Protein AF-A0A528A525-F1 (afdb_monomer_lite)

Sequence (457 aa):
DAGLAVRKKAELARAILEAFGAFVRRDVNIPADGGGAEDGDPPPVAGDVPDVPLLRELIATYRSVTPVVQGLATDVVERLKGITLAQWIEESGWAGSQLAVQHFNFAGMKGISEVDRILREAPATKVEYRAHDGVDTYLKFAGIRDFVTGYFLFLERSPYRGWKEMAMRSPHDFIRFIGRTWAQRDGYASRVINIEQRLVAAGVVRSDGGLTKPGEEDGPALLITGALSSERIADEGATAEFLELAAALEAAPRLAPVFPVVVAQCGLESDWGRSDLARVHANFAGIPWTEMLAEVAAPVPHPTDPTRGKFCRFLSPTSFVRAFLRRLDNDPTFAGWIDNIDDGARFAAFLGRTWRPNDPTYADKIAGILARIGSDDGGRDPIIENDDDDTHGGDGSTTLTGLVLQIKRVRAEKRRGMKERTVSTYRVFHDRRPVAGLSGMICEARGPGDNSATGLR

Radius of gyration: 29.85 Å; chains: 1; bounding box: 57×66×97 Å

pLDDT: mean 75.73, std 20.32, range [23.73, 98.25]

Structure (mmCIF, N/CA/C/O backbone):
data_AF-A0A528A525-F1
#
_entry.id   AF-A0A528A525-F1
#
loop_
_atom_site.group_PDB
_atom_site.id
_atom_site.type_symbol
_atom_site.label_atom_id
_atom_site.label_alt_id
_atom_site.label_comp_id
_atom_site.label_asym_id
_atom_site.label_entity_id
_atom_site.label_seq_id
_atom_site.pdbx_PDB_ins_code
_atom_site.Cartn_x
_atom_site.Cartn_y
_atom_site.Cartn_z
_atom_site.occupancy
_atom_site.B_iso_or_equiv
_atom_site.auth_seq_id
_atom_site.auth_comp_id
_atom_site.auth_asym_id
_atom_site.auth_atom_id
_atom_site.pdbx_PDB_model_num
ATOM 1 N N . ASP A 1 1 ? -6.645 -43.807 26.927 1.00 37.19 1 ASP A N 1
ATOM 2 C CA . ASP A 1 1 ? -5.817 -43.234 28.012 1.00 37.19 1 ASP A CA 1
ATOM 3 C C . ASP A 1 1 ? -4.836 -44.220 28.634 1.00 37.19 1 ASP A C 1
ATOM 5 O O . ASP A 1 1 ? -3.645 -44.054 28.410 1.00 37.19 1 ASP A O 1
ATOM 9 N N . ALA A 1 2 ? -5.269 -45.290 29.313 1.00 41.88 2 ALA A N 1
ATOM 10 C CA . ALA A 1 2 ? -4.336 -46.233 29.958 1.00 41.88 2 ALA A CA 1
ATOM 11 C C . ALA A 1 2 ? -3.372 -46.970 28.994 1.00 41.88 2 ALA A C 1
ATOM 13 O O . ALA A 1 2 ? -2.255 -47.293 29.382 1.00 41.88 2 ALA A O 1
ATOM 14 N N . GLY A 1 3 ? -3.763 -47.192 27.732 1.00 51.06 3 GLY A N 1
ATOM 15 C CA . GLY A 1 3 ? -2.904 -47.820 26.713 1.00 51.06 3 GLY A CA 1
ATOM 16 C C . GLY A 1 3 ? -1.919 -46.880 26.003 1.00 51.06 3 GLY A C 1
ATOM 17 O O . GLY A 1 3 ? -1.061 -47.364 25.277 1.00 51.06 3 GLY A O 1
ATOM 18 N N . LEU A 1 4 ? -2.033 -45.558 26.196 1.00 53.28 4 LEU A N 1
ATOM 19 C CA . LEU A 1 4 ? -1.219 -44.545 25.498 1.00 53.28 4 LEU A CA 1
ATOM 20 C C . LEU A 1 4 ? -0.201 -43.844 26.417 1.00 53.28 4 LEU A C 1
ATOM 22 O O . LEU A 1 4 ? 0.540 -42.986 25.957 1.00 53.28 4 LEU A O 1
ATOM 26 N N . ALA A 1 5 ? -0.168 -44.189 27.711 1.00 53.59 5 ALA A N 1
ATOM 27 C CA . ALA A 1 5 ? 0.749 -43.633 28.717 1.00 53.59 5 ALA A CA 1
ATOM 28 C C . ALA A 1 5 ? 0.808 -42.085 28.804 1.00 53.59 5 ALA A C 1
ATOM 30 O O . ALA A 1 5 ? 1.768 -41.536 29.344 1.00 53.59 5 ALA A O 1
ATOM 31 N N . VAL A 1 6 ? -0.223 -41.376 28.331 1.00 51.47 6 VAL A N 1
ATOM 32 C CA . VAL A 1 6 ? -0.303 -39.907 28.353 1.00 51.47 6 VAL A CA 1
ATOM 33 C C . VAL A 1 6 ? -0.658 -39.434 29.766 1.00 51.47 6 VAL A C 1
ATOM 35 O O . VAL A 1 6 ? -1.708 -39.799 30.295 1.00 51.47 6 VAL A O 1
ATOM 38 N N . ARG A 1 7 ? 0.216 -38.638 30.402 1.00 45.88 7 ARG A N 1
ATOM 39 C CA . ARG A 1 7 ? 0.046 -38.201 31.806 1.00 45.88 7 ARG A CA 1
ATOM 40 C C . ARG A 1 7 ? -0.575 -36.807 31.944 1.00 45.88 7 ARG A C 1
ATOM 42 O O . ARG A 1 7 ? -1.015 -36.462 33.039 1.00 45.88 7 ARG A O 1
ATOM 49 N N . LYS A 1 8 ? -0.630 -36.007 30.870 1.00 50.22 8 LYS A N 1
ATOM 50 C CA . LYS A 1 8 ? -1.223 -34.656 30.859 1.00 50.22 8 LYS A CA 1
ATOM 51 C C . LYS A 1 8 ? -2.047 -34.407 29.593 1.00 50.22 8 LYS A C 1
ATOM 53 O O . LYS A 1 8 ? -1.659 -34.815 28.507 1.00 50.22 8 LYS A O 1
ATOM 58 N N . LYS A 1 9 ? -3.155 -33.663 29.716 1.00 49.09 9 LYS A N 1
ATOM 59 C CA . LYS A 1 9 ? -4.094 -33.363 28.610 1.00 49.09 9 LYS A CA 1
ATOM 60 C C . LYS A 1 9 ? -3.430 -32.632 27.427 1.00 49.09 9 LYS A C 1
ATOM 62 O O . LYS A 1 9 ? -3.816 -32.857 26.288 1.00 49.09 9 LYS A O 1
ATOM 67 N N . ALA A 1 10 ? -2.398 -31.826 27.694 1.00 49.59 10 ALA A N 1
ATOM 68 C CA . ALA A 1 10 ? -1.614 -31.118 26.674 1.00 49.59 10 ALA A CA 1
ATOM 69 C C . ALA A 1 10 ? -0.771 -32.051 25.777 1.00 49.59 10 ALA A C 1
ATOM 71 O O . ALA A 1 10 ? -0.423 -31.685 24.665 1.00 49.59 10 ALA A O 1
ATOM 72 N N . GLU A 1 11 ? -0.477 -33.273 26.226 1.00 51.16 11 GLU A N 1
ATOM 73 C CA . GLU A 1 11 ? 0.353 -34.237 25.488 1.00 51.16 11 GLU A CA 1
ATOM 74 C C . GLU A 1 11 ? -0.486 -35.142 24.558 1.00 51.16 11 GLU A C 1
ATOM 76 O O . GLU A 1 11 ? 0.061 -35.878 23.738 1.00 51.16 11 GLU A O 1
ATOM 81 N N . LEU A 1 12 ? -1.822 -35.082 24.656 1.00 56.50 12 LEU A N 1
ATOM 82 C CA . LEU A 1 12 ? -2.735 -35.982 23.944 1.00 56.50 12 LEU A CA 1
ATOM 83 C C . LEU A 1 12 ? -2.773 -35.716 22.432 1.00 56.50 12 LEU A C 1
ATOM 85 O O . LEU A 1 12 ? -2.736 -36.660 21.646 1.00 56.50 12 LEU A O 1
ATOM 89 N N . ALA A 1 13 ? -2.812 -34.445 22.022 1.00 52.41 13 ALA A N 1
ATOM 90 C CA . ALA A 1 13 ? -2.830 -34.066 20.608 1.00 52.41 13 ALA A CA 1
ATOM 91 C C . ALA A 1 13 ? -1.554 -34.534 19.894 1.00 52.41 13 ALA A C 1
ATOM 93 O O . ALA A 1 13 ? -1.615 -35.124 18.816 1.00 52.41 13 ALA A O 1
ATOM 94 N N . ARG A 1 14 ? -0.403 -34.365 20.554 1.00 57.28 14 ARG A N 1
ATOM 95 C CA . ARG A 1 14 ? 0.887 -34.845 20.064 1.00 57.28 14 ARG A CA 1
ATOM 96 C C . ARG A 1 14 ? 0.918 -36.369 19.928 1.00 57.28 14 ARG A C 1
ATOM 98 O O . ARG A 1 14 ? 1.289 -36.871 18.874 1.00 57.28 14 ARG A O 1
ATOM 105 N N . ALA A 1 15 ? 0.460 -37.099 20.947 1.00 60.62 15 ALA A N 1
ATOM 106 C CA . ALA A 1 15 ? 0.437 -38.562 20.929 1.00 60.62 15 ALA A CA 1
ATOM 107 C C . ALA A 1 15 ? -0.487 -39.143 19.837 1.00 60.62 15 ALA A C 1
ATOM 109 O O . ALA A 1 15 ? -0.155 -40.153 19.219 1.00 60.62 15 ALA A O 1
ATOM 110 N N . ILE A 1 16 ? -1.631 -38.502 19.564 1.00 59.69 16 ILE A N 1
ATOM 111 C CA . ILE A 1 16 ? -2.553 -38.910 18.489 1.00 59.69 16 ILE A CA 1
ATOM 112 C C . ILE A 1 16 ? -1.925 -38.678 17.109 1.00 59.69 16 ILE A C 1
ATOM 114 O O . ILE A 1 16 ? -2.019 -39.545 16.241 1.00 59.69 16 ILE A O 1
ATOM 118 N N . LEU A 1 17 ? -1.261 -37.538 16.908 1.00 56.00 17 LEU A N 1
ATOM 119 C CA . LEU A 1 17 ? -0.618 -37.199 15.637 1.00 56.00 17 LEU A CA 1
ATOM 120 C C . LEU A 1 17 ? 0.611 -38.074 15.355 1.00 56.00 17 LEU A C 1
ATOM 122 O O . LEU A 1 17 ? 0.796 -38.504 14.219 1.00 56.00 17 LEU A O 1
ATOM 126 N N . GLU A 1 18 ? 1.400 -38.410 16.378 1.00 61.94 18 GLU A N 1
ATOM 127 C CA . GLU A 1 18 ? 2.514 -39.361 16.261 1.00 61.94 18 GLU A CA 1
ATOM 128 C C . GLU A 1 18 ? 2.008 -40.780 15.937 1.00 61.94 18 GLU A C 1
ATOM 130 O O . GLU A 1 18 ? 2.541 -41.441 15.042 1.00 61.94 18 GLU A O 1
ATOM 135 N N . ALA A 1 19 ? 0.927 -41.235 16.583 1.00 62.28 19 ALA A N 1
ATOM 136 C CA . ALA A 1 19 ? 0.303 -42.525 16.277 1.00 62.28 19 ALA A CA 1
ATOM 137 C C . ALA A 1 19 ? -0.291 -42.569 14.857 1.00 62.28 19 ALA A C 1
ATOM 139 O O . ALA A 1 19 ? -0.170 -43.578 14.159 1.00 62.28 19 ALA A O 1
ATOM 140 N N . PHE A 1 20 ? -0.894 -41.467 14.405 1.00 55.91 20 PHE A N 1
ATOM 141 C CA . PHE A 1 20 ? -1.403 -41.333 13.044 1.00 55.91 20 PHE A CA 1
ATOM 142 C C . PHE A 1 20 ? -0.267 -41.319 12.014 1.00 55.91 20 PHE A C 1
ATOM 144 O O . PHE A 1 20 ? -0.342 -42.059 11.037 1.00 55.91 20 PHE A O 1
ATOM 151 N N . GLY A 1 21 ? 0.816 -40.573 12.257 1.00 59.94 21 GLY A N 1
ATOM 152 C CA . GLY A 1 21 ? 2.021 -40.570 11.417 1.00 59.94 21 GLY A CA 1
ATOM 153 C C . GLY A 1 21 ? 2.644 -41.961 11.274 1.00 59.94 21 GLY A C 1
ATOM 154 O O . GLY A 1 21 ? 2.962 -42.396 10.164 1.00 59.94 21 GLY A O 1
ATOM 155 N N . ALA A 1 22 ? 2.715 -42.712 12.377 1.00 66.06 22 ALA A N 1
ATOM 156 C CA . ALA A 1 22 ? 3.162 -44.103 12.372 1.00 66.06 22 ALA A CA 1
ATOM 157 C C . ALA A 1 22 ? 2.230 -45.022 11.559 1.00 66.06 22 ALA A C 1
ATOM 159 O O . ALA A 1 22 ? 2.705 -45.903 10.838 1.00 66.06 22 ALA A O 1
ATOM 160 N N . PHE A 1 23 ? 0.913 -44.800 11.625 1.00 58.06 23 PHE A N 1
ATOM 161 C CA . PHE A 1 23 ? -0.078 -45.539 10.840 1.00 58.06 23 PHE A CA 1
ATOM 162 C C . PHE A 1 23 ? 0.023 -45.243 9.333 1.00 58.06 23 PHE A C 1
ATOM 164 O O . PHE A 1 23 ? -0.016 -46.171 8.525 1.00 58.06 23 PHE A O 1
ATOM 171 N N . VAL A 1 24 ? 0.216 -43.977 8.942 1.00 62.25 24 VAL A N 1
ATOM 172 C CA . VAL A 1 24 ? 0.281 -43.560 7.526 1.00 62.25 24 VAL A CA 1
ATOM 173 C C . VAL A 1 24 ? 1.691 -43.591 6.918 1.00 62.25 24 VAL A C 1
ATOM 175 O O . VAL A 1 24 ? 1.848 -43.294 5.734 1.00 62.25 24 VAL A O 1
ATOM 178 N N . ARG A 1 25 ? 2.716 -43.964 7.700 1.00 61.34 25 ARG A N 1
ATOM 179 C CA . ARG A 1 25 ? 4.142 -44.023 7.308 1.00 61.34 25 ARG A CA 1
ATOM 180 C C . ARG A 1 25 ? 4.654 -42.742 6.632 1.00 61.34 25 ARG A C 1
ATOM 182 O O . ARG A 1 25 ? 5.409 -42.803 5.661 1.00 61.34 25 ARG A O 1
ATOM 189 N N . ARG A 1 26 ? 4.239 -41.581 7.137 1.00 52.16 26 ARG A N 1
ATOM 190 C CA . ARG A 1 26 ? 4.724 -40.262 6.706 1.00 52.16 26 ARG A CA 1
ATOM 191 C C . ARG A 1 26 ? 4.972 -39.382 7.922 1.00 52.16 26 ARG A C 1
ATOM 193 O O . ARG A 1 26 ? 4.182 -39.411 8.863 1.00 52.16 26 ARG A O 1
ATOM 200 N N . ASP A 1 27 ? 6.029 -38.577 7.858 1.00 50.69 27 ASP A N 1
ATOM 201 C CA . ASP A 1 27 ? 6.299 -37.556 8.867 1.00 50.69 27 ASP A CA 1
ATOM 202 C C . ASP A 1 27 ? 5.228 -36.465 8.783 1.00 50.69 27 ASP A C 1
ATOM 204 O O . ASP A 1 27 ? 5.090 -35.768 7.775 1.00 50.69 27 ASP A O 1
ATOM 208 N N . VAL A 1 28 ? 4.430 -36.354 9.843 1.00 49.88 28 VAL A N 1
ATOM 209 C CA . VAL A 1 28 ? 3.424 -35.303 9.998 1.00 49.88 28 VAL A CA 1
ATOM 210 C C . VAL A 1 28 ? 4.105 -34.123 10.682 1.00 49.88 28 VAL A C 1
ATOM 212 O O . VAL A 1 28 ? 4.674 -34.270 11.761 1.00 49.88 28 VAL A O 1
ATOM 215 N N . ASN A 1 29 ? 4.074 -32.954 10.042 1.00 47.94 29 ASN A N 1
ATOM 216 C CA . ASN A 1 29 ? 4.700 -31.745 10.568 1.00 47.94 29 ASN A CA 1
ATOM 217 C C . ASN A 1 29 ? 3.922 -31.263 11.808 1.00 47.94 29 ASN A C 1
ATOM 219 O O . ASN A 1 29 ? 2.732 -30.971 11.699 1.00 47.94 29 ASN A O 1
ATOM 223 N N . ILE A 1 30 ? 4.570 -31.222 12.977 1.00 47.97 30 ILE A N 1
ATOM 224 C CA . ILE A 1 30 ? 3.950 -30.851 14.261 1.00 47.97 30 ILE A CA 1
ATOM 225 C C . ILE A 1 30 ? 4.175 -29.346 14.491 1.00 47.97 30 ILE A C 1
ATOM 227 O O . ILE A 1 30 ? 5.322 -28.946 14.710 1.00 47.97 30 ILE A O 1
ATOM 231 N N . PRO A 1 31 ? 3.134 -28.492 14.465 1.00 41.66 31 PRO A N 1
ATOM 232 C CA . PRO A 1 31 ? 3.271 -27.091 14.852 1.00 41.66 31 PRO A CA 1
ATOM 233 C C . PRO A 1 31 ? 3.624 -26.999 16.341 1.00 41.66 31 PRO A C 1
ATOM 235 O O . PRO A 1 31 ? 3.049 -27.714 17.161 1.00 41.66 31 PRO A O 1
ATOM 238 N N . ALA A 1 32 ? 4.577 -26.136 16.693 1.00 34.16 32 ALA A N 1
ATOM 239 C CA . ALA A 1 32 ? 4.954 -25.911 18.084 1.00 34.16 32 ALA A CA 1
ATOM 240 C C . ALA A 1 32 ? 3.777 -25.326 18.888 1.00 34.16 32 ALA A C 1
ATOM 242 O O . ALA A 1 32 ? 3.061 -24.456 18.393 1.00 34.16 32 ALA A O 1
ATOM 243 N N . ASP A 1 33 ? 3.608 -25.826 20.115 1.00 35.12 33 ASP A N 1
ATOM 244 C CA . ASP A 1 33 ? 2.489 -25.563 21.024 1.00 35.12 33 ASP A CA 1
ATOM 245 C C . ASP A 1 33 ? 2.078 -24.081 21.091 1.00 35.12 33 ASP A C 1
ATOM 247 O O . ASP A 1 33 ? 2.788 -23.233 21.633 1.00 35.12 33 ASP A O 1
ATOM 251 N N . GLY A 1 34 ? 0.873 -23.796 20.595 1.00 32.47 34 GLY A N 1
ATOM 252 C CA . GLY A 1 34 ? 0.135 -22.557 20.816 1.00 32.47 34 GLY A CA 1
ATOM 253 C C . GLY A 1 34 ? -1.225 -22.903 21.406 1.00 32.47 34 GLY A C 1
ATOM 254 O O . GLY A 1 34 ? -2.107 -23.395 20.707 1.00 32.47 34 GLY A O 1
ATOM 255 N N . GLY A 1 35 ? -1.364 -22.713 22.716 1.00 26.95 35 GLY A N 1
ATOM 256 C CA . GLY A 1 35 ? -2.569 -23.047 23.460 1.00 26.95 35 GLY A CA 1
ATOM 257 C C . GLY A 1 35 ? -3.775 -22.170 23.115 1.00 26.95 35 GLY A C 1
ATOM 258 O O . GLY A 1 35 ? -3.662 -20.953 23.021 1.00 26.95 35 GLY A O 1
ATOM 259 N N . GLY A 1 36 ? -4.935 -22.827 23.053 1.00 29.00 36 GLY A N 1
ATOM 260 C CA . GLY A 1 36 ? -6.199 -22.335 23.602 1.00 29.00 36 GLY A CA 1
ATOM 261 C C . GLY A 1 36 ? -6.986 -21.303 22.795 1.00 29.00 36 GLY A C 1
ATOM 262 O O . GLY A 1 36 ? -6.926 -20.118 23.101 1.00 29.00 36 GLY A O 1
ATOM 263 N N . ALA A 1 37 ? -7.860 -21.790 21.912 1.00 29.45 37 ALA A N 1
ATOM 264 C CA . ALA A 1 37 ? -9.253 -21.341 21.837 1.00 29.45 37 ALA A CA 1
ATOM 265 C C . ALA A 1 37 ? -10.109 -22.484 21.259 1.00 29.45 37 ALA A C 1
ATOM 267 O O . ALA A 1 37 ? -9.831 -22.975 20.167 1.00 29.45 37 ALA A O 1
ATOM 268 N N . GLU A 1 38 ? -11.081 -22.950 22.045 1.00 33.25 38 GLU A N 1
ATOM 269 C CA . GLU A 1 38 ? -12.119 -23.902 21.637 1.00 33.25 38 GLU A CA 1
ATOM 270 C C . GLU A 1 38 ? -13.173 -23.214 20.750 1.00 33.25 38 GLU A C 1
ATOM 272 O O . GLU A 1 38 ? -13.480 -22.039 20.946 1.00 33.25 38 GLU A O 1
ATOM 277 N N . ASP A 1 39 ? -13.704 -24.014 19.821 1.00 41.62 39 ASP A N 1
ATOM 278 C CA . ASP A 1 39 ? -14.974 -23.943 19.088 1.00 41.62 39 ASP A CA 1
ATOM 279 C C . ASP A 1 39 ? -15.387 -22.633 18.397 1.00 41.62 39 ASP A C 1
ATOM 281 O O . ASP A 1 39 ? -15.980 -21.728 18.981 1.00 41.62 39 ASP A O 1
ATOM 285 N N . GLY A 1 40 ? -15.213 -22.619 17.073 1.00 32.72 40 GLY A N 1
ATOM 286 C CA . GLY A 1 40 ? -15.897 -21.692 16.178 1.00 32.72 40 GLY A CA 1
ATOM 287 C C . GLY A 1 40 ? -15.460 -21.879 14.731 1.00 32.72 40 GLY A C 1
ATOM 288 O O . GLY A 1 40 ? -14.472 -21.273 14.344 1.00 32.72 40 GLY A O 1
ATOM 289 N N . ASP A 1 41 ? -16.214 -22.699 13.990 1.00 30.02 41 ASP A N 1
ATOM 290 C CA . ASP A 1 41 ? -16.221 -22.864 12.525 1.00 30.02 41 ASP A CA 1
ATOM 291 C C . ASP A 1 41 ? -14.876 -23.122 11.796 1.00 30.02 41 ASP A C 1
ATOM 293 O O . ASP A 1 41 ? -13.787 -22.821 12.283 1.00 30.02 41 ASP A O 1
ATOM 297 N N . PRO A 1 42 ? -14.902 -23.758 10.606 1.00 32.41 42 PRO A N 1
ATOM 298 C CA . PRO A 1 42 ? -13.700 -23.888 9.786 1.00 32.41 42 PRO A CA 1
ATOM 299 C C . PRO A 1 42 ? -13.086 -22.503 9.506 1.00 32.41 42 PRO A C 1
ATOM 301 O O . PRO A 1 42 ? -13.821 -21.517 9.410 1.00 32.41 42 PRO A O 1
ATOM 304 N N . PRO A 1 43 ? -11.749 -22.399 9.357 1.00 31.38 43 PRO A N 1
ATOM 305 C CA . PRO A 1 43 ? -11.110 -21.122 9.065 1.00 31.38 43 PRO A CA 1
ATOM 306 C C . PRO A 1 43 ? -11.733 -20.522 7.795 1.00 31.38 43 PRO A C 1
ATOM 308 O O . PRO A 1 43 ? -11.865 -21.242 6.799 1.00 31.38 43 PRO A O 1
ATOM 311 N N . PRO A 1 44 ? -12.134 -19.236 7.811 1.00 33.72 44 PRO A N 1
ATOM 312 C CA . PRO A 1 44 ? -12.758 -18.619 6.657 1.00 33.72 44 PRO A CA 1
ATOM 313 C C . PRO A 1 44 ? -11.774 -18.631 5.493 1.00 33.72 44 PRO A C 1
ATOM 315 O O . PRO A 1 44 ? -10.582 -18.339 5.646 1.00 33.72 44 PRO A O 1
ATOM 318 N N . VAL A 1 45 ? -12.300 -18.995 4.328 1.00 32.53 45 VAL A N 1
ATOM 319 C CA . VAL A 1 45 ? -11.611 -18.911 3.045 1.00 32.53 45 VAL A CA 1
ATOM 320 C C . VAL A 1 45 ? -11.090 -17.479 2.880 1.00 32.53 45 VAL A C 1
ATOM 322 O O . VAL A 1 45 ? -11.748 -16.515 3.275 1.00 32.53 45 VAL A O 1
ATOM 325 N N . ALA A 1 46 ? -9.877 -17.336 2.343 1.00 34.38 46 ALA A N 1
ATOM 326 C CA . ALA A 1 46 ? -9.281 -16.038 2.049 1.00 34.38 46 ALA A CA 1
ATOM 327 C C . ALA A 1 46 ? -10.267 -15.175 1.232 1.00 34.38 46 ALA A C 1
ATOM 329 O O . ALA A 1 46 ? -10.549 -15.501 0.082 1.00 34.38 46 ALA A O 1
ATOM 330 N N . GLY A 1 47 ? -10.814 -14.120 1.851 1.00 45.62 47 GLY A N 1
ATOM 331 C CA . GLY A 1 47 ? -11.768 -13.192 1.228 1.00 45.62 47 GLY A CA 1
ATOM 332 C C . GLY A 1 47 ? -12.969 -12.784 2.093 1.00 45.62 47 GLY A C 1
ATOM 333 O O . GLY A 1 47 ? -13.494 -11.694 1.896 1.00 45.62 47 GLY A O 1
ATOM 334 N N . ASP A 1 48 ? -13.378 -13.579 3.089 1.00 63.19 48 ASP A N 1
ATOM 335 C CA . ASP A 1 48 ? -14.631 -13.282 3.803 1.00 63.19 48 ASP A CA 1
ATOM 336 C C . ASP A 1 48 ? -14.460 -12.240 4.924 1.00 63.19 48 ASP A C 1
ATOM 338 O O . ASP A 1 48 ? -13.792 -12.466 5.947 1.00 63.19 48 ASP A O 1
ATOM 342 N N . VAL A 1 49 ? -15.105 -11.085 4.733 1.00 75.69 49 VAL A N 1
ATOM 343 C CA . VAL A 1 49 ? -15.443 -10.120 5.787 1.00 75.69 49 VAL A CA 1
ATOM 344 C C . VAL A 1 49 ? -16.785 -10.556 6.387 1.00 75.69 49 VAL A C 1
ATOM 346 O O . VAL A 1 49 ? -17.777 -10.584 5.661 1.00 75.69 49 VAL A O 1
ATOM 349 N N . PRO A 1 50 ? -16.855 -10.896 7.688 1.00 80.62 50 PRO A N 1
ATOM 350 C CA . PRO A 1 50 ? -18.094 -11.318 8.331 1.00 80.62 50 PRO A CA 1
ATOM 351 C C . PRO A 1 50 ? -19.214 -10.287 8.176 1.00 80.62 50 PRO A C 1
ATOM 353 O O . PRO A 1 50 ? -19.003 -9.092 8.409 1.00 80.62 50 PRO A O 1
ATOM 356 N N . ASP A 1 51 ? -20.424 -10.752 7.858 1.00 82.69 51 ASP A N 1
ATOM 357 C CA . ASP A 1 51 ? -21.597 -9.882 7.770 1.00 82.69 51 ASP A CA 1
ATOM 358 C C . ASP A 1 51 ? -22.147 -9.532 9.163 1.00 82.69 51 ASP A C 1
ATOM 360 O O . ASP A 1 51 ? -23.138 -10.085 9.642 1.00 82.69 51 ASP A O 1
ATOM 364 N N . VAL A 1 52 ? -21.470 -8.609 9.847 1.00 88.69 52 VAL A N 1
ATOM 365 C CA . VAL A 1 52 ? -21.879 -8.094 11.159 1.00 88.69 52 VAL A CA 1
ATOM 366 C C . VAL A 1 52 ? -22.555 -6.728 10.972 1.00 88.69 52 VAL A C 1
ATOM 368 O O . VAL A 1 52 ? -21.915 -5.802 10.466 1.00 88.69 52 VAL A O 1
ATOM 371 N N . PRO A 1 53 ? -23.818 -6.526 11.410 1.00 87.75 53 PRO A N 1
ATOM 372 C CA . PRO A 1 53 ? -24.536 -5.264 11.200 1.00 87.75 53 PRO A CA 1
ATOM 373 C C . PRO A 1 53 ? -23.784 -4.026 11.699 1.00 87.75 53 PRO A C 1
ATOM 375 O O . PRO A 1 53 ? -23.691 -3.032 10.981 1.00 87.75 53 PRO A O 1
ATOM 378 N N . LEU A 1 54 ? -23.186 -4.111 12.891 1.00 91.50 54 LEU A N 1
ATOM 379 C CA . LEU A 1 54 ? -22.407 -3.018 13.468 1.00 91.50 54 LEU A CA 1
ATOM 380 C C . LEU A 1 54 ? -21.102 -2.757 12.696 1.00 91.50 54 LEU A C 1
ATOM 382 O O . LEU A 1 54 ? -20.681 -1.610 12.569 1.00 91.50 54 LEU A O 1
ATOM 386 N N . LEU A 1 55 ? -20.482 -3.799 12.133 1.00 94.50 55 LEU A N 1
ATOM 387 C CA . LEU A 1 55 ? -19.308 -3.650 11.273 1.00 94.50 55 LEU A CA 1
ATOM 388 C C . LEU A 1 55 ? -19.669 -2.932 9.966 1.00 94.50 55 LEU A C 1
ATOM 390 O O . LEU A 1 55 ? -18.942 -2.032 9.547 1.00 94.50 55 LEU A O 1
ATOM 394 N N . ARG A 1 56 ? -20.815 -3.265 9.352 1.00 90.75 56 ARG A N 1
ATOM 395 C CA . ARG A 1 56 ? -21.321 -2.539 8.173 1.00 90.75 56 ARG A CA 1
ATOM 396 C C . ARG A 1 56 ? -21.545 -1.062 8.480 1.00 90.75 56 ARG A C 1
ATOM 398 O O . ARG A 1 56 ? -21.145 -0.207 7.691 1.00 90.75 56 ARG A O 1
ATOM 405 N N . GLU A 1 57 ? -22.140 -0.758 9.632 1.00 90.44 57 GLU A N 1
ATOM 406 C CA . GLU A 1 57 ? -22.367 0.621 10.076 1.00 90.44 57 GLU A CA 1
ATOM 407 C C . GLU A 1 57 ? -21.047 1.370 10.322 1.00 90.44 57 GLU A C 1
ATOM 409 O O . GLU A 1 57 ? -20.907 2.530 9.919 1.00 90.44 57 GLU A O 1
ATOM 414 N N . LEU A 1 58 ? -20.052 0.698 10.916 1.00 96.44 58 LEU A N 1
ATOM 415 C CA . LEU A 1 58 ? -18.706 1.235 11.125 1.00 96.44 58 LEU A CA 1
ATOM 416 C C . LEU A 1 58 ? -18.030 1.589 9.801 1.00 96.44 58 LEU A C 1
ATOM 418 O O . LEU A 1 58 ? -17.583 2.724 9.627 1.00 96.44 58 LEU A O 1
ATOM 422 N N . ILE A 1 59 ? -18.004 0.649 8.855 1.00 94.75 59 ILE A N 1
ATOM 423 C CA . ILE A 1 59 ? -17.410 0.841 7.527 1.00 94.75 59 ILE A CA 1
ATOM 424 C C . ILE A 1 59 ? -18.118 1.981 6.785 1.00 94.75 59 ILE A C 1
ATOM 426 O O . ILE A 1 59 ? -17.463 2.897 6.284 1.00 94.75 59 ILE A O 1
ATOM 430 N N . ALA A 1 60 ? -19.454 1.969 6.741 1.00 87.88 60 ALA A N 1
ATOM 431 C CA . ALA A 1 60 ? -20.241 2.999 6.065 1.00 87.88 60 ALA A CA 1
ATOM 432 C C . ALA A 1 60 ? -20.016 4.390 6.676 1.00 87.88 60 ALA A C 1
ATOM 434 O O . ALA A 1 60 ? -19.797 5.368 5.955 1.00 87.88 60 ALA A O 1
ATOM 435 N N . THR A 1 61 ? -20.000 4.485 8.007 1.00 91.69 61 THR A N 1
ATOM 436 C CA . THR A 1 61 ? -19.742 5.752 8.695 1.00 91.69 61 THR A CA 1
ATOM 437 C C . THR A 1 61 ? -18.326 6.242 8.426 1.00 91.69 61 THR A C 1
ATOM 439 O O . THR A 1 61 ? -18.151 7.417 8.098 1.00 91.69 61 THR A O 1
ATOM 442 N N . TYR A 1 62 ? -17.320 5.367 8.511 1.00 96.06 62 TYR A N 1
ATOM 443 C CA . TYR A 1 62 ? -15.922 5.766 8.361 1.00 96.06 62 TYR A CA 1
ATOM 444 C C . TYR A 1 62 ? -15.556 6.142 6.918 1.00 96.06 62 TYR A C 1
ATOM 446 O O . TYR A 1 62 ? -14.735 7.033 6.697 1.00 96.06 62 TYR A O 1
ATOM 454 N N . ARG A 1 63 ? -16.247 5.574 5.922 1.00 91.06 63 ARG A N 1
ATOM 455 C CA . ARG A 1 63 ? -16.208 6.064 4.532 1.00 91.06 63 ARG A CA 1
ATOM 456 C C . ARG A 1 63 ? -16.652 7.523 4.433 1.00 91.06 63 ARG A C 1
ATOM 458 O O . ARG A 1 63 ? -16.010 8.310 3.748 1.00 91.06 63 ARG A O 1
ATOM 465 N N . SER A 1 64 ? -17.723 7.888 5.141 1.00 87.25 64 SER A N 1
ATOM 466 C CA . SER A 1 64 ? -18.323 9.231 5.081 1.00 87.25 64 SER A CA 1
ATOM 467 C C . SER A 1 64 ? -17.597 10.304 5.902 1.00 87.25 64 SER A C 1
ATOM 469 O O . SER A 1 64 ? -17.927 11.483 5.784 1.00 87.25 64 SER A O 1
ATOM 471 N N . VAL A 1 65 ? -16.646 9.917 6.757 1.00 86.56 65 VAL A N 1
ATOM 472 C CA . VAL A 1 65 ? -15.962 10.825 7.685 1.00 86.56 65 VAL A CA 1
ATOM 473 C C . VAL A 1 65 ? -14.480 10.890 7.360 1.00 86.56 65 VAL A C 1
ATOM 475 O O . VAL A 1 65 ? -13.794 9.874 7.339 1.00 86.56 65 VAL A O 1
ATOM 478 N N . THR A 1 66 ? -13.966 12.103 7.201 1.00 86.81 66 THR A N 1
ATOM 479 C CA . THR A 1 66 ? -12.526 12.369 7.186 1.00 86.81 66 THR A CA 1
ATOM 480 C C . THR A 1 66 ? -12.168 13.120 8.466 1.00 86.81 66 THR A C 1
ATOM 482 O O . THR A 1 66 ? -12.496 14.304 8.581 1.00 86.81 66 THR A O 1
ATOM 485 N N . PRO A 1 67 ? -11.558 12.457 9.464 1.00 86.81 67 PRO A N 1
ATOM 486 C CA . PRO A 1 67 ? -11.173 13.123 10.699 1.00 86.81 67 PRO A CA 1
ATOM 487 C C . PRO A 1 67 ? -10.167 14.244 10.424 1.00 86.81 67 PRO A C 1
ATOM 489 O O . PRO A 1 67 ? -9.231 14.086 9.642 1.00 86.81 67 PRO A O 1
ATOM 492 N N . VAL A 1 68 ? -10.330 15.378 11.102 1.00 88.88 68 VAL A N 1
ATOM 493 C CA . VAL A 1 68 ? -9.339 16.457 11.059 1.00 88.88 68 VAL A CA 1
ATOM 494 C C . VAL A 1 68 ? -8.279 16.173 12.115 1.00 88.88 68 VAL A C 1
ATOM 496 O O . VAL A 1 68 ? -8.532 16.311 13.311 1.00 88.88 68 VAL A O 1
ATOM 499 N N . VAL A 1 69 ? -7.081 15.793 11.673 1.00 93.31 69 VAL A N 1
ATOM 500 C CA . VAL A 1 69 ? -5.932 15.574 12.557 1.00 93.31 69 VAL A CA 1
ATOM 501 C C . VAL A 1 69 ? -4.955 16.732 12.405 1.00 93.31 69 VAL A C 1
ATOM 503 O O . VAL A 1 69 ? -4.355 16.929 11.350 1.00 93.31 69 VAL A O 1
ATOM 506 N N . GLN A 1 70 ? -4.767 17.505 13.474 1.00 91.75 70 GLN A N 1
ATOM 507 C CA . GLN A 1 70 ? -3.853 18.644 13.453 1.00 91.75 70 GLN A CA 1
ATOM 508 C C . GLN A 1 70 ? -2.423 18.194 13.119 1.00 91.75 70 GLN A C 1
ATOM 510 O O . GLN A 1 70 ? -1.847 17.361 13.820 1.00 91.75 70 GLN A O 1
ATOM 515 N N . GLY A 1 71 ? -1.830 18.796 12.088 1.00 91.88 71 GLY A N 1
ATOM 516 C CA . GLY A 1 71 ? -0.460 18.502 11.659 1.00 91.88 71 GLY A CA 1
ATOM 517 C C . GLY A 1 71 ? -0.332 17.355 10.655 1.00 91.88 71 GLY A C 1
ATOM 518 O O . GLY A 1 71 ? 0.791 17.035 10.284 1.00 91.88 71 GLY A O 1
ATOM 519 N N . LEU A 1 72 ? -1.441 16.768 10.190 1.00 92.50 72 LEU A N 1
ATOM 520 C CA . LEU A 1 72 ? -1.453 15.839 9.059 1.00 92.50 72 LEU A CA 1
ATOM 521 C C . LEU A 1 72 ? -2.284 16.407 7.906 1.00 92.50 72 LEU A C 1
ATOM 523 O O . LEU A 1 72 ? -3.331 17.018 8.118 1.00 92.50 72 LEU A O 1
ATOM 527 N N . ALA A 1 73 ? -1.810 16.192 6.680 1.00 90.94 73 ALA A N 1
ATOM 528 C CA . ALA A 1 73 ? -2.578 16.498 5.482 1.00 90.94 73 ALA A CA 1
ATOM 529 C C . ALA A 1 73 ? -3.743 15.505 5.320 1.00 90.94 73 ALA A C 1
ATOM 531 O O . ALA A 1 73 ? -3.660 14.352 5.748 1.00 90.94 73 ALA A O 1
ATOM 532 N N . THR A 1 74 ? -4.841 15.953 4.708 1.00 89.31 74 THR A N 1
ATOM 533 C CA . THR A 1 74 ? -6.068 15.156 4.550 1.00 89.31 74 THR A CA 1
ATOM 534 C C . THR A 1 74 ? -5.822 13.840 3.812 1.00 89.31 74 THR A C 1
ATOM 536 O O . THR A 1 74 ? -6.379 12.818 4.197 1.00 89.31 74 THR A O 1
ATOM 539 N N . ASP A 1 75 ? -4.949 13.835 2.803 1.00 84.31 75 ASP A N 1
ATOM 540 C CA . ASP A 1 75 ? -4.577 12.630 2.057 1.00 84.31 75 ASP A CA 1
ATOM 541 C C . ASP A 1 75 ? -3.847 11.605 2.938 1.00 84.31 75 ASP A C 1
ATOM 543 O O . ASP A 1 75 ? -4.078 10.408 2.800 1.00 84.31 75 ASP A O 1
ATOM 547 N N . VAL A 1 76 ? -3.010 12.053 3.882 1.00 84.06 76 VAL A N 1
ATOM 548 C CA . VAL A 1 76 ? -2.359 11.162 4.854 1.00 84.06 76 VAL A CA 1
ATOM 549 C C . VAL A 1 76 ? -3.410 10.509 5.747 1.00 84.06 76 VAL A C 1
ATOM 551 O O . VAL A 1 76 ? -3.352 9.305 5.966 1.00 84.06 76 VAL A O 1
ATOM 554 N N . VAL A 1 77 ? -4.390 11.278 6.232 1.00 92.06 77 VAL A N 1
ATOM 555 C CA . VAL A 1 77 ? -5.463 10.746 7.087 1.00 92.06 77 VAL A CA 1
ATOM 556 C C . VAL A 1 77 ? -6.360 9.767 6.324 1.00 92.06 77 VAL A C 1
ATOM 558 O O . VAL A 1 77 ? -6.741 8.744 6.885 1.00 92.06 77 VAL A O 1
ATOM 561 N N . GLU A 1 78 ? -6.664 10.033 5.050 1.00 88.56 78 GLU A N 1
ATOM 562 C CA . GLU A 1 78 ? -7.416 9.097 4.204 1.00 88.56 78 GLU A CA 1
ATOM 563 C C . GLU A 1 78 ? -6.681 7.765 4.026 1.00 88.56 78 GLU A C 1
ATOM 565 O O . GLU A 1 78 ? -7.294 6.716 4.208 1.00 88.56 78 GLU A O 1
ATOM 570 N N . ARG A 1 79 ? -5.365 7.789 3.772 1.00 87.69 79 ARG A N 1
ATOM 571 C CA . ARG A 1 79 ? -4.550 6.566 3.645 1.00 87.69 79 ARG A CA 1
ATOM 572 C C . ARG A 1 79 ? -4.455 5.744 4.934 1.00 87.69 79 ARG A C 1
ATOM 574 O O . ARG A 1 79 ? -4.091 4.576 4.884 1.00 87.69 79 ARG A O 1
ATOM 581 N N . LEU A 1 80 ? -4.743 6.330 6.098 1.00 95.38 80 LEU A N 1
ATOM 582 C CA . LEU A 1 80 ? -4.743 5.594 7.366 1.00 95.38 80 LEU A CA 1
ATOM 583 C C . LEU A 1 80 ? -6.021 4.784 7.597 1.00 95.38 80 LEU A C 1
ATOM 585 O O . LEU A 1 80 ? -6.016 3.933 8.482 1.00 95.38 80 LEU A O 1
ATOM 589 N N . LYS A 1 81 ? -7.109 5.038 6.858 1.00 96.19 81 LYS A N 1
ATOM 590 C CA . LYS A 1 81 ? -8.417 4.453 7.180 1.00 96.19 81 LYS A CA 1
ATOM 591 C C . LYS A 1 81 ? -8.424 2.926 7.129 1.00 96.19 81 LYS A C 1
ATOM 593 O O . LYS A 1 81 ? -9.072 2.307 7.967 1.00 96.19 81 LYS A O 1
ATOM 598 N N . GLY A 1 82 ? -7.717 2.324 6.175 1.00 94.12 82 GLY A N 1
ATOM 599 C CA . GLY A 1 82 ? -7.598 0.874 6.043 1.00 94.12 82 GLY A CA 1
ATOM 600 C C . GLY A 1 82 ? -6.975 0.243 7.283 1.00 94.12 82 GLY A C 1
ATOM 601 O O . GLY A 1 82 ? -7.602 -0.592 7.940 1.00 94.12 82 GLY A O 1
ATOM 602 N N . ILE A 1 83 ? -5.783 0.706 7.666 1.00 95.69 83 ILE A N 1
ATOM 603 C CA . ILE A 1 83 ? -5.053 0.125 8.793 1.00 95.69 83 ILE A CA 1
ATOM 604 C C . ILE A 1 83 ? -5.703 0.417 10.153 1.00 95.69 83 ILE A C 1
ATOM 606 O O . ILE A 1 83 ? -5.668 -0.434 11.041 1.00 95.69 83 ILE A O 1
ATOM 610 N N . THR A 1 84 ? -6.325 1.587 10.345 1.00 98.25 84 THR A N 1
ATOM 611 C CA . THR A 1 84 ? -7.040 1.895 11.597 1.00 98.25 84 THR A CA 1
ATOM 612 C C . THR A 1 84 ? -8.335 1.097 11.704 1.00 98.25 84 THR A C 1
ATOM 614 O O . THR A 1 84 ? -8.620 0.568 12.774 1.00 98.25 84 THR A O 1
ATOM 617 N N . LEU A 1 85 ? -9.081 0.919 10.607 1.00 98.25 85 LEU A N 1
ATOM 618 C CA . LEU A 1 85 ? -10.241 0.026 10.576 1.00 98.25 85 LEU A CA 1
ATOM 619 C C . LEU A 1 85 ? -9.835 -1.414 10.907 1.00 98.25 85 LEU A C 1
ATOM 621 O O . LEU A 1 85 ? -10.482 -2.056 11.733 1.00 98.25 85 LEU A O 1
ATOM 625 N N . ALA A 1 86 ? -8.745 -1.903 10.312 1.00 95.50 86 ALA A N 1
ATOM 626 C CA . ALA A 1 86 ? -8.209 -3.225 10.609 1.00 95.50 86 ALA A CA 1
ATOM 627 C C . ALA A 1 86 ? -7.811 -3.368 12.087 1.00 95.50 86 ALA A C 1
ATOM 629 O O . ALA A 1 86 ? -8.094 -4.392 12.708 1.00 95.50 86 ALA A O 1
ATOM 630 N N . GLN A 1 87 ? -7.226 -2.321 12.680 1.00 97.75 87 GLN A N 1
ATOM 631 C CA . GLN A 1 87 ? -6.923 -2.294 14.109 1.00 97.75 87 GLN A CA 1
ATOM 632 C C . GLN A 1 87 ? -8.201 -2.418 14.942 1.00 97.75 87 GLN A C 1
ATOM 634 O O . GLN A 1 87 ? -8.266 -3.217 15.870 1.00 97.75 87 GLN A O 1
ATOM 639 N N . TRP A 1 88 ? -9.235 -1.646 14.616 1.00 98.25 88 TRP A N 1
ATOM 640 C CA . TRP A 1 88 ? -10.501 -1.689 15.343 1.00 98.25 88 TRP A CA 1
ATOM 641 C C . TRP A 1 88 ? -11.183 -3.050 15.216 1.00 98.25 88 TRP A C 1
ATOM 643 O O . TRP A 1 88 ? -11.806 -3.510 16.167 1.00 98.25 88 TRP A O 1
ATOM 653 N N . ILE A 1 89 ? -11.044 -3.723 14.075 1.00 97.25 89 ILE A N 1
ATOM 654 C CA . ILE A 1 89 ? -11.541 -5.086 13.871 1.00 97.25 89 ILE A CA 1
ATOM 655 C C . ILE A 1 89 ? -10.784 -6.099 14.737 1.00 97.25 89 ILE A C 1
ATOM 657 O O . ILE A 1 89 ? -11.441 -6.935 15.354 1.00 97.25 89 ILE A O 1
ATOM 661 N N . GLU A 1 90 ? -9.452 -6.016 14.821 1.00 94.19 90 GLU A N 1
ATOM 662 C CA . GLU A 1 90 ? -8.639 -6.861 15.715 1.00 94.19 90 GLU A CA 1
ATOM 663 C C . GLU A 1 90 ? -9.077 -6.691 17.178 1.00 94.19 90 GLU A C 1
ATOM 665 O O . GLU A 1 90 ? -9.336 -7.668 17.874 1.00 94.19 90 GLU A O 1
ATOM 670 N N . GLU A 1 91 ? -9.213 -5.444 17.636 1.00 93.81 91 GLU A N 1
ATOM 671 C CA . GLU A 1 91 ? -9.535 -5.123 19.035 1.00 93.81 91 GLU A CA 1
ATOM 672 C C . GLU A 1 91 ? -10.978 -5.479 19.419 1.00 93.81 91 GLU A C 1
ATOM 674 O O . GLU A 1 91 ? -11.265 -5.856 20.558 1.00 93.81 91 GLU A O 1
ATOM 679 N N . SER A 1 92 ? -11.911 -5.355 18.476 1.00 94.12 92 SER A N 1
ATOM 680 C CA . SER A 1 92 ? -13.328 -5.626 18.724 1.00 94.12 92 SER A CA 1
ATOM 681 C C . SER A 1 92 ? -13.777 -7.022 18.312 1.00 94.12 92 SER A C 1
ATOM 683 O O . SER A 1 92 ? -14.939 -7.351 18.545 1.00 94.12 92 SER A O 1
ATOM 685 N N . GLY A 1 93 ? -12.910 -7.830 17.698 1.00 91.62 93 GLY A N 1
ATOM 686 C CA . GLY A 1 93 ? -13.303 -9.100 17.095 1.00 91.62 93 GLY A CA 1
ATOM 687 C C . GLY A 1 93 ? -14.402 -8.894 16.052 1.00 91.62 93 GLY A C 1
ATOM 688 O O . GLY A 1 93 ? -15.519 -9.370 16.235 1.00 91.62 93 GLY A O 1
ATOM 689 N N . TRP A 1 94 ? -14.105 -8.136 14.991 1.00 92.31 94 TRP A N 1
ATOM 690 C CA . TRP A 1 94 ? -15.057 -7.823 13.909 1.00 92.31 94 TRP A CA 1
ATOM 691 C C . TRP A 1 94 ? -16.318 -7.084 14.386 1.00 92.31 94 TRP A C 1
ATOM 693 O O . TRP A 1 94 ? -17.430 -7.388 13.964 1.00 92.31 94 TRP A O 1
ATOM 703 N N . ALA A 1 95 ? -16.141 -6.094 15.269 1.00 93.06 95 ALA A N 1
ATOM 704 C CA . ALA A 1 95 ? -17.211 -5.338 15.929 1.00 93.06 95 ALA A CA 1
ATOM 705 C C . ALA A 1 95 ? -18.124 -6.169 16.857 1.00 93.06 95 ALA A C 1
ATOM 707 O O . ALA A 1 95 ? -19.180 -5.687 17.265 1.00 93.06 95 ALA A O 1
ATOM 708 N N . GLY A 1 96 ? -17.728 -7.393 17.224 1.00 89.31 96 GLY A N 1
ATOM 709 C CA . GLY A 1 96 ? -18.520 -8.291 18.068 1.00 89.31 96 GLY A CA 1
ATOM 710 C C . GLY A 1 96 ? -18.356 -8.094 19.581 1.00 89.31 96 GLY A C 1
ATOM 711 O O . GLY A 1 96 ? -19.166 -8.604 20.356 1.00 89.31 96 GLY A O 1
ATOM 712 N N . SER A 1 97 ? -17.328 -7.373 20.039 1.00 91.06 97 SER A N 1
ATOM 713 C CA . SER A 1 97 ? -17.071 -7.195 21.473 1.00 91.06 97 SER A CA 1
ATOM 714 C C . SER A 1 97 ? -18.188 -6.404 22.158 1.00 91.06 97 SER A C 1
ATOM 716 O O . SER A 1 97 ? -18.760 -5.476 21.586 1.00 91.06 97 SER A O 1
ATOM 718 N N . GLN A 1 98 ? -18.484 -6.705 23.427 1.00 90.50 98 GLN A N 1
ATOM 719 C CA . GLN A 1 98 ? -19.513 -5.951 24.157 1.00 90.50 98 GLN A CA 1
ATOM 720 C C . GLN A 1 98 ? -19.146 -4.465 24.308 1.00 90.50 98 GLN A C 1
ATOM 722 O O . GLN A 1 98 ? -20.040 -3.624 24.314 1.00 90.50 98 GLN A O 1
ATOM 727 N N . LEU A 1 99 ? -17.850 -4.127 24.359 1.00 91.62 99 LEU A N 1
ATOM 728 C CA . LEU A 1 99 ? -17.377 -2.737 24.318 1.00 91.62 99 LEU A CA 1
ATOM 729 C C . LEU A 1 99 ? -17.750 -2.041 23.000 1.00 91.62 99 LEU A C 1
ATOM 731 O O . LEU A 1 99 ? -18.204 -0.896 23.019 1.00 91.62 99 LEU A O 1
ATOM 735 N N . ALA A 1 100 ? -17.613 -2.721 21.860 1.00 94.75 100 ALA A N 1
ATOM 736 C CA . ALA A 1 100 ? -18.065 -2.191 20.577 1.00 94.75 100 ALA A CA 1
ATOM 737 C C . ALA A 1 100 ? -19.596 -2.065 20.543 1.00 94.75 100 ALA A C 1
ATOM 739 O O . ALA A 1 100 ? -20.117 -0.983 20.283 1.00 94.75 100 ALA A O 1
ATOM 740 N N . VAL A 1 101 ? -20.311 -3.138 20.890 1.00 91.44 101 VAL A N 1
ATOM 741 C CA . VAL A 1 101 ? -21.776 -3.226 20.786 1.00 91.44 101 VAL A CA 1
ATOM 742 C C . VAL A 1 101 ? -22.503 -2.257 21.719 1.00 91.44 101 VAL A C 1
ATOM 744 O O . VAL A 1 101 ? -23.469 -1.618 21.316 1.00 91.44 101 VAL A O 1
ATOM 747 N N . GLN A 1 102 ? -22.070 -2.139 22.975 1.00 90.38 102 GLN A N 1
ATOM 748 C CA . GLN A 1 102 ? -22.788 -1.355 23.987 1.00 90.38 102 GLN A CA 1
ATOM 749 C C . GLN A 1 102 ? -22.269 0.079 24.112 1.00 90.38 102 GLN A C 1
ATOM 751 O O . GLN A 1 102 ? -22.968 0.951 24.647 1.00 90.38 102 GLN A O 1
ATOM 756 N N . HIS A 1 103 ? -21.019 0.324 23.709 1.00 95.69 103 HIS A N 1
ATOM 757 C CA . HIS A 1 103 ? -20.313 1.569 24.015 1.00 95.69 103 HIS A CA 1
ATOM 758 C C . HIS A 1 103 ? -19.652 2.228 22.800 1.00 95.69 103 HIS A C 1
ATOM 760 O O . HIS A 1 103 ? -18.987 3.252 22.972 1.00 95.69 103 HIS A O 1
ATOM 766 N N . PHE A 1 104 ? -19.831 1.672 21.595 1.00 96.44 104 PHE A N 1
ATOM 767 C CA . PHE A 1 104 ? -19.187 2.131 20.360 1.00 96.44 104 PHE A CA 1
ATOM 768 C C . PHE A 1 104 ? -17.668 2.295 20.512 1.00 96.44 104 PHE A C 1
ATOM 770 O O . PHE A 1 104 ? -17.059 3.168 19.903 1.00 96.44 104 PHE A O 1
ATOM 777 N N . ASN A 1 105 ? -17.038 1.470 21.353 1.00 96.62 105 ASN A N 1
ATOM 778 C CA . ASN A 1 105 ? -15.605 1.522 21.612 1.00 96.62 105 ASN A CA 1
ATOM 779 C C . ASN A 1 105 ? -14.908 0.332 20.954 1.00 96.62 105 ASN A C 1
ATOM 781 O O . ASN A 1 105 ? -14.604 -0.672 21.597 1.00 96.62 105 ASN A O 1
ATOM 785 N N . PHE A 1 106 ? -14.662 0.459 19.653 1.00 97.62 106 PHE A N 1
ATOM 786 C CA . PHE A 1 106 ? -14.096 -0.617 18.840 1.00 97.62 106 PHE A CA 1
ATOM 787 C C . PHE A 1 106 ? -12.611 -0.871 19.108 1.00 97.62 106 PHE A C 1
ATOM 789 O O . PHE A 1 106 ? -12.118 -1.942 18.795 1.00 97.62 106 PHE A O 1
ATOM 796 N N . ALA A 1 107 ? -11.902 0.095 19.697 1.00 95.88 107 ALA A N 1
ATOM 797 C CA . ALA A 1 107 ? -10.465 0.004 19.953 1.00 95.88 107 ALA A CA 1
ATOM 798 C C . ALA A 1 107 ? -10.122 -0.328 21.420 1.00 95.88 107 ALA A C 1
ATOM 800 O O . ALA A 1 107 ? -8.951 -0.345 21.783 1.00 95.88 107 ALA A O 1
ATOM 801 N N . GLY A 1 108 ? -11.118 -0.517 22.295 1.00 93.19 108 GLY A N 1
ATOM 802 C CA . GLY A 1 108 ? -10.872 -0.766 23.721 1.00 93.19 108 GLY A CA 1
ATOM 803 C C . GLY A 1 108 ? -10.230 0.420 24.457 1.00 93.19 108 GLY A C 1
ATOM 804 O O . GLY A 1 108 ? -9.470 0.234 25.405 1.00 93.19 108 GLY A O 1
ATOM 805 N N . MET A 1 109 ? -10.516 1.661 24.042 1.00 94.38 109 MET A N 1
ATOM 806 C CA . MET A 1 109 ? -9.926 2.858 24.649 1.00 94.38 109 MET A CA 1
ATOM 807 C C . MET A 1 109 ? -10.325 3.001 26.121 1.00 94.38 109 MET A C 1
ATOM 809 O O . MET A 1 109 ? -11.504 3.193 26.441 1.00 94.38 109 MET A O 1
ATOM 813 N N . LYS A 1 110 ? -9.333 2.951 27.013 1.00 91.88 110 LYS A N 1
ATOM 814 C CA . LYS A 1 110 ? -9.530 3.106 28.458 1.00 91.88 110 LYS A CA 1
ATOM 815 C C . LYS A 1 110 ? -9.782 4.565 28.852 1.00 91.88 110 LYS A C 1
ATOM 817 O O . LYS A 1 110 ? -9.148 5.485 28.335 1.00 91.88 110 LYS A O 1
ATOM 822 N N . GLY A 1 111 ? -10.652 4.778 29.834 1.00 88.44 111 GLY A N 1
ATOM 823 C CA . GLY A 1 111 ? -11.001 6.076 30.422 1.00 88.44 111 GLY A CA 1
ATOM 824 C C . GLY A 1 111 ? -9.985 6.598 31.449 1.00 88.44 111 GLY A C 1
ATOM 825 O O . GLY A 1 111 ? -10.386 7.170 32.467 1.00 88.44 111 GLY A O 1
ATOM 826 N N . ILE A 1 112 ? -8.687 6.391 31.204 1.00 82.75 112 ILE A N 1
ATOM 827 C CA . ILE A 1 112 ? -7.576 6.751 32.106 1.00 82.75 112 ILE A CA 1
ATOM 828 C C . ILE A 1 112 ? -7.301 8.270 32.141 1.00 82.75 112 ILE A C 1
ATOM 830 O O . ILE A 1 112 ? -8.068 9.065 31.595 1.00 82.75 112 ILE A O 1
ATOM 834 N N . SER A 1 113 ? -6.230 8.705 32.814 1.00 69.75 113 SER A N 1
ATOM 835 C CA . SER A 1 113 ? -5.760 10.098 32.759 1.00 69.75 113 SER A CA 1
ATOM 836 C C . SER A 1 113 ? -5.428 10.521 31.315 1.00 69.75 113 SER A C 1
ATOM 838 O O . SER A 1 113 ? -5.098 9.684 30.476 1.00 69.75 113 SER A O 1
ATOM 840 N N . GLU A 1 114 ? -5.533 11.821 31.018 1.00 84.69 114 GLU A N 1
ATOM 841 C CA . GLU A 1 114 ? -5.326 12.418 29.678 1.00 84.69 114 GLU A CA 1
ATOM 842 C C . GLU A 1 114 ? -6.439 12.154 28.634 1.00 84.69 114 GLU A C 1
ATOM 844 O O . GLU A 1 114 ? -6.188 12.237 27.435 1.00 84.69 114 GLU A O 1
ATOM 849 N N . VAL A 1 115 ? -7.686 11.880 29.049 1.00 89.50 115 VAL A N 1
ATOM 850 C CA . VAL A 1 115 ? -8.840 11.751 28.120 1.00 89.50 115 VAL A CA 1
ATOM 851 C C . VAL A 1 115 ? -9.813 12.934 28.150 1.00 89.50 115 VAL A C 1
ATOM 853 O O . VAL A 1 115 ? -10.771 12.947 27.386 1.00 89.50 115 VAL A O 1
ATOM 856 N N . ASP A 1 116 ? -9.579 13.957 28.978 1.00 90.12 116 ASP A N 1
ATOM 857 C CA . ASP A 1 116 ? -10.518 15.082 29.162 1.00 90.12 116 ASP A CA 1
ATOM 858 C C . ASP A 1 116 ? -10.833 15.822 27.861 1.00 90.12 116 ASP A C 1
ATOM 860 O O . ASP A 1 116 ? -11.945 16.306 27.663 1.00 90.12 116 ASP A O 1
ATOM 864 N N . ARG A 1 117 ? -9.855 15.896 26.951 1.00 89.56 117 ARG A N 1
ATOM 865 C CA . ARG A 1 117 ? -10.056 16.472 25.622 1.00 89.56 117 ARG A CA 1
ATOM 866 C C . ARG A 1 117 ? -11.071 15.665 24.810 1.00 89.56 117 ARG A C 1
ATOM 868 O O . ARG A 1 117 ? -11.949 16.257 24.197 1.00 89.56 117 ARG A O 1
ATOM 875 N N . ILE A 1 118 ? -10.990 14.337 24.871 1.00 92.12 118 ILE A N 1
ATOM 876 C CA . ILE A 1 118 ? -11.922 13.422 24.200 1.00 92.12 118 ILE A CA 1
ATOM 877 C C . ILE A 1 118 ? -13.328 13.617 24.766 1.00 92.12 118 ILE A C 1
ATOM 879 O O . ILE A 1 118 ? -14.257 13.826 24.000 1.00 92.12 118 ILE A 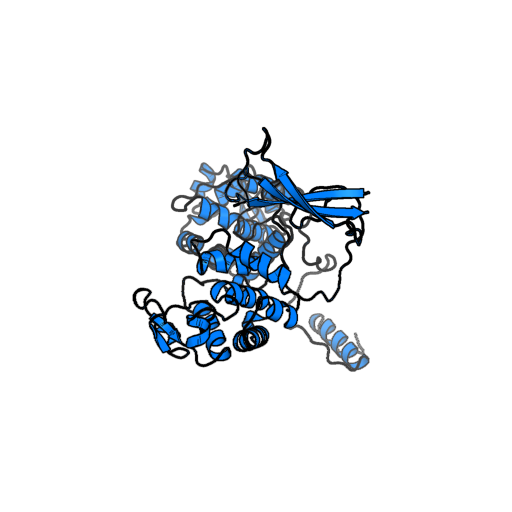O 1
ATOM 883 N N . LEU A 1 119 ? -13.473 13.658 26.097 1.00 91.38 119 LEU A N 1
ATOM 884 C CA . LEU A 1 119 ? -14.775 13.856 26.751 1.00 91.38 119 LEU A CA 1
ATOM 885 C C . LEU A 1 119 ? -15.467 15.164 26.321 1.00 91.38 119 LEU A C 1
ATOM 887 O O . LEU A 1 119 ? -16.693 15.233 26.322 1.00 91.38 119 LEU A O 1
ATOM 891 N N . ARG A 1 120 ? -14.694 16.197 25.951 1.00 88.25 120 ARG A N 1
ATOM 892 C CA . ARG A 1 120 ? -15.219 17.484 25.464 1.00 88.25 120 ARG A CA 1
ATOM 893 C C . ARG A 1 120 ? -15.459 17.529 23.955 1.00 88.25 120 ARG A C 1
ATOM 895 O O . ARG A 1 120 ? -16.456 18.101 23.534 1.00 88.25 120 ARG A O 1
ATOM 902 N N . GLU A 1 121 ? -14.527 17.014 23.155 1.00 87.25 121 GLU A N 1
ATOM 903 C CA . GLU A 1 121 ? -14.504 17.204 21.692 1.00 87.25 121 GLU A CA 1
ATOM 904 C C . GLU A 1 121 ? -15.137 16.042 20.910 1.00 87.25 121 GLU A C 1
ATOM 906 O O . GLU A 1 121 ? -15.558 16.232 19.774 1.00 87.25 121 GLU A O 1
ATOM 911 N N . ALA A 1 122 ? -15.228 14.854 21.506 1.00 85.56 122 ALA A N 1
ATOM 912 C CA . ALA A 1 122 ? -15.809 13.656 20.911 1.00 85.56 122 ALA A CA 1
ATOM 913 C C . ALA A 1 122 ? -16.766 13.033 21.939 1.00 85.56 122 ALA A C 1
ATOM 915 O O . ALA A 1 122 ? -16.321 12.166 22.686 1.00 85.56 122 ALA A O 1
ATOM 916 N N . PRO A 1 123 ? -18.022 13.520 22.041 1.00 81.31 123 PRO A N 1
ATOM 917 C CA . PRO A 1 123 ? -18.922 13.396 23.196 1.00 81.31 123 PRO A CA 1
ATOM 918 C C . PRO A 1 123 ? -18.965 11.974 23.767 1.00 81.31 123 PRO A C 1
ATOM 920 O O . PRO A 1 123 ? -19.780 11.130 23.388 1.00 81.31 123 PRO A O 1
ATOM 923 N N . ALA A 1 124 ? -18.052 11.729 24.704 1.00 92.06 124 ALA A N 1
ATOM 924 C CA . ALA A 1 124 ? -17.788 10.437 25.304 1.00 92.06 124 ALA A CA 1
ATOM 925 C C . ALA A 1 124 ? -17.938 10.536 26.815 1.00 92.06 124 ALA A C 1
ATOM 927 O O . ALA A 1 124 ? -17.708 11.582 27.423 1.00 92.06 124 ALA A O 1
ATOM 928 N N . THR A 1 125 ? -18.296 9.422 27.437 1.00 93.50 125 THR A N 1
ATOM 929 C CA . THR A 1 125 ? -18.381 9.286 28.888 1.00 93.50 125 THR A CA 1
ATOM 930 C C . THR A 1 125 ? -17.514 8.132 29.364 1.00 93.50 125 THR A C 1
ATOM 932 O O . THR A 1 125 ? -17.103 7.273 28.587 1.00 93.50 125 THR A O 1
ATOM 935 N N . LYS A 1 126 ? -17.192 8.126 30.656 1.00 93.56 126 LYS A N 1
ATOM 936 C CA . LYS A 1 126 ? -16.506 7.001 31.290 1.00 93.56 126 LYS A CA 1
ATOM 937 C C . LYS A 1 126 ? -17.542 5.982 31.753 1.00 93.56 126 LYS A C 1
ATOM 939 O O . LYS A 1 126 ? -18.557 6.366 32.331 1.00 93.56 126 LYS A O 1
ATOM 944 N N . VAL A 1 127 ? -17.276 4.705 31.513 1.00 92.31 127 VAL A N 1
ATOM 945 C CA . VAL A 1 127 ? -18.109 3.590 31.970 1.00 92.31 127 VAL A CA 1
ATOM 946 C C . VAL A 1 127 ? -17.228 2.524 32.610 1.00 92.31 127 VAL A C 1
ATOM 948 O O . VAL A 1 127 ? -16.150 2.219 32.099 1.00 92.31 127 VAL A O 1
ATOM 951 N N . GLU A 1 128 ? -17.669 1.973 33.739 1.00 89.19 128 GLU A N 1
ATOM 952 C CA . GLU A 1 128 ? -17.044 0.784 34.313 1.00 89.19 128 GLU A CA 1
ATOM 953 C C . GLU A 1 128 ? -17.495 -0.439 33.523 1.00 89.19 128 GLU A C 1
ATOM 955 O O . GLU A 1 128 ? -18.690 -0.670 33.334 1.00 89.19 128 GLU A O 1
ATOM 960 N N . TYR A 1 129 ? -16.535 -1.226 33.058 1.00 81.31 129 TYR A N 1
ATOM 961 C CA . TYR A 1 129 ? -16.804 -2.414 32.269 1.00 81.31 129 TYR A CA 1
ATOM 962 C C . TYR A 1 129 ? -15.928 -3.563 32.762 1.00 81.31 129 TYR A C 1
ATOM 964 O O . TYR A 1 129 ? -14.722 -3.410 32.971 1.00 81.31 129 TYR A O 1
ATOM 972 N N . ARG A 1 130 ? -16.550 -4.728 32.971 1.00 77.69 130 ARG A N 1
ATOM 973 C CA . ARG A 1 130 ? -15.845 -5.957 33.340 1.00 77.69 130 ARG A CA 1
ATOM 974 C C . ARG A 1 130 ? -15.311 -6.615 32.071 1.00 77.69 130 ARG A C 1
ATOM 976 O O . ARG A 1 130 ? -16.021 -7.365 31.407 1.00 77.69 130 ARG A O 1
ATOM 983 N N . ALA A 1 131 ? -14.060 -6.322 31.753 1.00 66.19 131 ALA A N 1
ATOM 984 C CA . ALA A 1 131 ? -13.307 -7.029 30.736 1.00 66.19 131 ALA A CA 1
ATOM 985 C C . ALA A 1 131 ? -12.804 -8.386 31.271 1.00 66.19 131 ALA A C 1
ATOM 987 O O . ALA A 1 131 ? -12.989 -8.735 32.440 1.00 66.19 131 ALA A O 1
ATOM 988 N N . HIS A 1 132 ? -12.193 -9.178 30.390 1.00 59.69 132 HIS A N 1
ATOM 989 C CA . HIS A 1 132 ? -11.680 -10.515 30.711 1.00 59.69 132 HIS A CA 1
ATOM 990 C C . HIS A 1 132 ? -10.553 -10.502 31.763 1.00 59.69 132 HIS A C 1
ATOM 992 O O . HIS A 1 132 ? -10.303 -11.519 32.401 1.00 59.69 132 HIS A O 1
ATOM 998 N N . ASP A 1 133 ? -9.895 -9.357 31.953 1.00 58.91 133 ASP A N 1
ATOM 999 C CA . ASP A 1 133 ? -8.797 -9.110 32.890 1.00 58.91 133 ASP A CA 1
ATOM 1000 C C . ASP A 1 133 ? -9.239 -8.411 34.192 1.00 58.91 133 ASP A C 1
ATOM 1002 O O . ASP A 1 133 ? -8.430 -8.244 35.105 1.00 58.91 133 ASP A O 1
ATOM 1006 N N . GLY A 1 134 ? -10.517 -8.036 34.318 1.00 74.06 134 GLY A N 1
ATOM 1007 C CA . GLY A 1 134 ? -11.057 -7.380 35.508 1.00 74.06 134 GLY A CA 1
ATOM 1008 C C . GLY A 1 134 ? -12.029 -6.246 35.194 1.00 74.06 134 GLY A C 1
ATOM 1009 O O . GLY A 1 134 ? -12.460 -6.048 34.061 1.00 74.06 134 GLY A O 1
ATOM 1010 N N . VAL A 1 135 ? -12.420 -5.507 36.233 1.00 80.31 135 VAL A N 1
ATOM 1011 C CA . VAL A 1 135 ? -13.204 -4.275 36.073 1.00 80.31 135 VAL A CA 1
ATOM 1012 C C . VAL A 1 135 ? -12.236 -3.126 35.833 1.00 80.31 135 VAL A C 1
ATOM 1014 O O . VAL A 1 135 ? -11.358 -2.885 36.659 1.00 80.31 135 VAL A O 1
ATOM 1017 N N . ASP A 1 136 ? -12.408 -2.421 34.721 1.00 86.69 136 ASP A N 1
ATOM 1018 C CA . ASP A 1 136 ? -11.649 -1.214 34.397 1.00 86.69 136 ASP A CA 1
ATOM 1019 C C . ASP A 1 136 ? -12.602 -0.148 33.829 1.00 86.69 136 ASP A C 1
ATOM 1021 O O . ASP A 1 136 ? -13.764 -0.415 33.507 1.00 86.69 136 ASP A O 1
ATOM 1025 N N . THR A 1 137 ? -12.127 1.088 33.733 1.00 92.19 137 THR A N 1
ATOM 1026 C CA . THR A 1 137 ? -12.880 2.206 33.169 1.00 92.19 137 THR A CA 1
ATOM 1027 C C . THR A 1 137 ? -12.563 2.340 31.686 1.00 92.19 137 THR A C 1
ATOM 1029 O O . THR A 1 137 ? -11.413 2.548 31.300 1.00 92.19 137 THR 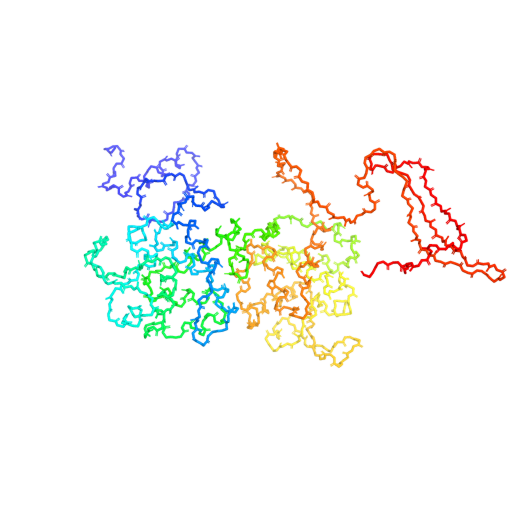A O 1
ATOM 1032 N N . TYR A 1 138 ? -13.593 2.320 30.846 1.00 94.50 138 TYR A N 1
ATOM 1033 C CA . TYR A 1 138 ? -13.495 2.510 29.401 1.00 94.50 138 TYR A CA 1
ATOM 1034 C C . TYR A 1 138 ? -14.233 3.768 28.948 1.00 94.50 138 TYR A C 1
ATOM 1036 O O . TYR A 1 138 ? -15.058 4.330 29.672 1.00 94.50 138 TYR A O 1
ATOM 1044 N N . LEU A 1 139 ? -13.910 4.233 27.743 1.00 96.00 139 LEU A N 1
ATOM 1045 C CA . LEU A 1 139 ? -14.684 5.270 27.070 1.00 96.00 139 LEU A CA 1
ATOM 1046 C C . LEU A 1 139 ? -15.935 4.658 26.431 1.00 96.00 139 LEU A C 1
ATOM 1048 O O . LEU A 1 139 ? -15.871 3.593 25.817 1.00 96.00 139 LEU A O 1
ATOM 1052 N N . LYS A 1 140 ? -17.057 5.361 26.557 1.00 96.00 140 LYS A N 1
ATOM 1053 C CA . LYS A 1 140 ? -18.307 5.132 25.838 1.00 96.00 140 LYS A CA 1
ATOM 1054 C C . LYS A 1 140 ? -18.562 6.321 24.929 1.00 96.00 140 LYS A C 1
ATOM 1056 O O . LYS A 1 140 ? -18.595 7.446 25.416 1.00 96.00 140 LYS A O 1
ATOM 1061 N N . PHE A 1 141 ? -18.796 6.073 23.650 1.00 96.25 141 PHE A N 1
ATOM 1062 C CA . PHE A 1 141 ? -19.111 7.107 22.666 1.00 96.25 141 PHE A CA 1
ATOM 1063 C C . PHE A 1 141 ? -20.617 7.159 22.399 1.00 96.25 141 PHE A C 1
ATOM 1065 O O . PHE A 1 141 ? -21.314 6.153 22.551 1.00 96.25 141 PHE A O 1
ATOM 1072 N N . ALA A 1 142 ? -21.131 8.332 22.020 1.00 92.12 142 ALA A N 1
ATOM 1073 C CA . ALA A 1 142 ? -22.535 8.482 21.636 1.00 92.12 142 ALA A CA 1
ATOM 1074 C C . ALA A 1 142 ? -22.853 7.796 20.293 1.00 92.12 142 ALA A C 1
ATOM 1076 O O . ALA A 1 142 ? -23.968 7.313 20.103 1.00 92.12 142 ALA A O 1
ATOM 1077 N N . GLY A 1 143 ? -21.865 7.693 19.400 1.00 92.50 143 GLY A N 1
ATOM 1078 C CA . GLY A 1 143 ? -21.956 6.934 18.158 1.00 92.50 143 GLY A CA 1
ATOM 1079 C C . GLY A 1 143 ? -20.606 6.776 17.459 1.00 92.50 143 GLY A C 1
ATOM 1080 O O . GLY A 1 143 ? -19.562 7.214 17.947 1.00 92.50 143 GLY A O 1
ATOM 1081 N N . ILE A 1 144 ? -20.632 6.167 16.273 1.00 96.06 144 ILE A N 1
ATOM 1082 C CA . ILE A 1 144 ? -19.425 5.802 15.516 1.00 96.06 144 ILE A CA 1
ATOM 1083 C C . ILE A 1 144 ? -18.600 7.031 15.098 1.00 96.06 144 ILE A C 1
ATOM 1085 O O . ILE A 1 144 ? -17.373 6.997 15.147 1.00 96.06 144 ILE A O 1
ATOM 1089 N N . ARG A 1 145 ? -19.242 8.149 14.729 1.00 95.25 145 ARG A N 1
ATOM 1090 C CA . ARG A 1 145 ? -18.528 9.392 14.369 1.00 95.25 145 ARG A CA 1
ATOM 1091 C C . ARG A 1 145 ? -17.719 9.960 15.536 1.00 95.25 145 ARG A C 1
ATOM 1093 O O . ARG A 1 145 ? -16.587 10.415 15.346 1.00 95.25 145 ARG A O 1
ATOM 1100 N N . ASP A 1 146 ? -18.287 9.901 16.735 1.00 94.31 146 ASP A N 1
ATOM 1101 C CA . ASP A 1 146 ? -17.624 10.361 17.952 1.00 94.31 146 ASP A CA 1
ATOM 1102 C C . ASP A 1 146 ? -16.484 9.418 18.325 1.00 94.31 146 ASP A C 1
ATOM 1104 O O . ASP A 1 146 ? -15.407 9.883 18.680 1.00 94.31 146 ASP A O 1
ATOM 1108 N N . PHE A 1 147 ? -16.666 8.106 18.148 1.00 97.50 147 PHE A N 1
ATOM 1109 C CA . PHE A 1 147 ? -15.583 7.136 18.293 1.00 97.50 147 PHE A CA 1
ATOM 1110 C C . PHE A 1 147 ? -14.406 7.435 17.357 1.00 97.50 147 PHE A C 1
ATOM 1112 O O . PHE A 1 147 ? -13.271 7.505 17.824 1.00 97.50 147 PHE A O 1
ATOM 1119 N N . VAL A 1 148 ? -14.659 7.660 16.062 1.00 96.81 148 VAL A N 1
ATOM 1120 C CA . VAL A 1 148 ? -13.606 7.971 15.080 1.00 96.81 148 VAL A CA 1
ATOM 1121 C C . VAL A 1 148 ? -12.830 9.220 15.506 1.00 96.81 148 VAL A C 1
ATOM 1123 O O . VAL A 1 148 ? -11.601 9.209 15.536 1.00 96.81 148 VAL A O 1
ATOM 1126 N N . THR A 1 149 ? -13.536 10.284 15.893 1.00 95.12 149 THR A N 1
ATOM 1127 C CA . THR A 1 149 ? -12.910 11.527 16.372 1.00 95.12 149 THR A CA 1
ATOM 1128 C C . THR A 1 149 ? -12.112 11.284 17.657 1.00 95.12 149 THR A C 1
ATOM 1130 O O . THR A 1 149 ? -10.958 11.698 17.776 1.00 95.12 149 THR A O 1
ATOM 1133 N N . GLY A 1 150 ? -12.702 10.556 18.605 1.00 95.94 150 GLY A N 1
ATOM 1134 C CA . GLY A 1 150 ? -12.088 10.214 19.880 1.00 95.94 150 GLY A CA 1
ATOM 1135 C C . GLY A 1 150 ? -10.838 9.353 19.738 1.00 95.94 150 GLY A C 1
ATOM 1136 O O . GLY A 1 150 ? -9.875 9.587 20.461 1.00 95.94 150 GLY A O 1
ATOM 1137 N N . TYR A 1 151 ? -10.807 8.426 18.779 1.00 97.50 151 TYR A N 1
ATOM 1138 C CA . TYR A 1 151 ? -9.644 7.591 18.485 1.00 97.50 151 TYR A CA 1
ATOM 1139 C C . TYR A 1 151 ? -8.430 8.436 18.080 1.00 97.50 151 TYR A C 1
ATOM 1141 O O . TYR A 1 151 ? -7.359 8.296 18.670 1.00 97.50 151 TYR A O 1
ATOM 1149 N N . PHE A 1 152 ? -8.589 9.375 17.143 1.00 96.50 152 PHE A N 1
ATOM 1150 C CA . PHE A 1 152 ? -7.469 10.234 16.744 1.00 96.50 152 PHE A CA 1
ATOM 1151 C C . PHE A 1 152 ? -7.040 11.187 17.866 1.00 96.50 152 PHE A C 1
ATOM 1153 O O . PHE A 1 152 ? -5.844 11.380 18.070 1.00 96.50 152 PHE A O 1
ATOM 1160 N N . LEU A 1 153 ? -7.980 11.711 18.661 1.00 95.19 153 LEU A N 1
ATOM 1161 C CA . LEU A 1 153 ? -7.652 12.488 19.863 1.00 95.19 153 LEU A CA 1
ATOM 1162 C C . LEU A 1 153 ? -6.914 11.653 20.923 1.00 95.19 153 LEU A C 1
ATOM 1164 O O . LEU A 1 153 ? -6.056 12.175 21.632 1.00 95.19 153 LEU A O 1
ATOM 1168 N N . PHE A 1 154 ? -7.209 10.359 21.030 1.00 95.25 154 PHE A N 1
ATOM 1169 C CA . PHE A 1 154 ? -6.538 9.448 21.956 1.00 95.25 154 PHE A CA 1
ATOM 1170 C C . PHE A 1 154 ? -5.069 9.210 21.590 1.00 95.25 154 PHE A C 1
ATOM 1172 O O . PHE A 1 154 ? -4.230 9.044 22.483 1.00 95.25 154 PHE A O 1
ATOM 1179 N N . LEU A 1 155 ? -4.744 9.246 20.296 1.00 95.69 155 LEU A N 1
ATOM 1180 C CA . LEU A 1 155 ? -3.370 9.173 19.797 1.00 95.69 155 LEU A CA 1
ATOM 1181 C C . LEU A 1 155 ? -2.576 10.472 20.023 1.00 95.69 155 LEU A C 1
ATOM 1183 O O . LEU A 1 155 ? -1.354 10.455 19.957 1.00 95.69 155 LEU A O 1
ATOM 1187 N N . GLU A 1 156 ? -3.217 11.598 20.352 1.00 93.75 156 GLU A N 1
ATOM 1188 C CA . GLU A 1 156 ? -2.506 12.843 20.706 1.00 93.75 156 GLU A CA 1
ATOM 1189 C C . GLU A 1 156 ? -1.857 12.805 22.100 1.00 93.75 156 GLU A C 1
ATOM 1191 O O . GLU A 1 156 ? -1.116 13.716 22.473 1.00 93.75 156 GLU A O 1
ATOM 1196 N N . ARG A 1 157 ? -2.136 11.768 22.894 1.00 92.69 157 ARG A N 1
ATOM 1197 C CA . ARG A 1 157 ? -1.605 11.630 24.254 1.00 92.69 157 ARG A CA 1
ATOM 1198 C C . ARG A 1 157 ? -0.117 11.298 24.257 1.00 92.69 157 ARG A C 1
ATOM 1200 O O . ARG A 1 157 ? 0.426 10.732 23.306 1.00 92.69 157 ARG A O 1
ATOM 1207 N N . SER A 1 158 ? 0.531 11.581 25.386 1.00 91.06 158 SER A N 1
ATOM 1208 C CA . SER A 1 158 ? 1.983 11.448 25.538 1.00 91.06 158 SER A CA 1
ATOM 1209 C C . SER A 1 158 ? 2.579 10.078 25.145 1.00 91.06 158 SER A C 1
ATOM 1211 O O . SER A 1 158 ? 3.638 10.089 24.509 1.00 91.06 158 SER A O 1
ATOM 1213 N N . PRO A 1 159 ? 1.935 8.911 25.391 1.00 91.56 159 PRO A N 1
ATOM 1214 C CA . PRO A 1 159 ? 2.520 7.607 25.051 1.00 91.56 159 PRO A CA 1
ATOM 1215 C C . PRO A 1 159 ? 2.627 7.326 23.546 1.00 91.56 159 PRO A C 1
ATOM 1217 O O . PRO A 1 159 ? 3.338 6.408 23.143 1.00 91.56 159 PRO A O 1
ATOM 1220 N N . TYR A 1 160 ? 1.916 8.097 22.721 1.00 94.00 160 TYR A N 1
ATOM 1221 C CA . TYR A 1 160 ? 1.889 7.949 21.265 1.00 94.00 160 TYR A CA 1
ATOM 1222 C C . TYR A 1 160 ? 2.644 9.075 20.550 1.00 94.00 160 TYR A C 1
ATOM 1224 O O . TYR A 1 160 ? 2.596 9.176 19.324 1.00 94.00 160 TYR A O 1
ATOM 1232 N N . ARG A 1 161 ? 3.370 9.927 21.284 1.00 94.25 161 ARG A N 1
ATOM 1233 C CA . ARG A 1 161 ? 4.178 10.999 20.693 1.00 94.25 161 ARG A CA 1
ATOM 1234 C C . ARG A 1 161 ? 5.132 10.428 19.637 1.00 94.25 161 ARG A C 1
ATOM 1236 O O . ARG A 1 161 ? 5.953 9.578 19.961 1.00 94.25 161 ARG A O 1
ATOM 1243 N N . GLY A 1 162 ? 5.047 10.922 18.402 1.00 94.06 162 GLY A N 1
ATOM 1244 C CA . GLY A 1 162 ? 5.811 10.395 17.262 1.00 94.06 162 GLY A CA 1
ATOM 1245 C C . GLY A 1 162 ? 4.967 9.639 16.226 1.00 94.06 162 GLY A C 1
ATOM 1246 O O . GLY A 1 162 ? 5.471 9.268 15.166 1.00 94.06 162 GLY A O 1
ATOM 1247 N N . TRP A 1 163 ? 3.683 9.377 16.512 1.00 96.62 163 TRP A N 1
ATOM 1248 C CA . TRP A 1 163 ? 2.839 8.582 15.613 1.00 96.62 163 TRP A CA 1
ATOM 1249 C C . TRP A 1 163 ? 2.595 9.266 14.261 1.00 96.62 163 TRP A C 1
ATOM 1251 O O . TRP A 1 163 ? 2.485 8.580 13.247 1.00 96.62 163 TRP A O 1
ATOM 1261 N N . LYS A 1 164 ? 2.544 10.605 14.227 1.00 97.19 164 LYS A N 1
ATOM 1262 C CA . LYS A 1 164 ? 2.300 11.390 13.004 1.00 97.19 164 LYS A CA 1
ATOM 1263 C C . LYS A 1 164 ? 3.454 11.266 12.021 1.00 97.19 164 LYS A C 1
ATOM 1265 O O . LYS A 1 164 ? 3.232 11.117 10.825 1.00 97.19 164 LYS A O 1
ATOM 1270 N N . GLU A 1 165 ? 4.683 11.272 12.523 1.00 92.31 165 GLU A N 1
ATOM 1271 C CA . GLU A 1 165 ? 5.896 11.065 11.739 1.00 92.31 165 GLU A CA 1
ATOM 1272 C C . GLU A 1 165 ? 5.895 9.685 11.080 1.00 92.31 165 GLU A C 1
ATOM 1274 O O . GLU A 1 165 ? 6.280 9.555 9.922 1.00 92.31 165 GLU A O 1
ATOM 1279 N N . MET A 1 166 ? 5.409 8.663 11.788 1.00 91.69 166 MET A N 1
ATOM 1280 C CA . MET A 1 166 ? 5.269 7.317 11.231 1.00 91.69 166 MET A CA 1
ATOM 1281 C C . MET A 1 166 ? 4.111 7.231 10.231 1.00 91.69 166 MET A C 1
ATOM 1283 O O . MET A 1 166 ? 4.277 6.645 9.166 1.00 91.69 166 MET A O 1
ATOM 1287 N N . ALA A 1 167 ? 2.981 7.887 10.509 1.00 87.75 167 ALA A N 1
ATOM 1288 C CA . ALA A 1 167 ? 1.844 7.973 9.591 1.00 87.75 167 ALA A CA 1
ATOM 1289 C C . ALA A 1 167 ? 2.184 8.661 8.262 1.00 87.75 167 ALA A C 1
ATOM 1291 O O . ALA A 1 167 ? 1.709 8.235 7.212 1.00 87.75 167 ALA A O 1
ATOM 1292 N N . MET A 1 168 ? 3.034 9.692 8.285 1.00 85.06 168 MET A N 1
ATOM 1293 C CA . MET A 1 168 ? 3.526 10.338 7.063 1.00 85.06 168 MET A CA 1
ATOM 1294 C C . MET A 1 168 ? 4.427 9.422 6.225 1.00 85.06 168 MET A C 1
ATOM 1296 O O . MET A 1 168 ? 4.531 9.631 5.020 1.00 85.06 168 MET A O 1
ATOM 1300 N N . ARG A 1 169 ? 5.067 8.418 6.839 1.00 77.94 169 ARG A N 1
ATOM 1301 C CA . ARG A 1 169 ? 5.885 7.428 6.127 1.00 77.94 169 ARG A CA 1
ATOM 1302 C C . ARG A 1 169 ? 5.022 6.346 5.491 1.00 77.94 169 ARG A C 1
ATOM 1304 O O . ARG A 1 169 ? 5.122 6.129 4.289 1.00 77.94 169 ARG A O 1
ATOM 1311 N N . SER A 1 170 ? 4.197 5.665 6.287 1.00 81.50 170 SER A N 1
ATOM 1312 C CA . SER A 1 170 ? 3.236 4.675 5.790 1.00 81.50 170 SER A CA 1
ATOM 1313 C C . SER A 1 170 ? 2.204 4.268 6.858 1.00 81.50 170 SER A C 1
ATOM 1315 O O . SER A 1 170 ? 2.494 4.345 8.058 1.00 81.50 170 SER A O 1
ATOM 1317 N N . PRO A 1 171 ? 1.027 3.747 6.452 1.00 84.56 171 PRO A N 1
ATOM 1318 C CA . PRO A 1 171 ? 0.067 3.127 7.373 1.00 84.56 171 PRO A CA 1
ATOM 1319 C C . PRO A 1 171 ? 0.675 1.979 8.200 1.00 84.56 171 PRO A C 1
ATOM 1321 O O . PRO A 1 171 ? 0.370 1.820 9.385 1.00 84.56 171 PRO A O 1
ATOM 1324 N N . HIS A 1 172 ? 1.596 1.207 7.613 1.00 87.06 172 HIS A N 1
ATOM 1325 C CA . HIS A 1 172 ? 2.246 0.080 8.290 1.00 87.06 172 HIS A CA 1
ATOM 1326 C C . HIS A 1 172 ? 3.306 0.524 9.305 1.00 87.06 172 HIS A C 1
ATOM 1328 O O . HIS A 1 172 ? 3.395 -0.049 10.391 1.00 87.06 172 HIS A O 1
ATOM 1334 N N . ASP A 1 173 ? 4.087 1.566 9.005 1.00 82.12 173 ASP A N 1
ATOM 1335 C CA . ASP A 1 173 ? 4.996 2.174 9.987 1.00 82.12 173 ASP A CA 1
ATOM 1336 C C . ASP A 1 173 ? 4.204 2.767 11.160 1.00 82.12 173 ASP A C 1
ATOM 1338 O O . ASP A 1 173 ? 4.594 2.599 12.319 1.00 82.12 173 ASP A O 1
ATOM 1342 N N . PHE A 1 174 ? 3.058 3.393 10.876 1.00 94.00 174 PHE A N 1
ATOM 1343 C CA . PHE A 1 174 ? 2.131 3.878 11.895 1.00 94.00 174 PHE A CA 1
ATOM 1344 C C . PHE A 1 174 ? 1.661 2.762 12.838 1.00 94.00 174 PHE A C 1
ATOM 1346 O O . PHE A 1 174 ? 1.860 2.880 14.050 1.00 94.00 174 PHE A O 1
ATOM 1353 N N . ILE A 1 175 ? 1.103 1.657 12.326 1.00 94.75 175 ILE A N 1
ATOM 1354 C CA . ILE A 1 175 ? 0.581 0.584 13.193 1.00 94.75 175 ILE A CA 1
ATOM 1355 C C . ILE A 1 175 ? 1.697 -0.148 13.949 1.00 94.75 175 ILE A C 1
ATOM 1357 O O . ILE A 1 175 ? 1.541 -0.472 15.128 1.00 94.75 175 ILE A O 1
ATOM 1361 N N . ARG A 1 176 ? 2.864 -0.350 13.317 1.00 88.50 176 ARG A N 1
ATOM 1362 C CA . ARG A 1 176 ? 4.056 -0.920 13.970 1.00 88.50 176 ARG A CA 1
ATOM 1363 C C . ARG A 1 176 ? 4.573 -0.022 15.093 1.00 88.50 176 ARG A C 1
ATOM 1365 O O . ARG A 1 176 ? 5.174 -0.532 16.040 1.00 88.50 176 ARG A O 1
ATOM 1372 N N . PHE A 1 177 ? 4.364 1.289 14.998 1.00 92.81 177 PHE A N 1
ATOM 1373 C CA . PHE A 1 177 ? 4.708 2.243 16.044 1.00 92.81 177 PHE A CA 1
ATOM 1374 C C . PHE A 1 177 ? 3.693 2.212 17.188 1.00 92.81 177 PHE A C 1
ATOM 1376 O O . PHE A 1 177 ? 4.071 1.905 18.320 1.00 92.81 177 PHE A O 1
ATOM 1383 N N . ILE A 1 178 ? 2.408 2.463 16.907 1.00 94.69 178 ILE A N 1
ATOM 1384 C CA . ILE A 1 178 ? 1.392 2.553 17.967 1.00 94.69 178 ILE A CA 1
ATOM 1385 C C . ILE A 1 178 ? 1.158 1.205 18.660 1.00 94.69 178 ILE A C 1
ATOM 1387 O O . ILE A 1 178 ? 0.934 1.171 19.868 1.00 94.69 178 ILE A O 1
ATOM 1391 N N . GLY A 1 179 ? 1.297 0.089 17.936 1.00 90.00 179 GLY A N 1
ATOM 1392 C CA . GLY A 1 179 ? 1.067 -1.261 18.448 1.00 90.00 179 GLY A CA 1
ATOM 1393 C C . GLY A 1 179 ? 1.993 -1.669 19.597 1.00 90.00 179 GLY A C 1
ATOM 1394 O O . GLY A 1 179 ? 1.579 -2.430 20.472 1.00 90.00 179 GLY A O 1
ATOM 1395 N N . ARG A 1 180 ? 3.216 -1.114 19.648 1.00 88.31 180 ARG A N 1
ATOM 1396 C CA . ARG A 1 180 ? 4.177 -1.354 20.745 1.00 88.31 180 ARG A CA 1
ATOM 1397 C C . ARG A 1 180 ? 3.637 -0.870 22.083 1.00 88.31 180 ARG A C 1
ATOM 1399 O O . ARG A 1 180 ? 3.840 -1.523 23.100 1.00 88.31 180 ARG A O 1
ATOM 1406 N N . THR A 1 181 ? 2.946 0.265 22.063 1.00 87.56 181 THR A N 1
ATOM 1407 C CA . THR A 1 181 ? 2.347 0.875 23.250 1.00 87.56 181 THR A CA 1
ATOM 1408 C C . THR A 1 181 ? 0.937 0.341 23.496 1.00 87.56 181 THR A C 1
ATOM 1410 O O . THR A 1 181 ? 0.569 0.143 24.650 1.00 87.56 181 THR A O 1
ATOM 1413 N N . TRP A 1 182 ? 0.166 0.091 22.430 1.00 88.81 182 TRP A N 1
ATOM 1414 C CA . TRP A 1 182 ? -1.256 -0.259 22.507 1.00 88.81 182 TRP A CA 1
ATOM 1415 C C . TRP A 1 182 ? -1.504 -1.650 23.096 1.00 88.81 182 TRP A C 1
ATOM 1417 O O . TRP A 1 182 ? -2.191 -1.777 24.105 1.00 88.81 182 TRP A O 1
ATOM 1427 N N . ALA A 1 183 ? -0.940 -2.688 22.473 1.00 82.38 183 ALA A N 1
ATOM 1428 C CA . ALA A 1 183 ? -1.238 -4.077 22.817 1.00 82.38 183 ALA A CA 1
ATOM 1429 C C . ALA A 1 183 ? -0.146 -4.735 23.667 1.00 82.38 183 ALA A C 1
ATOM 1431 O O . ALA A 1 183 ? -0.427 -5.717 24.348 1.00 82.38 183 ALA A O 1
ATOM 1432 N N . GLN A 1 184 ? 1.096 -4.229 23.601 1.00 79.00 184 GLN A N 1
ATOM 1433 C CA . GLN A 1 184 ? 2.272 -4.793 24.287 1.00 79.00 184 GLN A CA 1
ATOM 1434 C C . GLN A 1 184 ? 2.429 -6.315 24.075 1.00 79.00 184 GLN A C 1
ATOM 1436 O O . GLN A 1 184 ? 2.887 -7.042 24.953 1.00 79.00 184 GLN A O 1
ATOM 1441 N N . ARG A 1 185 ? 2.019 -6.805 22.897 1.00 74.12 185 ARG A N 1
ATOM 1442 C CA . ARG A 1 185 ? 2.078 -8.213 22.487 1.00 74.12 185 ARG A CA 1
ATOM 1443 C C . ARG A 1 185 ? 2.862 -8.345 21.192 1.00 74.12 185 ARG A C 1
ATOM 1445 O O . ARG A 1 185 ? 2.650 -7.573 20.252 1.00 74.12 185 ARG A O 1
ATOM 1452 N N . ASP A 1 186 ? 3.690 -9.378 21.117 1.00 76.69 186 ASP A N 1
ATOM 1453 C CA . ASP A 1 186 ? 4.407 -9.715 19.893 1.00 76.69 186 ASP A CA 1
ATOM 1454 C C . ASP A 1 186 ? 3.432 -10.040 18.749 1.00 76.69 186 ASP A C 1
ATOM 1456 O O . ASP A 1 186 ? 2.328 -10.566 18.940 1.00 76.69 186 ASP A O 1
ATOM 1460 N N . GLY A 1 187 ? 3.822 -9.658 17.533 1.00 77.06 187 GLY A N 1
ATOM 1461 C CA . GLY A 1 187 ? 3.049 -9.918 16.316 1.00 77.06 187 GLY A CA 1
ATOM 1462 C C . GLY A 1 187 ? 1.740 -9.132 16.175 1.00 77.06 187 GLY A C 1
ATOM 1463 O O . GLY A 1 187 ? 1.019 -9.368 15.210 1.00 77.06 187 GLY A O 1
ATOM 1464 N N . TYR A 1 188 ? 1.423 -8.193 17.078 1.00 84.94 188 TYR A N 1
ATOM 1465 C CA . TYR A 1 188 ? 0.191 -7.394 17.000 1.00 84.94 188 TYR A CA 1
ATOM 1466 C C . TYR A 1 188 ? 0.029 -6.676 15.656 1.00 84.94 188 TYR A C 1
ATOM 1468 O O . TYR A 1 188 ? -0.966 -6.871 14.964 1.00 84.94 188 TYR A O 1
ATOM 1476 N N . ALA A 1 189 ? 1.041 -5.905 15.249 1.00 83.44 189 ALA A N 1
ATOM 1477 C CA . ALA A 1 189 ? 1.002 -5.178 13.983 1.00 83.44 189 ALA A CA 1
ATOM 1478 C C . ALA A 1 189 ? 0.818 -6.123 12.785 1.00 83.44 189 ALA A C 1
ATOM 1480 O O . ALA A 1 189 ? 0.088 -5.792 11.860 1.00 83.44 189 ALA A O 1
ATOM 1481 N N . SER A 1 190 ? 1.418 -7.317 12.822 1.00 76.19 190 SER A N 1
ATOM 1482 C CA . SER A 1 190 ? 1.259 -8.319 11.764 1.00 76.19 190 SER A CA 1
ATOM 1483 C C . SER A 1 190 ? -0.177 -8.838 11.657 1.00 76.19 190 SER A C 1
ATOM 1485 O O . SER A 1 190 ? -0.657 -9.037 10.546 1.00 76.19 190 SER A O 1
ATOM 1487 N N . ARG A 1 191 ? -0.883 -9.028 12.782 1.00 80.62 191 ARG A N 1
ATOM 1488 C CA . ARG A 1 191 ? -2.303 -9.430 12.768 1.00 80.62 191 ARG A CA 1
ATOM 1489 C C . ARG A 1 191 ? -3.194 -8.332 12.200 1.00 80.62 191 ARG A C 1
ATOM 1491 O O . ARG A 1 191 ? -4.027 -8.613 11.345 1.00 80.62 191 ARG A O 1
ATOM 1498 N N . VAL A 1 192 ? -2.951 -7.083 12.596 1.00 86.94 192 VAL A N 1
ATOM 1499 C CA . VAL A 1 192 ? -3.675 -5.928 12.047 1.00 86.94 192 VAL A CA 1
ATOM 1500 C C . VAL A 1 192 ? -3.444 -5.790 10.538 1.00 86.94 192 VAL A C 1
ATOM 1502 O O . VAL A 1 192 ? -4.402 -5.639 9.789 1.00 86.94 192 VAL A O 1
ATOM 1505 N N . ILE A 1 193 ? -2.198 -5.914 10.070 1.00 81.62 193 ILE A N 1
ATOM 1506 C CA . ILE A 1 193 ? -1.870 -5.869 8.634 1.00 81.62 193 ILE A CA 1
ATOM 1507 C C . ILE A 1 193 ? -2.548 -7.020 7.872 1.00 81.62 193 ILE A C 1
ATOM 1509 O O . ILE A 1 193 ? -3.061 -6.809 6.778 1.00 81.62 193 ILE A O 1
ATOM 1513 N N . ASN A 1 194 ? -2.622 -8.222 8.452 1.00 74.00 194 ASN A N 1
ATOM 1514 C CA . ASN A 1 194 ? -3.336 -9.343 7.835 1.00 74.00 194 ASN A CA 1
ATOM 1515 C C . ASN A 1 194 ? -4.843 -9.059 7.690 1.00 74.00 194 ASN A C 1
ATOM 1517 O O . ASN A 1 194 ? -5.436 -9.351 6.653 1.00 74.00 194 ASN A O 1
ATOM 1521 N N . ILE A 1 195 ? -5.465 -8.435 8.695 1.00 79.12 195 ILE A N 1
ATOM 1522 C CA . ILE A 1 195 ? -6.866 -8.003 8.603 1.00 79.12 195 ILE A CA 1
ATOM 1523 C C . ILE A 1 195 ? -7.036 -6.940 7.512 1.00 79.12 195 ILE A C 1
ATOM 1525 O O . ILE A 1 195 ? -7.979 -7.036 6.732 1.00 79.12 195 ILE A O 1
ATOM 1529 N N . GLU A 1 196 ? -6.130 -5.966 7.403 1.00 86.31 196 GLU A N 1
ATOM 1530 C CA . GLU A 1 196 ? -6.164 -4.978 6.316 1.00 86.31 196 GLU A CA 1
ATOM 1531 C C . GLU A 1 196 ? -6.091 -5.657 4.941 1.00 86.31 196 GLU A C 1
ATOM 1533 O O . GLU A 1 196 ? -6.915 -5.363 4.079 1.00 86.31 196 GLU A O 1
ATOM 1538 N N . GLN A 1 197 ? -5.190 -6.627 4.752 1.00 73.88 197 GLN A N 1
ATOM 1539 C CA . GLN A 1 197 ? -5.100 -7.409 3.512 1.00 73.88 197 GLN A CA 1
ATOM 1540 C C . GLN A 1 197 ? -6.413 -8.139 3.189 1.00 73.88 197 GLN A C 1
ATOM 1542 O O . GLN A 1 197 ? -6.833 -8.167 2.033 1.00 73.88 197 GLN A O 1
ATOM 1547 N N . ARG A 1 198 ? -7.108 -8.684 4.197 1.00 78.25 198 ARG A N 1
ATOM 1548 C CA . ARG A 1 198 ? -8.439 -9.289 4.006 1.00 78.25 198 ARG A CA 1
ATOM 1549 C C . ARG A 1 198 ? -9.482 -8.264 3.563 1.00 78.25 198 ARG A C 1
ATOM 1551 O O . ARG A 1 198 ? -10.303 -8.572 2.707 1.00 78.25 198 ARG A O 1
ATOM 1558 N N . LEU A 1 199 ? -9.452 -7.055 4.122 1.00 76.81 199 LEU A N 1
ATOM 1559 C CA . LEU A 1 199 ? -10.355 -5.973 3.721 1.00 76.81 199 LEU A CA 1
ATOM 1560 C C . LEU A 1 199 ? -10.069 -5.476 2.298 1.00 76.81 199 LEU A C 1
ATOM 1562 O O . LEU A 1 199 ? -11.009 -5.112 1.593 1.00 76.81 199 LEU A O 1
ATOM 1566 N N . VAL A 1 200 ? -8.800 -5.477 1.877 1.00 73.06 200 VAL A N 1
ATOM 1567 C CA . VAL A 1 200 ? -8.402 -5.187 0.491 1.00 73.06 200 VAL A CA 1
ATOM 1568 C C . VAL A 1 200 ? -8.931 -6.264 -0.452 1.00 73.06 200 VAL A C 1
ATOM 1570 O O . VAL A 1 200 ? -9.602 -5.942 -1.426 1.00 73.06 200 VAL A O 1
ATOM 1573 N N . ALA A 1 201 ? -8.726 -7.543 -0.123 1.00 58.66 201 ALA A N 1
ATOM 1574 C CA . ALA A 1 201 ? -9.239 -8.660 -0.920 1.00 58.66 201 ALA A CA 1
ATOM 1575 C C . ALA A 1 201 ? -10.774 -8.644 -1.062 1.00 58.66 201 ALA A C 1
ATOM 1577 O O . ALA A 1 201 ? -11.304 -9.083 -2.077 1.00 58.66 201 ALA A O 1
ATOM 1578 N N . ALA A 1 202 ? -11.482 -8.108 -0.064 1.00 66.69 202 ALA A N 1
ATOM 1579 C CA . ALA A 1 202 ? -12.934 -7.943 -0.076 1.00 66.69 202 ALA A CA 1
ATOM 1580 C C . ALA A 1 202 ? -13.421 -6.635 -0.738 1.00 66.69 202 ALA A C 1
ATOM 1582 O O . ALA A 1 202 ? -14.611 -6.328 -0.676 1.00 66.69 202 ALA A O 1
ATOM 1583 N N . GLY A 1 203 ? -12.526 -5.815 -1.303 1.00 70.00 203 GLY A N 1
ATOM 1584 C CA . GLY A 1 203 ? -12.873 -4.533 -1.931 1.00 70.00 203 GLY A CA 1
ATOM 1585 C C . GLY A 1 203 ? -13.387 -3.467 -0.953 1.00 70.00 203 GLY A C 1
ATOM 1586 O O . GLY A 1 203 ? -13.997 -2.478 -1.361 1.00 70.00 203 GLY A O 1
ATOM 1587 N N . VAL A 1 204 ? -13.180 -3.646 0.356 1.00 80.38 204 VAL A N 1
ATOM 1588 C CA . VAL A 1 204 ? -13.589 -2.674 1.386 1.00 80.38 204 VAL A CA 1
ATOM 1589 C C . VAL A 1 204 ? -12.582 -1.530 1.489 1.00 80.38 204 VAL A C 1
ATOM 1591 O O . VAL A 1 204 ? -12.980 -0.373 1.683 1.00 80.38 204 VAL A O 1
ATOM 1594 N N . VAL A 1 205 ? -11.300 -1.876 1.378 1.00 79.94 205 VAL A N 1
ATOM 1595 C CA . VAL A 1 205 ? -10.137 -0.991 1.476 1.00 79.94 205 VAL A CA 1
ATOM 1596 C C . VAL A 1 205 ? -9.431 -0.969 0.124 1.00 79.94 205 VAL A C 1
ATOM 1598 O O . VAL A 1 205 ? -9.171 -2.016 -0.457 1.00 79.94 205 VAL A O 1
ATOM 1601 N N . ARG A 1 206 ? -9.089 0.226 -0.348 1.00 77.44 206 ARG A N 1
ATOM 1602 C CA . ARG A 1 206 ? -8.272 0.443 -1.540 1.00 77.44 206 ARG A CA 1
ATOM 1603 C C . ARG A 1 206 ? -6.807 0.166 -1.244 1.00 77.44 206 ARG A C 1
ATOM 1605 O O . ARG A 1 206 ? -6.328 0.362 -0.128 1.00 77.44 206 ARG A O 1
ATOM 1612 N N . SER A 1 207 ? -6.050 -0.173 -2.279 1.00 64.25 207 SER A N 1
ATOM 1613 C CA . SER A 1 207 ? -4.603 -0.427 -2.175 1.00 64.25 207 SER A CA 1
ATOM 1614 C C . SER A 1 207 ? -3.766 0.764 -1.664 1.00 64.25 207 SER A C 1
ATOM 1616 O O . SER A 1 207 ? -2.644 0.569 -1.197 1.00 64.25 207 SER A O 1
ATOM 1618 N N . ASP A 1 208 ? -4.288 1.994 -1.721 1.00 70.06 208 ASP A N 1
ATOM 1619 C CA . ASP A 1 208 ? -3.659 3.191 -1.143 1.00 70.06 208 ASP A CA 1
ATOM 1620 C C . ASP A 1 208 ? -3.941 3.382 0.361 1.00 70.06 208 ASP A C 1
ATOM 1622 O O . ASP A 1 208 ? -3.426 4.328 0.959 1.00 70.06 208 ASP A O 1
ATOM 1626 N N . GLY A 1 209 ? -4.720 2.486 0.976 1.00 76.56 209 GLY A N 1
ATOM 1627 C CA . GLY A 1 209 ? -5.146 2.540 2.376 1.00 76.56 209 GLY A CA 1
ATOM 1628 C C . GLY A 1 209 ? -6.429 3.346 2.607 1.00 76.56 209 GLY A C 1
ATOM 1629 O O . GLY A 1 209 ? -6.913 3.416 3.738 1.00 76.56 209 GLY A O 1
ATOM 1630 N N . GLY A 1 210 ? -7.009 3.947 1.562 1.00 83.94 210 GLY A N 1
ATOM 1631 C CA . GLY A 1 210 ? -8.333 4.565 1.618 1.00 83.94 210 GLY A CA 1
ATOM 1632 C C . GLY A 1 210 ? -9.457 3.529 1.700 1.00 83.94 210 GLY A C 1
ATOM 1633 O O . GLY A 1 210 ? -9.259 2.349 1.432 1.00 83.94 210 GLY A O 1
ATOM 1634 N N . LEU A 1 2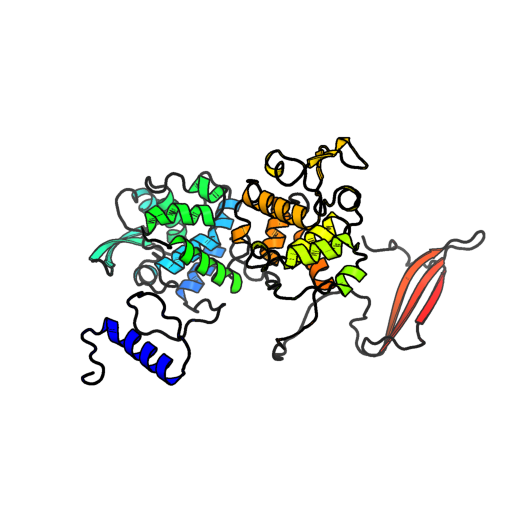11 ? -10.674 3.954 2.048 1.00 86.69 211 LEU A N 1
ATOM 1635 C CA . LEU A 1 211 ? -11.854 3.084 1.944 1.00 86.69 211 LEU A CA 1
ATOM 1636 C C . LEU A 1 211 ? -12.520 3.261 0.581 1.00 86.69 211 LEU A C 1
ATOM 1638 O O . LEU A 1 211 ? -12.740 4.393 0.147 1.00 86.69 211 LEU A O 1
ATOM 1642 N N . THR A 1 212 ? -12.896 2.153 -0.053 1.00 76.50 212 THR A N 1
ATOM 1643 C CA . THR A 1 212 ? -13.602 2.143 -1.341 1.00 76.50 212 THR A CA 1
ATOM 1644 C C . THR A 1 212 ? -14.940 2.865 -1.214 1.00 76.50 212 THR A C 1
ATOM 1646 O O . THR A 1 212 ? -15.698 2.602 -0.271 1.00 76.50 212 THR A O 1
ATOM 1649 N N . LYS A 1 213 ? -15.253 3.800 -2.116 1.00 74.94 213 LYS A N 1
ATOM 1650 C CA . LYS A 1 213 ? -16.549 4.491 -2.092 1.00 74.94 213 LYS A CA 1
ATOM 1651 C C . LYS A 1 213 ? -17.646 3.603 -2.693 1.00 74.94 213 LYS A C 1
ATOM 1653 O O . LYS A 1 213 ? -17.365 2.786 -3.563 1.00 74.94 213 LYS A O 1
ATOM 1658 N N . PRO A 1 214 ? -18.913 3.753 -2.265 1.00 52.91 214 PRO A N 1
ATOM 1659 C CA . PRO A 1 214 ? -20.028 3.071 -2.920 1.00 52.91 214 PRO A CA 1
ATOM 1660 C C . PRO A 1 214 ? -20.084 3.445 -4.411 1.00 52.91 214 PRO A C 1
ATOM 1662 O O . PRO A 1 214 ? -20.166 4.631 -4.727 1.00 52.91 214 PRO A O 1
ATOM 1665 N N . GLY A 1 215 ? -20.036 2.449 -5.303 1.00 44.94 215 GLY A N 1
ATOM 1666 C CA . GLY A 1 215 ? -20.043 2.638 -6.762 1.00 44.94 215 GLY A CA 1
ATOM 1667 C C . GLY A 1 215 ? -18.673 2.899 -7.404 1.00 44.94 215 GLY A C 1
ATOM 1668 O O . GLY A 1 215 ? -18.612 3.161 -8.600 1.00 44.94 215 GLY A O 1
ATOM 1669 N N . GLU A 1 216 ? -17.587 2.846 -6.632 1.00 44.41 216 GLU A N 1
ATOM 1670 C CA . GLU A 1 216 ? -16.212 2.856 -7.137 1.00 44.41 216 GLU A CA 1
ATOM 1671 C C . GLU A 1 216 ? -15.745 1.389 -7.156 1.00 44.41 216 GLU A C 1
ATOM 1673 O O . GLU A 1 216 ? -15.387 0.843 -6.115 1.00 44.41 216 GLU A O 1
ATOM 1678 N N . GLU A 1 217 ? -15.859 0.702 -8.298 1.00 36.34 217 GLU A N 1
ATOM 1679 C CA . GLU A 1 217 ? -15.247 -0.621 -8.462 1.00 36.34 217 GLU A CA 1
ATOM 1680 C C . GLU A 1 217 ? -13.726 -0.439 -8.464 1.00 36.34 217 GLU A C 1
ATOM 1682 O O . GLU A 1 217 ? -13.167 0.174 -9.376 1.00 36.34 217 GLU A O 1
ATOM 1687 N N . ASP A 1 218 ? -13.046 -0.946 -7.432 1.00 38.72 218 ASP A N 1
ATOM 1688 C CA . ASP A 1 218 ? -11.622 -1.238 -7.568 1.00 38.72 218 ASP A CA 1
ATOM 1689 C C . ASP A 1 218 ? -11.534 -2.336 -8.632 1.00 38.72 218 ASP A C 1
ATOM 1691 O O . ASP A 1 218 ? -12.084 -3.428 -8.463 1.00 38.72 218 ASP A O 1
ATOM 1695 N N . GLY A 1 219 ? -10.912 -2.004 -9.766 1.00 35.19 219 GLY A N 1
ATOM 1696 C CA . GLY A 1 219 ? -10.685 -2.949 -10.853 1.00 35.19 219 GLY A CA 1
ATOM 1697 C C . GLY A 1 219 ? -10.062 -4.246 -10.322 1.00 35.19 219 GLY A C 1
ATOM 1698 O O . GLY A 1 219 ? -9.369 -4.222 -9.301 1.00 35.19 219 GLY A O 1
ATOM 1699 N N . PRO A 1 220 ? -10.318 -5.386 -10.984 1.00 32.72 220 PRO A N 1
ATOM 1700 C CA . PRO A 1 220 ? -10.040 -6.704 -10.433 1.00 32.72 220 PRO A CA 1
ATOM 1701 C C . PRO A 1 220 ? -8.600 -6.801 -9.926 1.00 32.72 220 PRO A C 1
ATOM 1703 O O . PRO A 1 220 ? -7.653 -6.480 -10.649 1.00 32.72 220 PRO A O 1
ATOM 1706 N N . ALA A 1 221 ? -8.451 -7.267 -8.682 1.00 36.91 221 ALA A N 1
ATOM 1707 C CA . ALA A 1 221 ? -7.165 -7.629 -8.110 1.00 36.91 221 ALA A CA 1
ATOM 1708 C C . ALA A 1 221 ? -6.462 -8.602 -9.065 1.00 36.91 221 ALA A C 1
ATOM 1710 O O . ALA A 1 221 ? -6.890 -9.744 -9.259 1.00 36.91 221 ALA A O 1
ATOM 1711 N N . LEU A 1 222 ? -5.393 -8.133 -9.703 1.00 38.25 222 LEU A N 1
ATOM 1712 C CA . LEU A 1 222 ? -4.578 -8.945 -10.593 1.00 38.25 222 LEU A CA 1
ATOM 1713 C C . LEU A 1 222 ? -3.698 -9.837 -9.711 1.00 38.25 222 LEU A C 1
ATOM 1715 O O . LEU A 1 222 ? -2.553 -9.516 -9.393 1.00 38.25 222 LEU A O 1
ATOM 1719 N N . LEU A 1 223 ? -4.251 -10.984 -9.312 1.00 35.88 223 LEU A N 1
ATOM 1720 C CA . LEU A 1 223 ? -3.476 -12.137 -8.863 1.00 35.88 223 LEU A CA 1
ATOM 1721 C C . LEU A 1 223 ? -2.645 -12.625 -10.056 1.00 35.88 223 LEU A C 1
ATOM 1723 O O . LEU A 1 223 ? -3.036 -13.549 -10.768 1.00 35.88 223 LEU A O 1
ATOM 1727 N N . ILE A 1 224 ? -1.499 -11.989 -10.312 1.00 47.25 224 ILE A N 1
ATOM 1728 C CA . ILE A 1 224 ? -0.561 -12.434 -11.347 1.00 47.25 224 ILE A CA 1
ATOM 1729 C C . ILE A 1 224 ? 0.193 -13.648 -10.807 1.00 47.25 224 ILE A C 1
ATOM 1731 O O . ILE A 1 224 ? 1.343 -13.576 -10.395 1.00 47.25 224 ILE A O 1
ATOM 1735 N N . THR A 1 225 ? -0.501 -14.778 -10.789 1.00 40.47 225 THR A N 1
ATOM 1736 C CA . THR A 1 225 ? 0.081 -16.109 -10.578 1.00 40.47 225 THR A CA 1
ATOM 1737 C C . THR A 1 225 ? 0.403 -16.798 -11.908 1.00 40.47 225 THR A C 1
ATOM 1739 O O . THR A 1 225 ? 0.881 -17.928 -11.920 1.00 40.47 225 THR A O 1
ATOM 1742 N N . GLY A 1 226 ? 0.161 -16.121 -13.037 1.00 53.56 226 GLY A N 1
ATOM 1743 C CA . GLY A 1 226 ? 0.393 -16.665 -14.369 1.00 53.56 226 GLY A CA 1
ATOM 1744 C C . GLY A 1 226 ? 1.879 -16.757 -14.706 1.00 53.56 226 GLY A C 1
ATOM 1745 O O . GLY A 1 226 ? 2.622 -15.784 -14.562 1.00 53.56 226 GLY A O 1
ATOM 1746 N N . ALA A 1 227 ? 2.296 -17.922 -15.202 1.00 65.94 227 ALA A N 1
ATOM 1747 C CA . ALA A 1 227 ? 3.573 -18.077 -15.884 1.00 65.94 227 ALA A CA 1
ATOM 1748 C C . ALA A 1 227 ? 3.655 -17.102 -17.074 1.00 65.94 227 ALA A C 1
ATOM 1750 O O . ALA A 1 227 ? 2.648 -16.823 -17.731 1.00 65.94 227 ALA A O 1
ATOM 1751 N N . LEU A 1 228 ? 4.849 -16.583 -17.359 1.00 80.69 228 LEU A N 1
ATOM 1752 C CA . LEU A 1 228 ? 5.094 -15.800 -18.570 1.00 80.69 228 LEU A CA 1
ATOM 1753 C C . LEU A 1 228 ? 5.345 -16.728 -19.762 1.00 80.69 228 LEU A C 1
ATOM 1755 O O . LEU A 1 228 ? 5.961 -17.783 -19.610 1.00 80.69 228 LEU A O 1
ATOM 1759 N N . SER A 1 229 ? 4.934 -16.310 -20.959 1.00 85.19 229 SER A N 1
ATOM 1760 C CA . SER A 1 229 ? 5.287 -17.000 -22.201 1.00 85.19 229 SER A CA 1
ATOM 1761 C C . SER A 1 229 ? 6.525 -16.354 -22.816 1.00 85.19 229 SER A C 1
ATOM 1763 O O . SER A 1 229 ? 6.497 -15.197 -23.238 1.00 85.19 229 SER A O 1
ATOM 1765 N N . SER A 1 230 ? 7.623 -17.109 -22.901 1.00 79.56 230 SER A N 1
ATOM 1766 C CA . SER A 1 230 ? 8.850 -16.655 -23.568 1.00 79.56 230 SER A CA 1
ATOM 1767 C C . SER A 1 230 ? 8.638 -16.377 -25.060 1.00 79.56 230 SER A C 1
ATOM 1769 O O . SER A 1 230 ? 9.283 -15.482 -25.602 1.00 79.56 230 SER A O 1
ATOM 1771 N N . GLU A 1 231 ? 7.701 -17.081 -25.703 1.00 85.81 231 GLU A N 1
ATOM 1772 C CA . GLU A 1 231 ? 7.273 -16.830 -27.084 1.00 85.81 231 GLU A CA 1
ATOM 1773 C C . GLU A 1 231 ? 6.560 -15.477 -27.201 1.00 85.81 231 GLU A C 1
ATOM 1775 O O . GLU A 1 231 ? 6.977 -14.638 -27.994 1.00 85.81 231 GLU A O 1
ATOM 1780 N N . ARG A 1 232 ? 5.579 -15.194 -26.331 1.00 86.06 232 ARG A N 1
ATOM 1781 C CA . ARG A 1 232 ? 4.873 -13.898 -26.335 1.00 86.06 232 ARG A CA 1
ATOM 1782 C C . ARG A 1 232 ? 5.800 -12.727 -25.989 1.00 86.06 232 ARG A C 1
ATOM 1784 O O . ARG A 1 232 ? 5.663 -11.647 -26.553 1.00 86.06 232 ARG A O 1
ATOM 1791 N N . ILE A 1 233 ? 6.781 -12.926 -25.102 1.00 86.88 233 ILE A N 1
ATOM 1792 C CA . ILE A 1 233 ? 7.824 -11.916 -24.839 1.00 86.88 233 ILE A CA 1
ATOM 1793 C C . ILE A 1 233 ? 8.687 -11.687 -26.092 1.00 86.88 233 ILE A C 1
ATOM 1795 O O . ILE A 1 233 ? 9.031 -10.546 -26.405 1.00 86.88 233 ILE A O 1
ATOM 1799 N N . ALA A 1 234 ? 9.038 -12.746 -26.826 1.00 85.19 234 ALA A N 1
ATOM 1800 C CA . ALA A 1 234 ? 9.789 -12.628 -28.073 1.00 85.19 234 ALA A CA 1
ATOM 1801 C C . ALA A 1 234 ? 8.987 -11.912 -29.178 1.00 85.19 234 ALA A C 1
ATOM 1803 O O . ALA A 1 234 ? 9.575 -11.125 -29.922 1.00 85.19 234 ALA A O 1
ATOM 1804 N N . ASP A 1 235 ? 7.665 -12.102 -29.240 1.00 88.69 235 ASP A N 1
ATOM 1805 C CA . ASP A 1 235 ? 6.769 -11.435 -30.200 1.00 88.69 235 ASP A CA 1
ATOM 1806 C C . ASP A 1 235 ? 6.697 -9.909 -30.009 1.00 88.69 235 ASP A C 1
ATOM 1808 O O . ASP A 1 235 ? 6.526 -9.160 -30.973 1.00 88.69 235 ASP A O 1
ATOM 1812 N N . GLU A 1 236 ? 6.939 -9.415 -28.791 1.00 88.94 236 GLU A N 1
ATOM 1813 C CA . GLU A 1 236 ? 7.123 -7.981 -28.507 1.00 88.94 236 GLU A CA 1
ATOM 1814 C C . GLU A 1 236 ? 8.493 -7.443 -29.007 1.00 88.94 236 GLU A C 1
ATOM 1816 O O . GLU A 1 236 ? 8.839 -6.256 -28.887 1.00 88.94 236 GLU A O 1
ATOM 1821 N N . GLY A 1 237 ? 9.297 -8.322 -29.608 1.00 88.88 237 GLY A N 1
ATOM 1822 C CA . GLY A 1 237 ? 10.615 -8.068 -30.178 1.00 88.88 237 GLY A CA 1
ATOM 1823 C C . GLY A 1 237 ? 11.741 -8.067 -29.143 1.00 88.88 237 GLY A C 1
ATOM 1824 O O . GLY A 1 237 ? 12.738 -7.356 -29.330 1.00 88.88 237 GLY A O 1
ATOM 1825 N N . ALA A 1 238 ? 11.579 -8.801 -28.042 1.00 91.75 238 ALA A N 1
ATOM 1826 C CA . ALA A 1 238 ? 12.599 -8.902 -27.008 1.00 91.75 238 ALA A CA 1
ATOM 1827 C C . ALA A 1 238 ? 13.947 -9.391 -27.552 1.00 91.75 238 ALA A C 1
ATOM 1829 O O . ALA A 1 238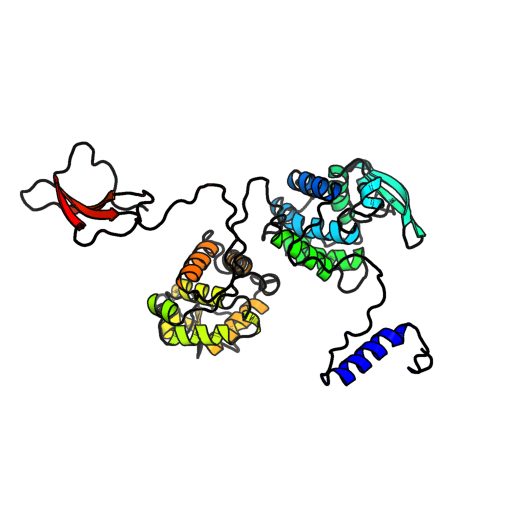 ? 14.026 -10.309 -28.369 1.00 91.75 238 ALA A O 1
ATOM 1830 N N . THR A 1 239 ? 15.032 -8.770 -27.086 1.00 92.44 239 THR A N 1
ATOM 1831 C CA . THR A 1 239 ? 16.387 -9.234 -27.403 1.00 92.44 239 THR A CA 1
ATOM 1832 C C . THR A 1 239 ? 16.701 -10.537 -26.662 1.00 92.44 239 THR A C 1
ATOM 1834 O O . THR A 1 239 ? 16.098 -10.846 -25.635 1.00 92.44 239 THR A O 1
ATOM 1837 N N . ALA A 1 240 ? 17.694 -11.296 -27.138 1.00 90.19 240 ALA A N 1
ATOM 1838 C CA . ALA A 1 240 ? 18.142 -12.509 -26.445 1.00 90.19 240 ALA A CA 1
ATOM 1839 C C . ALA A 1 240 ? 18.571 -12.221 -24.992 1.00 90.19 240 ALA A C 1
ATOM 1841 O O . ALA A 1 240 ? 18.190 -12.943 -24.077 1.00 90.19 240 ALA A O 1
ATOM 1842 N N . GLU A 1 241 ? 19.280 -11.111 -24.767 1.00 86.75 241 GLU A N 1
ATOM 1843 C CA . GLU A 1 241 ? 19.702 -10.686 -23.427 1.00 86.75 241 GLU A CA 1
ATOM 1844 C C . GLU A 1 241 ? 18.508 -10.296 -22.531 1.00 86.75 241 GLU A C 1
ATOM 1846 O O . GLU A 1 241 ? 18.546 -10.485 -21.317 1.00 86.75 241 GLU A O 1
ATOM 1851 N N . PHE A 1 242 ? 17.412 -9.800 -23.118 1.00 96.25 242 PHE A N 1
ATOM 1852 C CA . PHE A 1 242 ? 16.171 -9.547 -22.386 1.00 96.25 242 PHE A CA 1
ATOM 1853 C C . PHE A 1 242 ? 15.456 -10.848 -21.985 1.00 96.25 242 PHE A C 1
ATOM 1855 O O . PHE A 1 242 ? 14.908 -10.936 -20.888 1.00 96.25 242 PHE A O 1
ATOM 1862 N N . LEU A 1 243 ? 15.487 -11.884 -22.827 1.00 93.81 243 LEU A N 1
ATOM 1863 C CA . LEU A 1 243 ? 14.963 -13.206 -22.460 1.00 93.81 243 LEU A CA 1
ATOM 1864 C C . LEU A 1 243 ? 15.787 -13.840 -21.325 1.00 93.81 243 LEU A C 1
ATOM 1866 O O . LEU A 1 243 ? 15.217 -14.421 -20.402 1.00 93.81 243 LEU A O 1
ATOM 1870 N N . GLU A 1 244 ? 17.112 -13.659 -21.332 1.00 90.50 244 GLU A N 1
ATOM 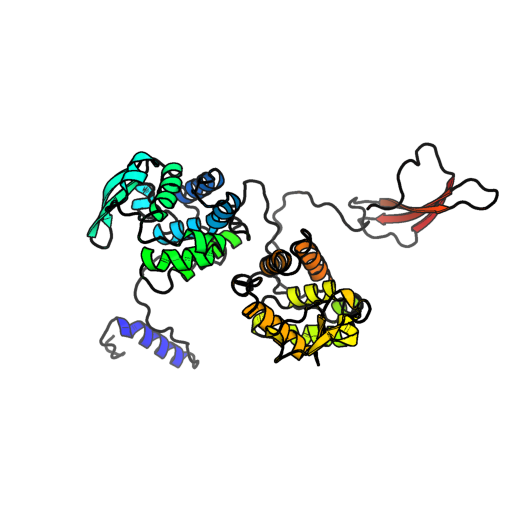1871 C CA . GLU A 1 244 ? 17.975 -14.052 -20.208 1.00 90.50 244 GLU A CA 1
ATOM 1872 C C . GLU A 1 244 ? 17.634 -13.286 -18.919 1.00 90.50 244 GLU A C 1
ATOM 1874 O O . GLU A 1 244 ? 17.638 -13.868 -17.832 1.00 90.50 244 GLU A O 1
ATOM 1879 N N . LEU A 1 245 ? 17.292 -11.996 -19.020 1.00 96.25 245 LEU A N 1
ATOM 1880 C CA . LEU A 1 245 ? 16.782 -11.218 -17.890 1.00 96.25 245 LEU A CA 1
ATOM 1881 C C . LEU A 1 245 ? 15.467 -11.774 -17.350 1.00 96.25 245 LEU A C 1
ATOM 1883 O O . LEU A 1 245 ? 15.341 -11.907 -16.133 1.00 96.25 245 LEU A O 1
ATOM 1887 N N . ALA A 1 246 ? 14.503 -12.086 -18.217 1.00 94.69 246 ALA A N 1
ATOM 1888 C CA . ALA A 1 246 ? 13.219 -12.634 -17.791 1.00 94.69 246 ALA A CA 1
ATOM 1889 C C . ALA A 1 246 ? 13.409 -13.936 -16.996 1.00 94.69 246 ALA A C 1
ATOM 1891 O O . ALA A 1 246 ? 12.884 -14.057 -15.890 1.00 94.69 246 ALA A O 1
ATOM 1892 N N . ALA A 1 247 ? 14.266 -14.839 -17.486 1.00 88.31 247 ALA A N 1
ATOM 1893 C CA . ALA A 1 247 ? 14.627 -16.065 -16.776 1.00 88.31 247 ALA A CA 1
ATOM 1894 C C . ALA A 1 247 ? 15.353 -15.792 -15.442 1.00 88.31 247 ALA A C 1
ATOM 1896 O O . ALA A 1 247 ? 15.095 -16.454 -14.437 1.00 88.31 247 ALA A O 1
ATOM 1897 N N . ALA A 1 248 ? 16.252 -14.802 -15.394 1.00 91.06 248 ALA A N 1
ATOM 1898 C CA . ALA A 1 248 ? 16.954 -14.430 -14.164 1.00 91.06 248 ALA A CA 1
ATOM 1899 C C . ALA A 1 248 ? 16.021 -13.817 -13.102 1.00 91.06 248 ALA A C 1
ATOM 1901 O O . ALA A 1 248 ? 16.244 -14.015 -11.906 1.00 91.06 248 ALA A O 1
ATOM 1902 N N . LEU A 1 249 ? 14.996 -13.071 -13.525 1.00 94.75 249 LEU A N 1
ATOM 1903 C CA . LEU A 1 249 ? 13.967 -12.505 -12.650 1.00 94.75 249 LEU A CA 1
ATOM 1904 C C . LEU A 1 249 ? 13.038 -13.588 -12.098 1.00 94.75 249 LEU A C 1
ATOM 1906 O O . LEU A 1 249 ? 12.770 -13.594 -10.899 1.00 94.75 249 LEU A O 1
ATOM 1910 N N . GLU A 1 250 ? 12.601 -14.519 -12.945 1.00 90.06 250 GLU A N 1
ATOM 1911 C CA . GLU A 1 250 ? 11.799 -15.680 -12.541 1.00 90.06 250 GLU A CA 1
ATOM 1912 C C . GLU A 1 250 ? 12.540 -16.554 -11.519 1.00 90.06 250 GLU A C 1
ATOM 1914 O O . GLU A 1 250 ? 11.979 -16.964 -10.504 1.00 90.06 250 GLU A O 1
ATOM 1919 N N . ALA A 1 251 ? 13.843 -16.764 -11.723 1.00 87.12 251 ALA A N 1
ATOM 1920 C CA . ALA A 1 251 ? 14.683 -17.538 -10.814 1.00 87.12 251 ALA A CA 1
ATOM 1921 C C . ALA A 1 251 ? 15.001 -16.829 -9.479 1.00 87.12 251 ALA A C 1
ATOM 1923 O O . ALA A 1 251 ? 15.635 -17.434 -8.610 1.00 87.12 251 ALA A O 1
ATOM 1924 N N . ALA A 1 252 ? 14.617 -15.559 -9.288 1.00 88.06 252 ALA A N 1
ATOM 1925 C CA . ALA A 1 252 ? 14.932 -14.790 -8.086 1.00 88.06 252 ALA A CA 1
ATOM 1926 C C . ALA A 1 252 ? 13.866 -14.997 -6.985 1.00 88.06 252 ALA A C 1
ATOM 1928 O O . ALA A 1 252 ? 12.776 -14.428 -7.076 1.00 88.06 252 ALA A O 1
ATOM 1929 N N . PRO A 1 253 ? 14.165 -15.693 -5.864 1.00 85.31 253 PRO A N 1
ATOM 1930 C CA . PRO A 1 253 ? 13.135 -16.087 -4.892 1.00 85.31 253 PRO A CA 1
ATOM 1931 C C . PRO A 1 253 ? 12.390 -14.912 -4.251 1.00 85.31 253 PRO A C 1
ATOM 1933 O O . PRO A 1 253 ? 11.207 -15.007 -3.948 1.00 85.31 253 PRO A O 1
ATOM 1936 N N . ARG A 1 254 ? 13.078 -13.779 -4.062 1.00 87.88 254 ARG A N 1
ATOM 1937 C CA . ARG A 1 254 ? 12.492 -12.565 -3.469 1.00 87.88 254 ARG A CA 1
ATOM 1938 C C . ARG A 1 254 ? 11.540 -11.823 -4.404 1.00 87.88 254 ARG A C 1
ATOM 1940 O O . ARG A 1 254 ? 10.797 -10.971 -3.933 1.00 87.88 254 ARG A O 1
ATOM 1947 N N . LEU A 1 255 ? 11.600 -12.115 -5.700 1.00 88.31 255 LEU A N 1
ATOM 1948 C CA . LEU A 1 255 ? 10.718 -11.540 -6.708 1.00 88.31 255 LEU A CA 1
ATOM 1949 C C . LEU A 1 255 ? 9.683 -12.545 -7.200 1.00 88.31 255 LEU A C 1
ATOM 1951 O O . LEU A 1 255 ? 8.798 -12.121 -7.920 1.00 88.31 255 LEU A O 1
ATOM 1955 N N . ALA A 1 256 ? 9.741 -13.824 -6.815 1.00 83.44 256 ALA A N 1
ATOM 1956 C CA . ALA A 1 256 ? 8.851 -14.861 -7.340 1.00 83.44 256 ALA A CA 1
ATOM 1957 C C . ALA A 1 256 ? 7.350 -14.472 -7.376 1.00 83.44 256 ALA A C 1
ATOM 1959 O O . ALA A 1 256 ? 6.707 -14.762 -8.378 1.00 83.44 256 ALA A O 1
ATOM 1960 N N . PRO A 1 257 ? 6.784 -13.754 -6.384 1.00 81.88 257 PRO A N 1
ATOM 1961 C CA . PRO A 1 257 ? 5.386 -13.306 -6.451 1.00 81.88 257 PRO A CA 1
ATOM 1962 C C . PRO A 1 257 ? 5.085 -12.205 -7.488 1.00 81.88 257 PRO A C 1
ATOM 1964 O O . PRO A 1 257 ? 3.943 -12.026 -7.891 1.00 81.88 257 PRO A O 1
ATOM 1967 N N . VAL A 1 258 ? 6.096 -11.436 -7.901 1.00 89.19 258 VAL A N 1
ATOM 1968 C CA . VAL A 1 258 ? 5.955 -10.218 -8.725 1.00 89.19 258 VAL A CA 1
ATOM 1969 C C . VAL A 1 258 ? 6.906 -10.169 -9.914 1.00 89.19 258 VAL A C 1
ATOM 1971 O O . VAL A 1 258 ? 6.989 -9.148 -10.597 1.00 89.19 258 VAL A O 1
ATOM 1974 N N . PHE A 1 259 ? 7.631 -11.249 -10.203 1.00 91.00 259 PHE A N 1
ATOM 1975 C CA . PHE A 1 259 ? 8.584 -11.279 -11.307 1.00 91.00 259 PHE A CA 1
ATOM 1976 C C . PHE A 1 259 ? 7.933 -10.904 -12.650 1.00 91.00 259 PHE A C 1
ATOM 1978 O O . PHE A 1 259 ? 8.591 -10.180 -13.401 1.00 91.00 259 PHE A O 1
ATOM 1985 N N . PRO A 1 260 ? 6.652 -11.238 -12.945 1.00 92.00 260 PRO A N 1
ATOM 1986 C CA . PRO A 1 260 ? 6.007 -10.797 -14.178 1.00 92.00 260 PRO A CA 1
ATOM 1987 C C . PRO A 1 260 ? 5.914 -9.276 -14.276 1.00 92.00 260 PRO A C 1
ATOM 1989 O O . PRO A 1 260 ? 6.167 -8.701 -15.334 1.00 92.00 260 PRO A O 1
ATOM 1992 N N . VAL A 1 261 ? 5.620 -8.611 -13.157 1.00 93.50 261 VAL A N 1
ATOM 1993 C CA . VAL A 1 261 ? 5.549 -7.147 -13.066 1.00 93.50 261 VAL A CA 1
ATOM 1994 C C . VAL A 1 261 ? 6.918 -6.534 -13.342 1.00 93.50 261 VAL A C 1
ATOM 1996 O O . VAL A 1 261 ? 7.018 -5.568 -14.094 1.00 93.50 261 VAL A O 1
ATOM 1999 N N . VAL A 1 262 ? 7.987 -7.114 -12.786 1.00 95.94 262 VAL A N 1
ATOM 2000 C CA . VAL A 1 262 ? 9.359 -6.632 -13.013 1.00 95.94 262 VAL A CA 1
ATOM 2001 C C . VAL A 1 262 ? 9.801 -6.864 -14.462 1.00 95.94 262 VAL A C 1
ATOM 2003 O O . VAL A 1 262 ? 10.466 -6.001 -15.039 1.00 95.94 262 VAL A O 1
ATOM 2006 N N . VAL A 1 263 ? 9.400 -7.977 -15.087 1.00 96.19 263 VAL A N 1
ATOM 2007 C CA . VAL A 1 263 ? 9.641 -8.221 -16.520 1.00 96.19 263 VAL A CA 1
ATOM 2008 C C . VAL A 1 263 ? 8.915 -7.180 -17.369 1.00 96.19 263 VAL A C 1
ATOM 2010 O O . VAL A 1 263 ? 9.545 -6.551 -18.219 1.00 96.19 263 VAL A O 1
ATOM 2013 N N . ALA A 1 264 ? 7.631 -6.929 -17.107 1.00 95.06 264 ALA A N 1
ATOM 2014 C CA . ALA A 1 264 ? 6.858 -5.904 -17.806 1.00 95.06 264 ALA A CA 1
ATOM 2015 C C . ALA A 1 264 ? 7.460 -4.499 -17.623 1.00 95.06 264 ALA A C 1
ATOM 2017 O O . ALA A 1 264 ? 7.553 -3.735 -18.584 1.00 95.06 264 ALA A O 1
ATOM 2018 N N . GLN A 1 265 ? 7.946 -4.183 -16.418 1.00 97.00 265 GLN A N 1
ATOM 2019 C CA . GLN A 1 265 ? 8.651 -2.936 -16.123 1.00 97.00 265 GLN A CA 1
ATOM 2020 C C . GLN A 1 265 ? 9.916 -2.795 -16.965 1.00 97.00 265 GLN A C 1
ATOM 2022 O O . GLN A 1 265 ? 10.113 -1.780 -17.629 1.00 97.00 265 GLN A O 1
ATOM 2027 N N . CYS A 1 266 ? 10.766 -3.820 -16.978 1.00 97.88 266 CYS A N 1
ATOM 2028 C CA . CYS A 1 266 ? 11.981 -3.804 -17.781 1.00 97.88 266 CYS A CA 1
ATOM 2029 C C . CYS A 1 266 ? 11.652 -3.717 -19.279 1.00 97.88 266 CYS A C 1
ATOM 2031 O O . CYS A 1 266 ? 12.342 -3.011 -20.013 1.00 97.88 266 CYS A O 1
ATOM 2033 N N . GLY A 1 267 ? 10.592 -4.386 -19.741 1.00 95.56 267 GLY A N 1
ATOM 2034 C CA . GLY A 1 267 ? 10.129 -4.331 -21.129 1.00 95.56 267 GLY A CA 1
ATOM 2035 C C . GLY A 1 267 ? 9.728 -2.915 -21.532 1.00 95.56 267 GLY A C 1
ATOM 2036 O O . GLY A 1 267 ? 10.201 -2.404 -22.546 1.00 95.56 267 GLY A O 1
ATOM 2037 N N . LEU A 1 268 ? 8.947 -2.247 -20.682 1.00 95.88 268 LEU A N 1
ATOM 2038 C CA . LEU A 1 268 ? 8.529 -0.860 -20.872 1.00 95.88 268 LEU A CA 1
ATOM 2039 C C . LEU A 1 268 ? 9.716 0.116 -20.890 1.00 95.88 268 LEU A C 1
ATOM 2041 O O . LEU A 1 268 ? 9.802 0.973 -21.765 1.00 95.88 268 LEU A O 1
ATOM 2045 N N . GLU A 1 269 ? 10.632 -0.004 -19.930 1.00 94.69 269 GLU A N 1
ATOM 2046 C CA . GLU A 1 269 ? 11.727 0.957 -19.728 1.00 94.69 269 GLU A CA 1
ATOM 2047 C C . GLU A 1 269 ? 12.886 0.792 -20.715 1.00 94.69 269 GLU A C 1
ATOM 2049 O O . GLU A 1 269 ? 13.629 1.741 -20.982 1.00 94.69 269 GLU A O 1
ATOM 2054 N N . SER A 1 270 ? 13.066 -0.414 -21.255 1.00 94.19 270 SER A N 1
ATOM 2055 C CA . SER A 1 270 ? 14.148 -0.715 -22.191 1.00 94.19 270 SER A CA 1
ATOM 2056 C C . SER A 1 270 ? 13.697 -0.955 -23.618 1.00 94.19 270 SER A C 1
ATOM 2058 O O . SER A 1 270 ? 14.553 -1.276 -24.438 1.00 94.19 270 SER A O 1
ATOM 2060 N N . ASP A 1 271 ? 12.408 -0.810 -23.926 1.00 92.94 271 ASP A N 1
ATOM 2061 C CA . ASP A 1 271 ? 11.855 -1.241 -25.211 1.00 92.94 271 ASP A CA 1
ATOM 2062 C C . ASP A 1 271 ? 12.251 -2.702 -25.500 1.00 92.94 271 ASP A C 1
ATOM 2064 O O . ASP A 1 271 ? 12.907 -3.013 -26.494 1.00 92.94 271 ASP A O 1
ATOM 2068 N N . TRP A 1 272 ? 11.947 -3.588 -24.546 1.00 94.88 272 TRP A N 1
ATOM 2069 C CA . TRP A 1 272 ? 12.262 -5.023 -24.602 1.00 94.88 272 TRP A CA 1
ATOM 2070 C C . TRP A 1 272 ? 13.756 -5.328 -24.827 1.00 94.88 272 TRP A C 1
ATOM 2072 O O . TRP A 1 272 ? 14.141 -6.241 -25.558 1.00 94.88 272 TRP A O 1
ATOM 2082 N N . GLY A 1 273 ? 14.625 -4.531 -24.201 1.00 88.62 273 GLY A N 1
ATOM 2083 C CA . GLY A 1 273 ? 16.080 -4.647 -24.296 1.00 88.62 273 GLY A CA 1
ATOM 2084 C C . GLY A 1 273 ? 16.712 -3.906 -25.478 1.00 88.62 273 GLY A C 1
ATOM 2085 O O . GLY A 1 273 ? 17.912 -4.053 -25.708 1.00 88.62 273 GLY A O 1
ATOM 2086 N N . ARG A 1 274 ? 15.949 -3.107 -26.236 1.00 91.06 274 ARG A N 1
ATOM 2087 C CA . ARG A 1 274 ? 16.441 -2.354 -27.402 1.00 91.06 274 ARG A CA 1
ATOM 2088 C C . ARG A 1 274 ? 16.936 -0.944 -27.074 1.00 91.06 274 ARG A C 1
ATOM 2090 O O . ARG A 1 274 ? 17.530 -0.300 -27.938 1.00 91.06 274 ARG A O 1
ATOM 2097 N N . SER A 1 275 ? 16.770 -0.434 -25.860 1.00 89.44 275 SER A N 1
ATOM 2098 C CA . SER A 1 275 ? 17.345 0.860 -25.475 1.00 89.44 275 SER A CA 1
ATOM 2099 C C . SER A 1 275 ? 18.878 0.809 -25.479 1.00 89.44 275 SER A C 1
ATOM 2101 O O . SER A 1 275 ? 19.477 -0.251 -25.288 1.00 89.44 275 SER A O 1
ATOM 2103 N N . ASP A 1 276 ? 19.543 1.949 -25.687 1.00 85.94 276 ASP A N 1
ATOM 2104 C CA . ASP A 1 276 ? 21.013 1.987 -25.677 1.00 85.94 276 ASP A CA 1
ATOM 2105 C C . ASP A 1 276 ? 21.580 1.583 -24.307 1.00 85.94 276 ASP A C 1
ATOM 2107 O O . ASP A 1 276 ? 22.601 0.906 -24.222 1.00 85.94 276 ASP A O 1
ATOM 2111 N N . LEU A 1 277 ? 20.897 1.960 -23.220 1.00 87.75 277 LEU A N 1
ATOM 2112 C CA . LEU A 1 277 ? 21.271 1.557 -21.863 1.00 87.75 277 LEU A CA 1
ATOM 2113 C C . LEU A 1 277 ? 21.160 0.040 -21.666 1.00 87.75 277 LEU A C 1
ATOM 2115 O O . LEU A 1 277 ? 22.041 -0.557 -21.048 1.00 87.75 277 LEU A O 1
ATOM 2119 N N . ALA A 1 278 ? 20.124 -0.598 -22.209 1.00 90.38 278 ALA A N 1
ATOM 2120 C CA . ALA A 1 278 ? 20.011 -2.049 -22.163 1.00 90.38 278 ALA A CA 1
ATOM 2121 C C . ALA A 1 278 ? 21.095 -2.713 -23.022 1.00 90.38 278 ALA A C 1
ATOM 2123 O O . ALA A 1 278 ? 21.883 -3.489 -22.498 1.00 90.38 278 ALA A O 1
ATOM 2124 N N . ARG A 1 279 ? 21.223 -2.325 -24.297 1.00 85.81 279 ARG A N 1
ATOM 2125 C CA . ARG A 1 279 ? 22.159 -2.954 -25.245 1.00 85.81 279 ARG A CA 1
ATOM 2126 C C . ARG A 1 279 ? 23.634 -2.785 -24.890 1.00 85.81 279 ARG A C 1
ATOM 2128 O O . ARG A 1 279 ? 24.433 -3.672 -25.164 1.00 85.81 279 ARG A O 1
ATOM 2135 N N . VAL A 1 280 ? 24.025 -1.631 -24.350 1.00 82.38 280 VAL A N 1
ATOM 2136 C CA . VAL A 1 280 ? 25.443 -1.318 -24.090 1.00 82.38 280 VAL A CA 1
ATOM 2137 C C . VAL A 1 280 ? 25.825 -1.616 -22.638 1.00 82.38 280 VAL A C 1
ATOM 2139 O O . VAL A 1 280 ? 26.996 -1.870 -22.331 1.00 82.38 280 VAL A O 1
ATOM 2142 N N . HIS A 1 281 ? 24.863 -1.547 -21.716 1.00 88.00 281 HIS A N 1
ATOM 2143 C CA . HIS A 1 281 ? 25.135 -1.540 -20.280 1.00 88.00 281 HIS A CA 1
ATOM 2144 C C . HIS A 1 281 ? 24.304 -2.540 -19.472 1.00 88.00 281 HIS A C 1
ATOM 2146 O O . HIS A 1 281 ? 24.387 -2.503 -18.242 1.00 88.00 281 HIS A O 1
ATOM 2152 N N . ALA A 1 282 ? 23.531 -3.417 -20.127 1.00 88.69 282 ALA A N 1
ATOM 2153 C CA . ALA A 1 282 ? 22.620 -4.372 -19.491 1.00 88.69 282 ALA A CA 1
ATOM 2154 C C . ALA A 1 282 ? 21.693 -3.703 -18.455 1.00 88.69 282 ALA A C 1
ATOM 2156 O O . ALA A 1 282 ? 21.325 -4.290 -17.437 1.00 88.69 282 ALA A O 1
ATOM 2157 N N . ASN A 1 283 ? 21.357 -2.426 -18.677 1.00 94.00 283 ASN A N 1
ATOM 2158 C CA . ASN A 1 283 ? 20.558 -1.610 -17.771 1.00 94.00 283 ASN A CA 1
ATOM 2159 C C . ASN A 1 283 ? 19.126 -1.483 -18.297 1.00 94.00 283 ASN A C 1
ATOM 2161 O O . ASN A 1 283 ? 18.759 -0.507 -18.952 1.00 94.00 283 ASN A O 1
ATOM 2165 N N . PHE A 1 284 ? 18.322 -2.496 -17.985 1.00 96.75 284 PHE A N 1
ATOM 2166 C CA . PHE A 1 284 ? 16.979 -2.688 -18.533 1.00 96.75 284 PHE A CA 1
ATOM 2167 C C . PHE A 1 284 ? 15.891 -1.801 -17.912 1.00 96.75 284 PHE A C 1
ATOM 2169 O O . PHE A 1 284 ? 14.780 -1.754 -18.423 1.00 96.75 284 PHE A O 1
ATOM 2176 N N . ALA A 1 285 ? 16.199 -1.074 -16.835 1.00 95.88 285 ALA A N 1
ATOM 2177 C CA . ALA A 1 285 ? 15.247 -0.184 -16.158 1.00 95.88 285 ALA A CA 1
ATOM 2178 C C . ALA A 1 285 ? 15.738 1.272 -16.049 1.00 95.88 285 ALA A C 1
ATOM 2180 O O . ALA A 1 285 ? 15.142 2.091 -15.343 1.00 95.88 285 ALA A O 1
ATOM 2181 N N . GLY A 1 286 ? 16.849 1.602 -16.719 1.00 94.19 286 GLY A N 1
ATOM 2182 C CA . GLY A 1 286 ? 17.436 2.942 -16.696 1.00 94.19 286 GLY A CA 1
ATOM 2183 C C . GLY A 1 286 ? 17.913 3.381 -15.309 1.00 94.19 286 GLY A C 1
ATOM 2184 O O . GLY A 1 286 ? 17.753 4.544 -14.948 1.00 94.19 286 GLY A O 1
ATOM 2185 N N . ILE A 1 287 ? 18.477 2.463 -14.519 1.00 94.88 287 ILE A N 1
ATOM 2186 C CA . ILE A 1 287 ? 18.931 2.695 -13.142 1.00 94.88 287 ILE A CA 1
ATOM 2187 C C . ILE A 1 287 ? 20.070 3.738 -13.136 1.00 94.88 287 ILE A C 1
ATOM 2189 O O . ILE A 1 287 ? 21.145 3.446 -13.680 1.00 94.88 287 ILE A O 1
ATOM 2193 N N . PRO A 1 288 ? 19.879 4.935 -12.539 1.00 93.25 288 PRO A N 1
ATOM 2194 C CA . PRO A 1 288 ? 20.947 5.918 -12.370 1.00 93.25 288 PRO A CA 1
ATOM 2195 C C . PRO A 1 288 ? 22.007 5.433 -11.375 1.00 93.25 288 PRO A C 1
ATOM 2197 O O . PRO A 1 288 ? 21.701 4.691 -10.440 1.00 93.25 288 PRO A O 1
ATOM 2200 N N . TRP A 1 289 ? 23.247 5.889 -11.559 1.00 92.56 289 TRP A N 1
ATOM 2201 C CA . TRP A 1 289 ? 24.362 5.564 -10.672 1.00 92.56 289 TRP A CA 1
ATOM 2202 C C . TRP A 1 289 ? 24.193 6.183 -9.283 1.00 92.56 289 TRP A C 1
ATOM 2204 O O . TRP A 1 289 ? 23.928 7.379 -9.158 1.00 92.56 289 TRP A O 1
ATOM 2214 N N . THR A 1 290 ? 24.459 5.385 -8.250 1.00 92.56 290 THR A N 1
ATOM 2215 C CA . THR A 1 290 ? 24.661 5.830 -6.867 1.00 92.56 290 THR A CA 1
ATOM 2216 C C . THR A 1 290 ? 25.766 4.987 -6.223 1.00 92.56 290 THR A C 1
ATOM 2218 O O . THR A 1 290 ? 25.981 3.840 -6.617 1.00 92.56 290 THR A O 1
ATOM 2221 N N . GLU A 1 291 ? 26.448 5.516 -5.202 1.00 90.19 291 GLU A N 1
ATOM 2222 C CA . GLU A 1 291 ? 27.496 4.771 -4.473 1.00 90.19 291 GLU A CA 1
ATOM 2223 C C . GLU A 1 291 ? 26.961 3.489 -3.808 1.00 90.19 291 GLU A C 1
ATOM 2225 O O . GLU A 1 291 ? 27.672 2.495 -3.677 1.00 90.19 291 GLU A O 1
ATOM 2230 N N . MET A 1 292 ? 25.665 3.456 -3.481 1.00 91.81 292 MET A N 1
ATOM 2231 C CA . MET A 1 292 ? 24.968 2.264 -2.987 1.00 91.81 292 MET A CA 1
ATOM 2232 C C . MET A 1 292 ? 25.004 1.096 -3.982 1.00 91.81 292 MET A C 1
ATOM 2234 O O . MET A 1 292 ? 24.765 -0.036 -3.591 1.00 91.81 292 MET A O 1
ATOM 2238 N N . LEU A 1 293 ? 25.301 1.307 -5.263 1.00 89.44 293 LEU A N 1
ATOM 2239 C CA . LEU A 1 293 ? 25.348 0.234 -6.260 1.00 89.44 293 LEU A CA 1
ATOM 2240 C C . LEU A 1 293 ? 26.778 -0.179 -6.638 1.00 89.44 293 LEU A C 1
ATOM 2242 O O . LEU A 1 293 ? 26.945 -1.051 -7.488 1.00 89.44 293 LEU A O 1
ATOM 2246 N N . ALA A 1 294 ? 27.802 0.362 -5.970 1.00 86.94 294 ALA A N 1
ATOM 2247 C CA . ALA A 1 294 ? 29.202 0.166 -6.352 1.00 86.94 294 ALA A CA 1
ATOM 2248 C C . ALA A 1 294 ? 29.725 -1.278 -6.266 1.00 86.94 294 ALA A C 1
ATOM 2250 O O . ALA A 1 294 ? 30.680 -1.624 -6.953 1.00 86.94 294 ALA A O 1
ATOM 2251 N N . GLU A 1 295 ? 29.091 -2.146 -5.474 1.00 82.88 295 GLU A N 1
ATOM 2252 C CA . GLU A 1 295 ? 29.472 -3.567 -5.381 1.00 82.88 295 GLU A CA 1
ATOM 2253 C C . GLU A 1 295 ? 28.942 -4.418 -6.543 1.00 82.88 295 GLU A C 1
ATOM 2255 O O . GLU A 1 295 ? 29.422 -5.526 -6.773 1.00 82.88 295 GLU A O 1
ATOM 2260 N N . VAL A 1 296 ? 27.922 -3.933 -7.255 1.00 81.94 296 VAL A N 1
ATOM 2261 C CA . VAL A 1 296 ? 27.155 -4.723 -8.236 1.00 81.94 296 VAL A CA 1
ATOM 2262 C C . VAL A 1 296 ? 27.067 -4.059 -9.611 1.00 81.94 296 VAL A C 1
ATOM 2264 O O . VAL A 1 296 ? 26.557 -4.668 -10.551 1.00 81.94 296 VAL A O 1
ATOM 2267 N N . ALA A 1 297 ? 27.571 -2.832 -9.745 1.00 91.38 297 ALA A N 1
ATOM 2268 C CA . ALA A 1 297 ? 27.549 -2.049 -10.970 1.00 91.38 297 ALA A CA 1
ATOM 2269 C C . ALA A 1 297 ? 28.771 -1.129 -11.080 1.00 91.38 297 ALA A C 1
ATOM 2271 O O . ALA A 1 297 ? 29.447 -0.846 -10.094 1.00 91.38 297 ALA A O 1
ATOM 2272 N N . ALA A 1 298 ? 28.998 -0.592 -12.279 1.00 88.00 298 ALA A N 1
ATOM 2273 C CA . ALA A 1 298 ? 29.964 0.480 -12.524 1.00 88.00 298 ALA A CA 1
ATOM 2274 C C . ALA A 1 298 ? 29.272 1.753 -13.053 1.00 88.00 298 ALA A C 1
ATOM 2276 O O . ALA A 1 298 ? 28.256 1.642 -13.745 1.00 88.00 298 ALA A O 1
ATOM 2277 N N . PRO A 1 299 ? 29.808 2.958 -12.784 1.00 94.38 299 PRO A N 1
ATOM 2278 C CA . PRO A 1 299 ? 29.264 4.198 -13.323 1.00 94.38 299 PRO A CA 1
ATOM 2279 C C . PRO A 1 299 ? 29.647 4.376 -14.793 1.00 94.38 299 PRO A C 1
ATOM 2281 O O . PRO A 1 299 ? 30.825 4.317 -15.145 1.00 94.38 299 PRO A O 1
ATOM 2284 N N . VAL A 1 300 ? 28.673 4.697 -15.638 1.00 87.19 300 VAL A N 1
ATOM 2285 C CA . VAL A 1 300 ? 28.874 5.036 -17.057 1.00 87.19 300 VAL A CA 1
ATOM 2286 C C . VAL A 1 300 ? 28.028 6.252 -17.450 1.00 87.19 300 VAL A C 1
ATOM 2288 O O . VAL A 1 300 ? 26.965 6.453 -16.865 1.00 87.19 300 VAL A O 1
ATOM 2291 N N . PRO A 1 301 ? 28.459 7.106 -18.395 1.00 86.81 301 PRO A N 1
ATOM 2292 C CA . PRO A 1 301 ? 27.577 8.129 -18.959 1.00 86.81 301 PRO A CA 1
ATOM 2293 C C . PRO A 1 301 ? 26.458 7.475 -19.785 1.00 86.81 301 PRO A C 1
ATOM 2295 O O . PRO A 1 301 ? 26.603 6.344 -20.245 1.00 86.81 301 PRO A O 1
ATOM 2298 N N . HIS A 1 302 ? 25.353 8.186 -20.013 1.00 84.38 302 HIS A N 1
ATOM 2299 C CA . HIS A 1 302 ? 24.342 7.717 -20.965 1.00 84.38 302 HIS A CA 1
ATOM 2300 C C . HIS A 1 302 ? 24.960 7.575 -22.376 1.00 84.38 302 HIS A C 1
ATOM 2302 O O . HIS A 1 302 ? 25.636 8.511 -22.816 1.00 84.38 302 HIS A O 1
ATOM 2308 N N . PRO A 1 303 ? 24.704 6.476 -23.115 1.00 75.31 303 PRO A N 1
ATOM 2309 C CA . PRO A 1 303 ? 25.364 6.197 -24.395 1.00 75.31 303 PRO A CA 1
ATOM 2310 C C . PRO A 1 303 ? 25.186 7.285 -25.459 1.00 75.31 303 PRO A C 1
ATOM 2312 O O . PRO A 1 303 ? 26.103 7.559 -26.228 1.00 75.31 303 PRO A O 1
ATOM 2315 N N . THR A 1 304 ? 24.009 7.909 -25.494 1.00 76.19 304 THR A N 1
ATOM 2316 C CA . THR A 1 304 ? 23.621 8.889 -26.522 1.00 76.19 304 THR A CA 1
ATOM 2317 C C . THR A 1 304 ? 23.390 10.304 -25.996 1.00 76.19 304 THR A C 1
ATOM 2319 O O . THR A 1 304 ? 23.242 11.223 -26.793 1.00 76.19 304 THR A O 1
ATOM 2322 N N . ASP A 1 305 ? 23.399 10.512 -24.674 1.00 78.25 305 ASP A N 1
ATOM 2323 C CA . ASP A 1 305 ? 23.177 11.839 -24.078 1.00 78.25 305 ASP A CA 1
ATOM 2324 C C . ASP A 1 305 ? 23.918 11.991 -22.739 1.00 78.25 305 ASP A C 1
ATOM 2326 O O . ASP A 1 305 ? 23.327 11.845 -21.662 1.00 78.25 305 ASP A O 1
ATOM 2330 N N . PRO A 1 306 ? 25.222 12.313 -22.780 1.00 79.38 306 PRO A N 1
ATOM 2331 C CA . PRO A 1 306 ? 26.051 12.432 -21.583 1.00 79.38 306 PRO A CA 1
ATOM 2332 C C . PRO A 1 306 ? 25.547 13.454 -20.549 1.00 79.38 306 PRO A C 1
ATOM 2334 O O . PRO A 1 306 ? 25.992 13.418 -19.402 1.00 79.38 306 PRO A O 1
ATOM 2337 N N . THR A 1 307 ? 24.628 14.356 -20.918 1.00 85.38 307 THR A N 1
ATOM 2338 C CA . THR A 1 307 ? 24.073 15.368 -20.005 1.00 85.38 307 THR A CA 1
ATOM 2339 C C . THR A 1 307 ? 23.054 14.793 -19.018 1.00 85.38 307 THR A C 1
ATOM 2341 O O . THR A 1 307 ? 22.809 15.392 -17.973 1.00 85.38 307 THR A O 1
ATOM 2344 N N . ARG A 1 308 ? 22.529 13.587 -19.279 1.00 79.12 308 ARG A N 1
ATOM 2345 C CA . ARG A 1 308 ? 21.558 12.885 -18.414 1.00 79.12 308 ARG A CA 1
ATOM 2346 C C . ARG A 1 308 ? 22.168 12.268 -17.153 1.00 79.12 308 ARG A C 1
ATOM 2348 O O . ARG A 1 308 ? 21.480 11.562 -16.420 1.00 79.12 308 ARG A O 1
ATOM 2355 N N . GLY A 1 309 ? 23.445 12.534 -16.888 1.00 87.31 309 GLY A N 1
ATOM 2356 C CA . GLY A 1 309 ? 24.162 12.029 -15.726 1.00 87.31 309 GLY A CA 1
ATOM 2357 C C . GLY A 1 309 ? 24.718 10.619 -15.921 1.00 87.31 309 GLY A C 1
ATOM 2358 O O . GLY A 1 309 ? 24.863 10.119 -17.039 1.00 87.31 309 GLY A O 1
ATOM 2359 N N . LYS A 1 310 ? 25.098 9.998 -14.800 1.00 92.88 310 LYS A N 1
ATOM 2360 C CA . LYS A 1 310 ? 25.692 8.660 -14.775 1.00 92.88 310 LYS A CA 1
ATOM 2361 C C . LYS A 1 310 ? 24.622 7.603 -14.517 1.00 92.88 310 LYS A C 1
ATOM 2363 O O . LYS A 1 310 ? 23.767 7.772 -13.652 1.00 92.88 310 LYS A O 1
ATOM 2368 N N . PHE A 1 311 ? 24.735 6.490 -15.220 1.00 94.69 311 PHE A N 1
ATOM 2369 C CA . PHE A 1 311 ? 23.906 5.301 -15.094 1.00 94.69 311 PHE A CA 1
ATOM 2370 C C . PHE A 1 311 ? 24.746 4.119 -14.628 1.00 94.69 311 PHE A C 1
ATOM 2372 O O . PHE A 1 311 ? 25.978 4.138 -14.694 1.00 94.69 311 PHE A O 1
ATOM 2379 N N . CYS A 1 312 ? 24.072 3.084 -14.144 1.00 94.00 312 CYS A N 1
ATOM 2380 C CA . CYS A 1 312 ? 24.712 1.815 -13.851 1.00 94.00 312 CYS A CA 1
ATOM 2381 C C . CYS A 1 312 ? 25.000 1.040 -15.141 1.00 94.00 312 CYS A C 1
ATOM 2383 O O . CYS A 1 312 ? 24.141 0.936 -16.018 1.00 94.00 312 CYS A O 1
ATOM 2385 N N . ARG A 1 313 ? 26.195 0.452 -15.208 1.00 89.31 313 ARG A N 1
ATOM 2386 C CA . ARG A 1 313 ? 26.550 -0.649 -16.100 1.00 89.31 313 ARG A CA 1
ATOM 2387 C C . ARG A 1 313 ? 26.580 -1.949 -15.317 1.00 89.31 313 ARG A C 1
ATOM 2389 O O . ARG A 1 313 ? 27.243 -2.028 -14.283 1.00 89.31 313 ARG A O 1
ATOM 2396 N N . PHE A 1 314 ? 25.929 -2.959 -15.871 1.00 89.94 314 PHE A N 1
ATOM 2397 C CA . PHE A 1 314 ? 25.897 -4.320 -15.361 1.00 89.94 314 PHE A CA 1
ATOM 2398 C C . PHE A 1 314 ? 26.696 -5.243 -16.287 1.00 89.94 314 PHE A C 1
ATOM 2400 O O . PHE A 1 314 ? 26.923 -4.932 -17.457 1.00 89.94 314 PHE A O 1
ATOM 2407 N N . LEU A 1 315 ? 27.194 -6.351 -15.739 1.00 78.12 315 LEU A N 1
ATOM 2408 C CA . LEU A 1 315 ? 27.991 -7.335 -16.484 1.00 78.12 315 LEU A CA 1
ATOM 2409 C C . LEU A 1 315 ? 27.131 -8.447 -17.095 1.00 78.12 315 LEU A C 1
ATOM 2411 O O . LEU A 1 315 ? 27.609 -9.198 -17.935 1.00 78.12 315 LEU A O 1
ATOM 2415 N N . SER A 1 316 ? 25.905 -8.598 -16.600 1.00 81.06 316 SER A N 1
ATOM 2416 C CA . SER A 1 316 ? 24.946 -9.638 -16.975 1.00 81.06 316 SER A CA 1
ATOM 2417 C C . SER A 1 316 ? 23.549 -9.303 -16.439 1.00 81.06 316 SER A C 1
ATOM 2419 O O . SER A 1 316 ? 23.446 -8.555 -15.449 1.00 81.06 316 SER A O 1
ATOM 2421 N N . PRO A 1 317 ? 22.492 -9.940 -16.968 1.00 88.00 317 PRO A N 1
ATOM 2422 C CA . PRO A 1 317 ? 21.155 -9.875 -16.383 1.00 88.00 317 PRO A CA 1
ATOM 2423 C C . PRO A 1 317 ? 21.120 -10.255 -14.894 1.00 88.00 317 PRO A C 1
ATOM 2425 O O . PRO A 1 317 ? 20.506 -9.563 -14.087 1.00 88.00 317 PRO A O 1
ATOM 2428 N N . THR A 1 318 ? 21.886 -11.262 -14.467 1.00 86.38 318 THR A N 1
ATOM 2429 C CA . THR A 1 318 ? 21.993 -11.641 -13.046 1.00 86.38 318 THR A CA 1
ATOM 2430 C C . THR A 1 318 ? 22.551 -10.512 -12.174 1.00 86.38 318 THR A C 1
ATOM 2432 O O . THR A 1 318 ? 22.063 -10.280 -11.066 1.00 86.38 318 THR A O 1
ATOM 2435 N N . SER A 1 319 ? 23.570 -9.783 -12.647 1.00 82.62 319 SER A N 1
ATOM 2436 C CA . SER A 1 319 ? 24.088 -8.618 -11.910 1.00 82.62 319 SER A CA 1
ATOM 2437 C C . SER A 1 319 ? 23.093 -7.454 -11.874 1.00 82.62 319 SER A C 1
ATOM 2439 O O . SER A 1 319 ? 23.000 -6.781 -10.848 1.00 82.62 319 SER A O 1
ATOM 2441 N N . PHE A 1 320 ? 22.292 -7.279 -12.932 1.00 95.75 320 PHE A N 1
ATOM 2442 C CA . PHE A 1 320 ? 21.175 -6.336 -12.935 1.00 95.75 320 PHE A CA 1
ATOM 2443 C C . PHE A 1 320 ? 20.132 -6.706 -11.870 1.00 95.75 320 PHE A C 1
ATOM 2445 O O . PHE A 1 320 ? 19.787 -5.854 -11.057 1.00 95.75 320 PHE A O 1
ATOM 2452 N N . VAL A 1 321 ? 19.694 -7.971 -11.787 1.00 94.94 321 VAL A N 1
ATOM 2453 C CA . VAL A 1 321 ? 18.703 -8.421 -10.785 1.00 94.94 321 VAL A CA 1
ATOM 2454 C C . VAL A 1 321 ? 19.199 -8.179 -9.355 1.00 94.94 321 VAL A C 1
ATOM 2456 O O . VAL A 1 321 ? 18.455 -7.673 -8.514 1.00 94.94 321 VAL A O 1
ATOM 2459 N N . ARG A 1 322 ? 20.480 -8.465 -9.073 1.00 89.38 322 ARG A N 1
ATOM 2460 C CA . ARG A 1 322 ? 21.089 -8.167 -7.762 1.00 89.38 322 ARG A CA 1
ATOM 2461 C C . ARG A 1 322 ? 21.051 -6.677 -7.440 1.00 89.38 322 ARG A C 1
ATOM 2463 O O . ARG A 1 322 ? 20.738 -6.308 -6.313 1.00 89.38 322 ARG A O 1
ATOM 2470 N N . ALA A 1 323 ? 21.359 -5.824 -8.412 1.00 91.31 323 ALA A N 1
ATOM 2471 C CA . ALA A 1 323 ? 21.328 -4.380 -8.227 1.00 91.31 323 ALA A CA 1
ATOM 2472 C C . ALA A 1 323 ? 19.908 -3.823 -8.090 1.00 91.31 323 ALA A C 1
ATOM 2474 O O . ALA A 1 323 ? 19.692 -2.923 -7.282 1.00 91.31 323 ALA A O 1
ATOM 2475 N N . PHE A 1 324 ? 18.945 -4.375 -8.829 1.00 96.56 324 PHE A N 1
ATOM 2476 C CA . PHE A 1 324 ? 17.531 -4.037 -8.715 1.00 96.56 324 PHE A CA 1
ATOM 2477 C C . PHE A 1 324 ? 17.022 -4.324 -7.297 1.00 96.56 324 PHE A C 1
ATOM 2479 O O . PHE A 1 324 ? 16.521 -3.420 -6.633 1.00 96.56 324 PHE A O 1
ATOM 2486 N N . LEU A 1 325 ? 17.264 -5.534 -6.778 1.00 94.31 325 LEU A N 1
ATOM 2487 C CA . LEU A 1 325 ? 16.939 -5.893 -5.393 1.00 94.31 325 LEU A CA 1
ATOM 2488 C C . LEU A 1 325 ? 17.683 -5.023 -4.373 1.00 94.31 325 LEU A C 1
ATOM 2490 O O . LEU A 1 325 ? 17.068 -4.530 -3.432 1.00 94.31 325 LEU A O 1
ATOM 2494 N N . ARG A 1 326 ? 18.985 -4.770 -4.578 1.00 92.88 326 ARG A N 1
ATOM 2495 C CA . ARG A 1 326 ? 19.762 -3.895 -3.686 1.00 92.88 326 ARG A CA 1
ATOM 2496 C C . 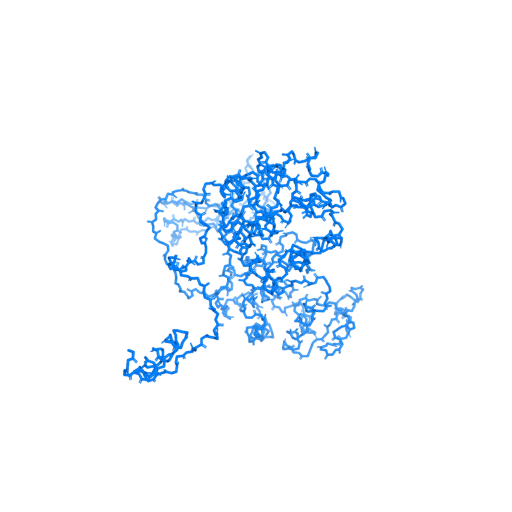ARG A 1 326 ? 19.172 -2.490 -3.636 1.00 92.88 326 ARG A C 1
ATOM 2498 O O . ARG A 1 326 ? 19.099 -1.912 -2.556 1.00 92.88 326 ARG A O 1
ATOM 2505 N N . ARG A 1 327 ? 18.738 -1.953 -4.777 1.00 94.06 327 ARG A N 1
ATOM 2506 C CA . ARG A 1 327 ? 18.064 -0.657 -4.842 1.00 94.06 327 ARG A CA 1
ATOM 2507 C C . ARG A 1 327 ? 16.759 -0.684 -4.056 1.00 94.06 327 ARG A C 1
ATOM 2509 O O . ARG A 1 327 ? 16.579 0.182 -3.212 1.00 94.06 327 ARG A O 1
ATOM 2516 N N . LEU A 1 328 ? 15.899 -1.676 -4.290 1.00 92.62 328 LEU A N 1
ATOM 2517 C CA . LEU A 1 328 ? 14.642 -1.812 -3.551 1.00 92.62 328 LEU A CA 1
ATOM 2518 C C . LEU A 1 328 ? 14.872 -1.866 -2.029 1.00 92.62 328 LEU A C 1
ATOM 2520 O O . LEU A 1 328 ? 14.148 -1.229 -1.274 1.00 92.62 328 LEU A O 1
ATOM 2524 N N . ASP A 1 329 ? 15.910 -2.568 -1.576 1.00 90.50 329 ASP A N 1
ATOM 2525 C CA . ASP A 1 329 ? 16.219 -2.707 -0.148 1.00 90.50 329 ASP A CA 1
ATOM 2526 C C . ASP A 1 329 ? 16.814 -1.456 0.509 1.00 90.50 329 ASP A C 1
ATOM 2528 O O . ASP A 1 329 ? 16.645 -1.264 1.712 1.00 90.50 329 ASP A O 1
ATOM 2532 N N . ASN A 1 330 ? 17.572 -0.647 -0.237 1.00 85.62 330 ASN A N 1
ATOM 2533 C CA . ASN A 1 330 ? 18.457 0.359 0.359 1.00 85.62 330 ASN A CA 1
ATOM 2534 C C . ASN A 1 330 ? 18.140 1.802 -0.059 1.00 85.62 330 ASN A C 1
ATOM 2536 O O . ASN A 1 330 ? 18.578 2.729 0.622 1.00 85.62 330 ASN A O 1
ATOM 2540 N N . ASP A 1 331 ? 17.411 2.025 -1.154 1.00 87.38 331 ASP A N 1
ATOM 2541 C CA . ASP A 1 331 ? 16.965 3.362 -1.557 1.00 87.38 331 ASP A CA 1
ATOM 2542 C C . ASP A 1 331 ? 15.687 3.725 -0.778 1.00 87.38 331 ASP A C 1
ATOM 2544 O O . ASP A 1 331 ? 14.668 3.051 -0.942 1.00 87.38 331 ASP A O 1
ATOM 2548 N N . PRO A 1 332 ? 15.704 4.784 0.064 1.00 83.50 332 PRO A N 1
ATOM 2549 C CA . PRO A 1 332 ? 14.557 5.168 0.889 1.00 83.50 332 PRO A CA 1
ATOM 2550 C C . PRO A 1 332 ? 13.272 5.437 0.102 1.00 83.50 332 PRO A C 1
ATOM 2552 O O . PRO A 1 332 ? 12.185 5.343 0.665 1.00 83.50 332 PRO A O 1
ATOM 2555 N N . THR A 1 333 ? 13.382 5.746 -1.194 1.00 88.69 333 THR A N 1
ATOM 2556 C CA . THR A 1 333 ? 12.228 5.938 -2.082 1.00 88.69 333 THR A CA 1
ATOM 2557 C C . THR A 1 333 ? 11.437 4.639 -2.266 1.00 88.69 333 THR A C 1
ATOM 2559 O O . THR A 1 333 ? 10.239 4.682 -2.522 1.00 88.69 333 THR A O 1
ATOM 2562 N N . PHE A 1 334 ? 12.085 3.484 -2.084 1.00 88.25 334 PHE A N 1
ATOM 2563 C CA . PHE A 1 334 ? 11.494 2.151 -2.205 1.00 88.25 334 PHE A CA 1
ATOM 2564 C C . PHE A 1 334 ? 11.198 1.503 -0.844 1.00 88.25 334 PHE A C 1
ATOM 2566 O O . PHE A 1 334 ? 10.947 0.298 -0.761 1.00 88.25 334 PHE A O 1
ATOM 2573 N N . ALA A 1 335 ? 11.200 2.286 0.239 1.00 84.44 335 ALA A N 1
ATOM 2574 C CA . ALA A 1 335 ? 10.825 1.786 1.554 1.00 84.44 335 ALA A CA 1
ATOM 2575 C C . ALA A 1 335 ? 9.422 1.148 1.515 1.00 84.44 335 ALA A C 1
ATOM 2577 O O . ALA A 1 335 ? 8.474 1.722 0.981 1.00 84.44 335 ALA A O 1
ATOM 2578 N N . GLY A 1 336 ? 9.302 -0.058 2.076 1.00 82.38 336 GLY A N 1
ATOM 2579 C CA . GLY A 1 336 ? 8.046 -0.813 2.089 1.00 82.38 336 GLY A CA 1
ATOM 2580 C C . GLY A 1 336 ? 7.753 -1.603 0.810 1.00 82.38 336 GLY A C 1
ATOM 2581 O O . GLY A 1 336 ? 6.680 -2.186 0.714 1.00 82.38 336 GLY A O 1
ATOM 2582 N N . TRP A 1 337 ? 8.672 -1.700 -0.161 1.00 87.56 337 TRP A N 1
ATOM 2583 C CA . TRP A 1 337 ? 8.432 -2.489 -1.383 1.00 87.56 337 TRP A CA 1
ATOM 2584 C C . TRP A 1 337 ? 8.029 -3.942 -1.091 1.00 87.56 337 TRP A C 1
ATOM 2586 O O . TRP A 1 337 ? 7.158 -4.483 -1.766 1.00 87.56 337 TRP A O 1
ATOM 2596 N N . ILE A 1 338 ? 8.623 -4.553 -0.057 1.00 85.31 338 ILE A N 1
ATOM 2597 C CA . ILE A 1 338 ? 8.330 -5.932 0.350 1.00 85.31 338 ILE A CA 1
ATOM 2598 C C . ILE A 1 338 ? 6.882 -6.084 0.826 1.00 85.31 338 ILE A C 1
ATOM 2600 O O . ILE A 1 338 ? 6.267 -7.119 0.606 1.00 85.31 338 ILE A O 1
ATOM 2604 N N . ASP A 1 339 ? 6.310 -5.023 1.400 1.00 81.38 339 ASP A N 1
ATOM 2605 C CA . ASP A 1 339 ? 4.922 -4.990 1.846 1.00 81.38 339 ASP A CA 1
ATOM 2606 C C . ASP A 1 339 ? 3.953 -4.907 0.656 1.00 81.38 339 ASP A C 1
ATOM 2608 O O . ASP A 1 339 ? 2.763 -4.821 0.911 1.00 81.38 339 ASP A O 1
ATOM 2612 N N . ASN A 1 340 ? 4.430 -4.900 -0.604 1.00 81.44 340 ASN A N 1
ATOM 2613 C CA . ASN A 1 340 ? 3.629 -4.831 -1.834 1.00 81.44 340 ASN A CA 1
ATOM 2614 C C . ASN A 1 340 ? 3.733 -6.097 -2.708 1.00 81.44 340 ASN A C 1
ATOM 2616 O O . ASN A 1 340 ? 3.080 -6.151 -3.743 1.00 81.44 340 ASN A O 1
ATOM 2620 N N . ILE A 1 341 ? 4.550 -7.094 -2.340 1.00 80.81 341 ILE A N 1
ATOM 2621 C CA . ILE A 1 341 ? 4.899 -8.197 -3.256 1.00 80.81 341 ILE A CA 1
ATOM 2622 C C . ILE A 1 341 ? 3.838 -9.294 -3.365 1.00 80.81 341 ILE A C 1
ATOM 2624 O O . ILE A 1 341 ? 3.939 -10.134 -4.238 1.00 80.81 341 ILE A O 1
ATOM 2628 N N . ASP A 1 342 ? 2.853 -9.364 -2.478 1.00 74.00 342 ASP A N 1
ATOM 2629 C CA . ASP A 1 342 ? 1.827 -10.421 -2.560 1.00 74.00 342 ASP A CA 1
ATOM 2630 C C . ASP A 1 342 ? 0.772 -10.163 -3.661 1.00 74.00 342 ASP A C 1
ATOM 2632 O O . ASP A 1 342 ? -0.047 -11.036 -3.938 1.00 74.00 342 ASP A O 1
ATOM 2636 N N . ASP A 1 343 ? 0.812 -8.987 -4.300 1.00 72.69 343 ASP A N 1
ATOM 2637 C CA . ASP A 1 343 ? -0.157 -8.527 -5.289 1.00 72.69 343 ASP A CA 1
ATOM 2638 C C . ASP A 1 343 ? 0.574 -7.767 -6.405 1.00 72.69 343 ASP A C 1
ATOM 2640 O O . ASP A 1 343 ? 1.228 -6.742 -6.186 1.00 72.69 343 ASP A O 1
ATOM 2644 N N . GLY A 1 344 ? 0.450 -8.273 -7.631 1.00 78.56 344 GLY A N 1
ATOM 2645 C CA . GLY A 1 344 ? 1.128 -7.711 -8.790 1.00 78.56 344 GLY A CA 1
ATOM 2646 C C . GLY A 1 344 ? 0.626 -6.322 -9.194 1.00 78.56 344 GLY A C 1
ATOM 2647 O O . GLY A 1 344 ? 1.433 -5.478 -9.591 1.00 78.56 344 GLY A O 1
ATOM 2648 N N . ALA A 1 345 ? -0.670 -6.039 -9.051 1.00 75.38 345 ALA A N 1
ATOM 2649 C CA . ALA A 1 345 ? -1.232 -4.714 -9.308 1.00 75.38 345 ALA A CA 1
ATOM 2650 C C . ALA A 1 345 ? -0.763 -3.706 -8.253 1.00 75.38 345 ALA A C 1
ATOM 2652 O O . ALA A 1 345 ? -0.355 -2.589 -8.586 1.00 75.38 345 ALA A O 1
ATOM 2653 N N . ARG A 1 346 ? -0.726 -4.122 -6.983 1.00 78.12 346 ARG A N 1
ATOM 2654 C CA . ARG A 1 346 ? -0.195 -3.303 -5.887 1.00 78.12 346 ARG A CA 1
ATOM 2655 C C . ARG A 1 346 ? 1.287 -3.004 -6.079 1.00 78.12 346 ARG A C 1
ATOM 2657 O O . ARG A 1 346 ? 1.709 -1.856 -5.920 1.00 78.12 346 ARG A O 1
ATOM 2664 N N . PHE A 1 347 ? 2.066 -4.000 -6.492 1.00 87.44 347 PHE A N 1
ATOM 2665 C CA . PHE A 1 347 ? 3.475 -3.814 -6.805 1.00 87.44 347 PHE A CA 1
ATOM 2666 C C . PHE A 1 347 ? 3.686 -2.901 -8.024 1.00 87.44 347 PHE A C 1
ATOM 2668 O O . PHE A 1 347 ? 4.536 -2.012 -7.982 1.00 87.44 347 PHE A O 1
ATOM 2675 N N . ALA A 1 348 ? 2.871 -3.029 -9.077 1.00 86.88 348 ALA A N 1
ATOM 2676 C CA . ALA A 1 348 ? 2.907 -2.132 -10.235 1.00 86.88 348 ALA A CA 1
ATOM 2677 C C . ALA A 1 348 ? 2.568 -0.678 -9.855 1.00 86.88 348 ALA A C 1
ATOM 2679 O O . ALA A 1 348 ? 3.258 0.254 -10.276 1.00 86.88 348 ALA A O 1
ATOM 2680 N N . ALA A 1 349 ? 1.559 -0.469 -9.006 1.00 80.44 349 ALA A N 1
ATOM 2681 C CA . ALA A 1 349 ? 1.200 0.848 -8.486 1.00 80.44 349 ALA A CA 1
ATOM 2682 C C . ALA A 1 349 ? 2.304 1.439 -7.592 1.00 80.44 349 ALA A C 1
ATOM 2684 O O . ALA A 1 349 ? 2.613 2.632 -7.681 1.00 80.44 349 ALA A O 1
ATOM 2685 N N . PHE A 1 350 ? 2.938 0.608 -6.759 1.00 87.38 350 PHE A N 1
ATOM 2686 C CA . PHE A 1 350 ? 4.107 0.989 -5.971 1.00 87.38 350 PHE A CA 1
ATOM 2687 C C . PHE A 1 350 ? 5.261 1.449 -6.871 1.00 87.38 350 PHE A C 1
ATOM 2689 O O . PHE A 1 350 ? 5.815 2.529 -6.650 1.00 87.38 350 PHE A O 1
ATOM 2696 N N . LEU A 1 351 ? 5.582 0.693 -7.925 1.00 90.94 351 LEU A N 1
ATOM 2697 C CA . LEU A 1 351 ? 6.592 1.077 -8.913 1.00 90.94 351 LEU A CA 1
ATOM 2698 C C . LEU A 1 351 ? 6.212 2.366 -9.651 1.00 90.94 351 LEU A C 1
ATOM 2700 O O . LEU A 1 351 ? 7.072 3.218 -9.847 1.00 90.94 351 LEU A O 1
ATOM 2704 N N . GLY A 1 352 ? 4.940 2.574 -9.993 1.00 86.19 352 GLY A N 1
ATOM 2705 C CA . GLY A 1 352 ? 4.477 3.836 -10.577 1.00 86.19 352 GLY A CA 1
ATOM 2706 C C . GLY A 1 352 ? 4.804 5.039 -9.689 1.00 86.19 352 GLY A C 1
ATOM 2707 O O . GLY A 1 352 ? 5.431 5.993 -10.140 1.00 86.19 352 GLY A O 1
ATOM 2708 N N . ARG A 1 353 ? 4.481 4.968 -8.393 1.00 88.06 353 ARG A N 1
ATOM 2709 C CA . ARG A 1 353 ? 4.728 6.076 -7.450 1.00 88.06 353 ARG A CA 1
ATOM 2710 C C . ARG A 1 353 ? 6.205 6.288 -7.103 1.00 88.06 353 ARG A C 1
ATOM 2712 O O . ARG A 1 353 ? 6.585 7.408 -6.782 1.00 88.06 353 ARG A O 1
ATOM 2719 N N . THR A 1 354 ? 7.027 5.241 -7.139 1.00 88.19 354 THR A N 1
ATOM 2720 C CA . THR A 1 354 ? 8.430 5.292 -6.676 1.00 88.19 354 THR A CA 1
ATOM 2721 C C . THR A 1 354 ? 9.441 5.395 -7.820 1.00 88.19 354 THR A C 1
ATOM 2723 O O . THR A 1 354 ? 10.424 6.126 -7.720 1.00 88.19 354 THR A O 1
ATOM 2726 N N . TRP A 1 355 ? 9.193 4.712 -8.940 1.00 91.62 355 TRP A N 1
ATOM 2727 C CA . TRP A 1 355 ? 10.084 4.644 -10.104 1.00 91.62 355 TRP A CA 1
ATOM 2728 C C . TRP A 1 355 ? 9.768 5.701 -11.171 1.00 91.62 355 TRP A C 1
ATOM 2730 O O . TRP A 1 355 ? 10.681 6.243 -11.810 1.00 91.62 355 TRP A O 1
ATOM 2740 N N . ARG A 1 356 ? 8.479 6.001 -11.385 1.00 85.12 356 ARG A N 1
ATOM 2741 C CA . ARG A 1 356 ? 7.988 6.990 -12.364 1.00 85.12 356 ARG A CA 1
ATOM 2742 C C . ARG A 1 356 ? 6.884 7.886 -11.777 1.00 85.12 356 ARG A C 1
ATOM 2744 O O . ARG A 1 356 ? 5.802 7.962 -12.350 1.00 85.12 356 ARG A O 1
ATOM 2751 N N . PRO A 1 357 ? 7.160 8.656 -10.705 1.00 76.88 357 PRO A N 1
ATOM 2752 C CA . PRO A 1 357 ? 6.145 9.480 -10.029 1.00 76.88 357 PRO A CA 1
ATOM 2753 C C . PRO A 1 357 ? 5.443 10.511 -10.932 1.00 76.88 357 PRO A C 1
ATOM 2755 O O . PRO A 1 357 ? 4.375 11.004 -10.586 1.00 76.88 357 PRO A O 1
ATOM 2758 N N . ASN A 1 358 ? 6.030 10.838 -12.089 1.00 79.19 358 ASN A N 1
ATOM 2759 C CA . ASN A 1 358 ? 5.477 11.784 -13.060 1.00 79.19 358 ASN A CA 1
ATOM 2760 C C . ASN A 1 358 ? 4.633 11.117 -14.167 1.00 79.19 358 ASN A C 1
ATOM 2762 O O . ASN A 1 358 ? 4.205 11.807 -15.089 1.00 79.19 358 ASN A O 1
ATOM 2766 N N . ASP A 1 359 ? 4.420 9.799 -14.112 1.00 76.00 359 ASP A N 1
ATOM 2767 C CA . ASP A 1 359 ? 3.589 9.049 -15.059 1.00 76.00 359 ASP A CA 1
ATOM 2768 C C . ASP A 1 359 ? 2.407 8.391 -14.323 1.00 76.00 359 ASP A C 1
ATOM 2770 O O . ASP A 1 359 ? 2.541 7.281 -13.804 1.00 76.00 359 ASP A O 1
ATOM 2774 N N . PRO A 1 360 ? 1.230 9.044 -14.273 1.00 71.00 360 PRO A N 1
ATOM 2775 C CA . PRO A 1 360 ? 0.070 8.511 -13.556 1.00 71.00 360 PRO A CA 1
ATOM 2776 C C . PRO A 1 360 ? -0.491 7.230 -14.190 1.00 71.00 360 PRO A C 1
ATOM 2778 O O . PRO A 1 360 ? -1.206 6.493 -13.526 1.00 71.00 360 PRO A O 1
ATOM 2781 N N . THR A 1 361 ? -0.145 6.951 -15.450 1.00 74.00 361 THR A N 1
ATOM 2782 C CA . THR A 1 361 ? -0.612 5.777 -16.210 1.00 74.00 361 THR A CA 1
ATOM 2783 C C . THR A 1 361 ? 0.381 4.616 -16.177 1.00 74.00 361 THR A C 1
ATOM 2785 O O . THR A 1 361 ? 0.226 3.636 -16.904 1.00 74.00 361 THR A O 1
ATOM 2788 N N . TYR A 1 362 ? 1.448 4.723 -15.378 1.00 75.69 362 TYR A N 1
ATOM 2789 C CA . TYR A 1 362 ? 2.527 3.740 -15.387 1.00 75.69 362 TYR A CA 1
ATOM 2790 C C . TYR A 1 362 ? 2.040 2.332 -15.033 1.00 75.69 362 TYR A C 1
ATOM 2792 O O . TYR A 1 362 ? 2.362 1.379 -15.735 1.00 75.69 362 TYR A O 1
ATOM 2800 N N . ALA A 1 363 ? 1.219 2.202 -13.988 1.00 78.06 363 ALA A N 1
ATOM 2801 C CA . ALA A 1 363 ? 0.668 0.912 -13.577 1.00 78.06 363 ALA A CA 1
ATOM 2802 C C . ALA A 1 363 ? -0.227 0.293 -14.667 1.00 78.06 363 ALA A C 1
ATOM 2804 O O . ALA A 1 363 ? -0.103 -0.898 -14.949 1.00 78.06 363 ALA A O 1
ATOM 2805 N N . ASP A 1 364 ? -1.037 1.105 -15.352 1.00 71.56 364 ASP A N 1
ATOM 2806 C CA . ASP A 1 364 ? -1.901 0.647 -16.449 1.00 71.56 364 ASP A CA 1
ATOM 2807 C C . ASP A 1 364 ? -1.083 0.140 -17.641 1.00 71.56 364 ASP A C 1
ATOM 2809 O O . ASP A 1 364 ? -1.414 -0.877 -18.250 1.00 71.56 364 ASP A O 1
ATOM 2813 N N . LYS A 1 365 ? 0.036 0.807 -17.960 1.00 78.75 365 LYS A N 1
ATOM 2814 C CA . LYS A 1 365 ? 0.970 0.347 -19.004 1.00 78.75 365 LYS A CA 1
ATOM 2815 C C . LYS A 1 365 ? 1.563 -1.012 -18.655 1.00 78.75 365 LYS A C 1
ATOM 2817 O O . LYS A 1 365 ? 1.667 -1.870 -19.529 1.00 78.75 365 LYS A O 1
ATOM 2822 N N . ILE A 1 366 ? 1.928 -1.212 -17.390 1.00 88.31 366 ILE A N 1
ATOM 2823 C CA . ILE A 1 366 ? 2.436 -2.492 -16.891 1.00 88.31 366 ILE A CA 1
ATOM 2824 C C . ILE A 1 366 ? 1.361 -3.578 -17.011 1.00 88.31 366 ILE A C 1
ATOM 2826 O O . ILE A 1 366 ? 1.635 -4.627 -17.590 1.00 88.31 366 ILE A O 1
ATOM 2830 N N . ALA A 1 367 ? 0.130 -3.314 -16.563 1.00 78.38 367 ALA A N 1
ATOM 2831 C CA . ALA A 1 367 ? -0.996 -4.243 -16.693 1.00 78.38 367 ALA A CA 1
ATOM 2832 C C . ALA A 1 367 ? -1.290 -4.602 -18.161 1.00 78.38 367 ALA A C 1
ATOM 2834 O O . ALA A 1 367 ? -1.443 -5.774 -18.505 1.00 78.38 367 ALA A O 1
ATOM 2835 N N . GLY A 1 368 ? -1.280 -3.607 -19.052 1.00 75.88 368 GLY A N 1
ATOM 2836 C CA . GLY A 1 368 ? -1.464 -3.817 -20.484 1.00 75.88 368 GLY A CA 1
ATOM 2837 C C . GLY A 1 368 ? -0.349 -4.646 -21.123 1.00 75.88 368 GLY A C 1
ATOM 2838 O O . GLY A 1 368 ? -0.613 -5.388 -22.065 1.00 75.88 368 GLY A O 1
ATOM 2839 N N . ILE A 1 369 ? 0.893 -4.546 -20.636 1.00 85.75 369 ILE A N 1
ATOM 2840 C CA . ILE A 1 369 ? 1.996 -5.420 -21.065 1.00 85.75 369 ILE A CA 1
ATOM 2841 C C . ILE A 1 369 ? 1.769 -6.848 -20.573 1.00 85.75 369 ILE A C 1
ATOM 2843 O O . ILE A 1 369 ? 1.856 -7.778 -21.368 1.00 85.75 369 ILE A O 1
ATOM 2847 N N . LEU A 1 370 ? 1.433 -7.023 -19.295 1.00 84.75 370 LEU A N 1
ATOM 2848 C CA . LEU A 1 370 ? 1.196 -8.333 -18.683 1.00 84.75 370 LEU A CA 1
ATOM 2849 C C . LEU A 1 370 ? 0.115 -9.134 -19.412 1.00 84.75 370 LEU A C 1
ATOM 2851 O O . LEU A 1 370 ? 0.315 -10.316 -19.682 1.00 84.75 370 LEU A O 1
ATOM 2855 N N . ALA A 1 371 ? -0.977 -8.476 -19.807 1.00 79.56 371 ALA A N 1
ATOM 2856 C CA . ALA A 1 371 ? -2.043 -9.093 -20.593 1.00 79.56 371 ALA A CA 1
ATOM 2857 C C . ALA A 1 371 ? -1.562 -9.640 -21.952 1.00 79.56 371 ALA A C 1
ATOM 2859 O O . ALA A 1 371 ? -2.148 -10.588 -22.467 1.00 79.56 371 ALA A O 1
ATOM 2860 N N . ARG A 1 372 ? -0.495 -9.072 -22.534 1.00 82.56 372 ARG A N 1
ATOM 2861 C CA . ARG A 1 372 ? 0.078 -9.539 -23.808 1.00 82.56 372 ARG A CA 1
ATOM 2862 C C . ARG A 1 372 ? 1.086 -10.672 -23.640 1.00 82.56 372 ARG A C 1
ATOM 2864 O O . ARG A 1 372 ? 1.230 -11.465 -24.562 1.00 82.56 372 ARG A O 1
ATOM 2871 N N . ILE A 1 373 ? 1.772 -10.758 -22.496 1.00 84.12 373 ILE A N 1
ATOM 2872 C CA . ILE A 1 373 ? 2.889 -11.702 -22.288 1.00 84.12 373 ILE A CA 1
ATOM 2873 C C . ILE A 1 373 ? 2.590 -12.892 -21.362 1.00 84.12 373 ILE A C 1
ATOM 2875 O O . ILE A 1 373 ? 3.415 -13.802 -21.271 1.00 84.12 373 ILE A O 1
ATOM 2879 N N . GLY A 1 374 ? 1.450 -12.909 -20.663 1.00 80.06 374 GLY A N 1
ATOM 2880 C CA . GLY A 1 374 ? 1.047 -14.040 -19.813 1.00 80.06 374 GLY A CA 1
ATOM 2881 C C . GLY A 1 374 ? 0.756 -15.321 -20.608 1.00 80.06 374 GLY A C 1
ATOM 2882 O O . GLY A 1 374 ? 0.445 -15.245 -21.794 1.00 80.06 374 GLY A O 1
ATOM 2883 N N . SER A 1 375 ? 0.861 -16.491 -19.974 1.00 62.69 375 SER A N 1
ATOM 2884 C CA . SER A 1 375 ? 0.515 -17.808 -20.543 1.00 62.69 375 SER A CA 1
ATOM 2885 C C . SER A 1 375 ? -0.932 -18.212 -20.217 1.00 62.69 375 SER A C 1
ATOM 2887 O O . SER A 1 375 ? -1.414 -17.926 -19.125 1.00 62.69 375 SER A O 1
ATOM 2889 N N . ASP A 1 376 ? -1.612 -18.924 -21.124 1.00 55.28 376 ASP A N 1
ATOM 2890 C CA . ASP A 1 376 ? -3.050 -19.260 -21.011 1.00 55.28 376 ASP A CA 1
ATOM 2891 C C . ASP A 1 376 ? -3.364 -20.525 -20.163 1.00 55.28 376 ASP A C 1
ATOM 2893 O O . ASP A 1 376 ? -4.473 -21.057 -20.218 1.00 55.28 376 ASP A O 1
ATOM 2897 N N . ASP A 1 377 ? -2.436 -21.031 -19.346 1.00 38.00 377 ASP A N 1
ATOM 2898 C CA . ASP A 1 377 ? -2.597 -22.342 -18.691 1.00 38.00 377 ASP A CA 1
ATOM 2899 C C . ASP A 1 377 ? -3.326 -22.293 -17.321 1.00 38.00 377 ASP A C 1
ATOM 2901 O O . ASP A 1 377 ? -2.708 -22.320 -16.260 1.00 38.00 377 ASP A O 1
ATOM 2905 N N . GLY A 1 378 ? -4.670 -22.299 -17.375 1.00 33.56 378 GLY A N 1
ATOM 2906 C CA . GLY A 1 378 ? -5.562 -23.182 -16.591 1.00 33.56 378 GLY A CA 1
ATOM 2907 C C . GLY A 1 378 ? -6.040 -22.797 -15.171 1.00 33.56 378 GLY A C 1
ATOM 2908 O O . GLY A 1 378 ? -5.298 -22.932 -14.203 1.00 33.56 378 GLY A O 1
ATOM 2909 N N . GLY A 1 379 ? -7.360 -22.559 -15.014 1.00 30.50 379 GLY A N 1
ATOM 2910 C CA . GLY A 1 379 ? -8.089 -23.058 -13.828 1.00 30.50 379 GLY A CA 1
ATOM 2911 C C . GLY A 1 379 ? -9.101 -22.170 -13.082 1.00 30.50 379 GLY A C 1
ATOM 2912 O O . GLY A 1 379 ? -9.062 -22.156 -11.855 1.00 30.50 379 GLY A O 1
ATOM 2913 N N . ARG A 1 380 ? -10.053 -21.508 -13.756 1.00 24.70 380 ARG A N 1
ATOM 2914 C CA . ARG A 1 380 ? -11.417 -21.263 -13.225 1.00 24.70 380 ARG A CA 1
ATOM 2915 C C . ARG A 1 380 ? -12.334 -20.812 -14.363 1.00 24.70 380 ARG A C 1
ATOM 2917 O O . ARG A 1 380 ? -12.257 -19.668 -14.791 1.00 24.70 380 ARG A O 1
ATOM 2924 N N . ASP A 1 381 ? -13.204 -21.709 -14.820 1.00 27.53 381 ASP A N 1
ATOM 2925 C CA . ASP A 1 381 ? -14.466 -21.290 -15.432 1.00 27.53 381 ASP A CA 1
ATOM 2926 C C . ASP A 1 381 ? -15.302 -20.623 -14.327 1.00 27.53 381 ASP A C 1
ATOM 2928 O O . ASP A 1 381 ? -15.572 -21.274 -13.308 1.00 27.53 381 ASP A O 1
ATOM 2932 N N . PRO A 1 382 ? -15.716 -19.351 -14.461 1.00 29.00 382 PRO A N 1
ATOM 2933 C CA . PRO A 1 382 ? -16.774 -18.814 -13.630 1.00 29.00 382 PRO A CA 1
ATOM 2934 C C . PRO A 1 382 ? -18.097 -19.399 -14.117 1.00 29.00 382 PRO A C 1
ATOM 2936 O O . PRO A 1 382 ? -18.433 -19.363 -15.302 1.00 29.00 382 PRO A O 1
ATOM 2939 N N . ILE A 1 383 ? -18.831 -19.957 -13.163 1.00 24.94 383 ILE A N 1
ATOM 2940 C CA . ILE A 1 383 ? -20.234 -20.325 -13.283 1.00 24.94 383 ILE A CA 1
ATOM 2941 C C . ILE A 1 383 ? -20.996 -19.141 -13.890 1.00 24.94 383 ILE A C 1
ATOM 2943 O O . ILE A 1 383 ? -20.884 -18.012 -13.420 1.00 24.94 383 ILE A O 1
ATOM 2947 N N . ILE A 1 384 ? -21.757 -19.440 -14.941 1.00 30.91 384 ILE A N 1
ATOM 2948 C CA . ILE A 1 384 ? -22.755 -18.558 -15.539 1.00 30.91 384 ILE A CA 1
ATOM 2949 C C . ILE A 1 384 ? -23.811 -18.275 -14.467 1.00 30.91 384 ILE A C 1
ATOM 2951 O O . ILE A 1 384 ? -24.685 -19.107 -14.228 1.00 30.91 384 ILE A O 1
ATOM 2955 N N . GLU A 1 385 ? -23.748 -17.102 -13.850 1.00 23.73 385 GLU A N 1
ATOM 2956 C CA . GLU A 1 385 ? -24.955 -16.382 -13.465 1.00 23.73 385 GLU A CA 1
ATOM 2957 C C . GLU A 1 385 ? -25.081 -15.198 -14.416 1.00 23.73 385 GLU A C 1
ATOM 2959 O O . GLU A 1 385 ? -24.212 -14.333 -14.501 1.00 23.73 385 GLU A O 1
ATOM 2964 N N . ASN A 1 386 ? -26.134 -15.269 -15.227 1.00 29.55 386 ASN A N 1
ATOM 2965 C CA . ASN A 1 386 ? -26.546 -14.197 -16.109 1.00 29.55 386 ASN A CA 1
ATOM 2966 C C . ASN A 1 386 ? -26.912 -12.988 -15.247 1.00 29.55 386 ASN A C 1
ATOM 2968 O O . ASN A 1 386 ? -27.786 -13.118 -14.396 1.00 29.55 386 ASN A O 1
ATOM 2972 N N . ASP A 1 387 ? -26.270 -11.856 -15.503 1.00 24.83 387 ASP A N 1
ATOM 2973 C CA . ASP A 1 387 ? -26.956 -10.591 -15.741 1.00 24.83 387 ASP A CA 1
ATOM 2974 C C . ASP A 1 387 ? -25.975 -9.625 -16.438 1.00 24.83 387 ASP A C 1
ATOM 2976 O O . ASP A 1 387 ? -24.844 -9.414 -16.001 1.00 24.83 387 ASP A O 1
ATOM 2980 N N . ASP A 1 388 ? -26.434 -9.163 -17.601 1.00 28.50 388 ASP A N 1
ATOM 2981 C CA . ASP A 1 388 ? -26.044 -8.029 -18.460 1.00 28.50 388 ASP A CA 1
ATOM 2982 C C . ASP A 1 388 ? -25.360 -6.850 -17.708 1.00 28.50 388 ASP A C 1
ATOM 2984 O O . ASP A 1 388 ? -25.703 -6.584 -16.562 1.00 28.50 388 ASP A O 1
ATOM 2988 N N . ASP A 1 389 ? -24.456 -5.999 -18.214 1.00 29.33 389 ASP A N 1
ATOM 2989 C CA . ASP A 1 389 ? -23.851 -5.640 -19.510 1.00 29.33 389 ASP A CA 1
ATOM 2990 C C . ASP A 1 389 ? -22.706 -4.634 -19.177 1.00 29.33 389 ASP A C 1
ATOM 2992 O O . ASP A 1 389 ? -22.555 -4.212 -18.030 1.00 29.33 389 ASP A O 1
ATOM 2996 N N . ASP A 1 390 ? -21.971 -4.197 -20.201 1.00 28.11 390 ASP A N 1
ATOM 2997 C CA . ASP A 1 390 ? -21.107 -3.008 -20.290 1.00 28.11 390 ASP A CA 1
ATOM 2998 C C . ASP A 1 390 ? -19.586 -3.170 -20.097 1.00 28.11 390 ASP A C 1
ATOM 3000 O O . ASP A 1 390 ? -18.970 -2.716 -19.135 1.00 28.11 390 ASP A O 1
ATOM 3004 N N . THR A 1 391 ? -18.925 -3.648 -21.163 1.00 28.28 391 THR A N 1
ATOM 3005 C CA . THR A 1 391 ? -17.559 -3.205 -21.517 1.00 28.28 391 THR A CA 1
ATOM 3006 C C . THR A 1 391 ? -17.438 -2.737 -22.978 1.00 28.28 391 THR A C 1
ATOM 3008 O O . THR A 1 391 ? -17.665 -3.475 -23.936 1.00 28.28 391 THR A O 1
ATOM 3011 N N . HIS A 1 392 ? -17.003 -1.483 -23.149 1.00 30.92 392 HIS A N 1
ATOM 3012 C CA . HIS A 1 392 ? -16.309 -0.947 -24.334 1.00 30.92 392 HIS A CA 1
ATOM 3013 C C . HIS A 1 392 ? -14.821 -1.370 -24.263 1.00 30.92 392 HIS A C 1
ATOM 3015 O O . HIS A 1 392 ? -14.288 -1.451 -23.167 1.00 30.92 392 HIS A O 1
ATOM 3021 N N . GLY A 1 393 ? -14.001 -1.616 -25.289 1.00 28.42 393 GLY A N 1
ATOM 3022 C CA . GLY A 1 393 ? -14.015 -1.483 -26.747 1.00 28.42 393 GLY A CA 1
ATOM 3023 C C . GLY A 1 393 ? -12.534 -1.367 -27.174 1.00 28.42 393 GLY A C 1
ATOM 3024 O O . GLY A 1 393 ? -11.840 -0.497 -26.656 1.00 28.42 393 GLY A O 1
ATOM 3025 N N . GLY A 1 394 ? -12.003 -2.230 -28.057 1.00 33.41 394 GLY A N 1
ATOM 3026 C CA . GLY A 1 394 ? -10.551 -2.193 -28.327 1.00 33.41 394 GLY A CA 1
ATOM 3027 C C . GLY A 1 394 ? -9.935 -3.116 -29.384 1.00 33.41 394 GLY A C 1
ATOM 3028 O O . GLY A 1 394 ? -8.723 -3.125 -29.527 1.00 33.41 394 GLY A O 1
ATOM 3029 N N . ASP A 1 395 ? -10.718 -3.844 -30.166 1.00 32.28 395 ASP A N 1
ATOM 3030 C CA . ASP A 1 395 ? -10.332 -4.296 -31.505 1.00 32.28 395 ASP A CA 1
ATOM 3031 C C . ASP A 1 395 ? -11.562 -4.021 -32.358 1.00 32.28 395 ASP A C 1
ATOM 3033 O O . ASP A 1 395 ? -12.692 -4.100 -31.873 1.00 32.28 395 ASP A O 1
ATOM 3037 N N . GLY A 1 396 ? -11.372 -3.666 -33.619 1.00 40.38 396 GLY A N 1
ATOM 3038 C CA . GLY A 1 396 ? -12.443 -3.509 -34.590 1.00 40.38 396 GLY A CA 1
ATOM 3039 C C . GLY A 1 396 ? -13.173 -4.821 -34.901 1.00 40.38 396 GLY A C 1
ATOM 3040 O O . GLY A 1 396 ? -13.598 -5.006 -36.037 1.00 40.38 396 GLY A O 1
ATOM 3041 N N . SER A 1 397 ? -13.357 -5.712 -33.931 1.00 41.22 397 SER A N 1
ATOM 3042 C CA . SER A 1 397 ? -14.453 -6.660 -33.921 1.00 41.22 397 SER A CA 1
ATOM 3043 C C . SER A 1 397 ? -15.724 -5.863 -33.677 1.00 41.22 397 SER A C 1
ATOM 3045 O O . SER A 1 397 ? -15.980 -5.357 -32.586 1.00 41.22 397 SER A O 1
ATOM 3047 N N . THR A 1 398 ? -16.526 -5.709 -34.720 1.00 42.25 398 THR A N 1
ATOM 3048 C CA . THR A 1 398 ? -17.874 -5.178 -34.582 1.00 42.25 398 THR A CA 1
ATOM 3049 C C . THR A 1 398 ? -18.613 -5.995 -33.521 1.00 42.25 398 THR A C 1
ATOM 3051 O O . THR A 1 398 ? -18.799 -7.196 -33.693 1.00 42.25 398 THR A O 1
ATOM 3054 N N . THR A 1 399 ? -19.023 -5.346 -32.430 1.00 43.03 399 THR A N 1
ATOM 3055 C CA . THR A 1 399 ? -19.816 -5.914 -31.318 1.00 43.03 399 THR A CA 1
ATOM 3056 C C . THR A 1 399 ? -21.206 -6.392 -31.749 1.00 43.03 399 THR A C 1
ATOM 3058 O O . THR A 1 399 ? -21.933 -7.014 -30.983 1.00 43.03 399 THR A O 1
ATOM 3061 N N . LEU A 1 400 ? -21.564 -6.121 -33.000 1.00 38.41 400 LEU A N 1
ATOM 3062 C CA . LEU A 1 400 ? -22.831 -6.442 -33.627 1.00 38.41 400 LEU A CA 1
ATOM 3063 C C . LEU A 1 400 ? -22.844 -7.913 -34.082 1.00 38.41 400 LEU A C 1
ATOM 3065 O O . LEU A 1 400 ? -21.940 -8.381 -34.778 1.00 38.41 400 LEU A O 1
ATOM 3069 N N . THR A 1 401 ? -23.874 -8.647 -33.675 1.00 47.84 401 THR A N 1
ATOM 3070 C CA . THR A 1 401 ? -24.213 -9.985 -34.181 1.00 47.84 401 THR A CA 1
ATOM 3071 C C . THR A 1 401 ? -25.000 -9.874 -35.493 1.00 47.84 401 THR A C 1
ATOM 3073 O O . THR A 1 401 ? -25.622 -8.848 -35.772 1.00 47.84 401 THR A O 1
ATOM 3076 N N . GLY A 1 402 ? -24.940 -10.901 -36.344 1.00 55.03 402 GLY A N 1
ATOM 3077 C CA . GLY A 1 402 ? -25.430 -10.840 -37.724 1.00 55.03 402 GLY A CA 1
ATOM 3078 C C . GLY A 1 402 ? -24.377 -10.361 -38.733 1.00 55.03 402 GLY A C 1
ATOM 3079 O O . GLY A 1 402 ? -23.172 -10.440 -38.484 1.00 55.03 402 GLY A O 1
ATOM 3080 N N . LEU A 1 403 ? -24.822 -9.922 -39.917 1.00 58.84 403 LEU A N 1
ATOM 3081 C CA . LEU A 1 403 ? -23.934 -9.514 -41.011 1.00 58.84 403 LEU A CA 1
ATOM 3082 C C . LEU A 1 403 ? -23.561 -8.028 -40.889 1.00 58.84 403 LEU A C 1
ATOM 3084 O O . LEU A 1 403 ? -24.421 -7.158 -41.010 1.00 58.84 403 LEU A O 1
ATOM 3088 N N . VAL A 1 404 ? -22.279 -7.733 -40.682 1.00 63.97 404 VAL A N 1
ATOM 3089 C CA . VAL A 1 404 ? -21.792 -6.386 -40.361 1.00 63.97 404 VAL A CA 1
ATOM 3090 C C . VAL A 1 404 ? -20.704 -5.948 -41.336 1.00 63.97 404 VAL A C 1
ATOM 3092 O O . VAL A 1 404 ? -19.675 -6.605 -41.455 1.00 63.97 404 VAL A O 1
ATOM 3095 N N . LEU A 1 405 ? -20.899 -4.812 -42.016 1.00 68.00 405 LEU A N 1
ATOM 3096 C CA . LEU A 1 405 ? -19.886 -4.176 -42.866 1.00 68.00 405 LEU A CA 1
ATOM 3097 C C . LEU A 1 405 ? -19.156 -3.082 -42.082 1.00 68.00 405 LEU A C 1
ATOM 3099 O O . LEU A 1 405 ? -19.719 -2.029 -41.789 1.00 68.00 405 LEU A O 1
ATOM 3103 N N . GLN A 1 406 ? -17.880 -3.305 -41.792 1.00 70.06 406 GLN A N 1
ATOM 3104 C CA . GLN A 1 406 ? -17.010 -2.302 -41.196 1.00 70.06 406 GLN A CA 1
ATOM 3105 C C . GLN A 1 406 ? -16.259 -1.538 -42.287 1.00 70.06 406 GLN A C 1
ATOM 3107 O O . GLN A 1 406 ? -15.650 -2.160 -43.156 1.00 70.06 406 GLN A O 1
ATOM 3112 N N . ILE A 1 407 ? -16.243 -0.202 -42.212 1.00 69.06 407 ILE A N 1
ATOM 3113 C CA . ILE A 1 407 ? -15.438 0.668 -43.082 1.00 69.06 407 ILE A CA 1
ATOM 3114 C C . ILE A 1 407 ? -14.538 1.545 -42.209 1.00 69.06 407 ILE A C 1
ATOM 3116 O O . ILE A 1 407 ? -15.024 2.323 -41.391 1.00 69.06 407 ILE A O 1
ATOM 3120 N N . LYS A 1 408 ? -13.219 1.443 -42.393 1.00 69.94 408 LYS A N 1
ATOM 3121 C CA . LYS A 1 408 ? -12.218 2.228 -41.665 1.00 69.94 408 LYS A CA 1
ATOM 3122 C C . LYS A 1 408 ? -11.495 3.168 -42.618 1.00 69.94 408 LYS A C 1
ATOM 3124 O O . LYS A 1 408 ? -10.865 2.738 -43.581 1.00 69.94 408 LYS A O 1
ATOM 3129 N N . ARG A 1 409 ? -11.540 4.468 -42.328 1.00 68.12 409 ARG A N 1
ATOM 3130 C CA . ARG A 1 409 ? -10.747 5.466 -43.052 1.00 68.12 409 ARG A CA 1
ATOM 3131 C C . ARG A 1 409 ? -9.277 5.297 -42.704 1.00 68.12 409 ARG A C 1
ATOM 3133 O O . ARG A 1 409 ? -8.917 5.311 -41.532 1.00 68.12 409 ARG A O 1
ATOM 3140 N N . VAL A 1 410 ? -8.436 5.167 -43.723 1.00 71.38 410 VAL A N 1
ATOM 3141 C CA . VAL A 1 410 ? -6.998 4.952 -43.530 1.00 71.38 410 VAL A CA 1
ATOM 3142 C C . VAL A 1 410 ? -6.229 6.241 -43.771 1.00 71.38 410 VAL A C 1
ATOM 3144 O O . VAL A 1 410 ? -5.349 6.585 -42.990 1.00 71.38 410 VAL A O 1
ATOM 3147 N N . ARG A 1 411 ? -6.549 6.967 -44.851 1.00 69.75 411 ARG A N 1
ATOM 3148 C CA . ARG A 1 411 ? -5.833 8.196 -45.225 1.00 69.75 411 ARG A CA 1
ATOM 3149 C C . ARG A 1 411 ? -6.598 9.044 -46.238 1.00 69.75 411 ARG A C 1
ATOM 3151 O O . ARG A 1 411 ? -7.433 8.528 -46.976 1.00 69.75 411 ARG A O 1
ATOM 3158 N N . ALA A 1 412 ? -6.251 10.325 -46.321 1.00 70.31 412 ALA A N 1
ATOM 3159 C CA . ALA A 1 412 ? -6.619 11.194 -47.436 1.00 70.31 412 ALA A CA 1
ATOM 3160 C C . ALA A 1 412 ? -5.492 11.213 -48.485 1.00 70.31 412 ALA A C 1
ATOM 3162 O O . ALA A 1 412 ? -4.310 11.198 -48.143 1.00 70.31 412 ALA A O 1
ATOM 3163 N N . GLU A 1 413 ? -5.846 11.217 -49.769 1.00 72.25 413 GLU A N 1
ATOM 3164 C CA . GLU A 1 413 ? -4.906 11.200 -50.891 1.00 72.25 413 GLU A CA 1
ATOM 3165 C C . GLU A 1 413 ? -5.245 12.322 -51.887 1.00 72.25 413 GLU A C 1
ATOM 3167 O O . GLU A 1 413 ? -6.381 12.443 -52.347 1.00 72.25 413 GLU A O 1
ATOM 3172 N N . LYS A 1 414 ? -4.248 13.126 -52.279 1.00 68.19 414 LYS A N 1
ATOM 3173 C CA . LYS A 1 414 ? -4.392 14.183 -53.293 1.00 68.19 414 LYS A CA 1
ATOM 3174 C C . LYS A 1 414 ? -3.384 13.968 -54.419 1.00 68.19 414 LYS A C 1
ATOM 3176 O O . LYS A 1 414 ? -2.180 14.093 -54.214 1.00 68.19 414 LYS A O 1
ATOM 3181 N N . ARG A 1 415 ? -3.872 13.635 -55.618 1.00 67.75 415 ARG A N 1
ATOM 3182 C CA . ARG A 1 415 ? -3.036 13.426 -56.816 1.00 67.75 415 ARG A CA 1
ATOM 3183 C C . ARG A 1 415 ? -3.019 14.675 -57.694 1.00 67.75 415 ARG A C 1
ATOM 3185 O O . ARG A 1 415 ? -4.014 15.390 -57.782 1.00 67.75 415 ARG A O 1
ATOM 3192 N N . ARG A 1 416 ? -1.886 14.943 -58.353 1.00 57.19 416 ARG A N 1
ATOM 3193 C CA . ARG A 1 416 ? -1.683 16.139 -59.191 1.00 57.19 416 ARG A CA 1
ATOM 3194 C C . ARG A 1 416 ? -2.744 16.194 -60.300 1.00 57.19 416 ARG A C 1
ATOM 3196 O O . ARG A 1 416 ? -2.832 15.279 -61.108 1.00 57.19 416 ARG A O 1
ATOM 3203 N N . GLY A 1 417 ? -3.553 17.255 -60.310 1.00 66.38 417 GLY A N 1
ATOM 3204 C CA . GLY A 1 417 ? -4.647 17.448 -61.272 1.00 66.38 417 GLY A CA 1
ATOM 3205 C C . GLY A 1 417 ? -5.986 16.788 -60.906 1.00 66.38 417 GLY A C 1
ATOM 3206 O O . GLY A 1 417 ? -6.952 16.987 -61.633 1.00 66.38 417 GLY A O 1
ATOM 3207 N N . MET A 1 418 ? -6.084 16.052 -59.790 1.00 62.91 418 MET A N 1
ATOM 3208 C CA . MET A 1 418 ? -7.343 15.464 -59.306 1.00 62.91 418 MET A CA 1
ATOM 3209 C C . MET A 1 418 ? -7.797 16.068 -57.974 1.00 62.91 418 MET A C 1
ATOM 3211 O O . MET A 1 418 ? -6.994 16.571 -57.183 1.00 62.91 418 MET A O 1
ATOM 3215 N N . LYS A 1 419 ? -9.110 15.991 -57.719 1.00 63.94 419 LYS A N 1
ATOM 3216 C CA . LYS A 1 419 ? -9.699 16.350 -56.424 1.00 63.94 419 LYS A CA 1
ATOM 3217 C C . LYS A 1 419 ? -9.210 15.390 -55.333 1.00 63.94 419 LYS A C 1
ATOM 3219 O O . LYS A 1 419 ? -8.916 14.226 -55.597 1.00 63.94 419 LYS A O 1
ATOM 3224 N N . GLU A 1 420 ? -9.098 15.913 -54.117 1.00 69.06 420 GLU A N 1
ATOM 3225 C CA . GLU A 1 420 ? -8.719 15.148 -52.929 1.00 69.06 420 GLU A CA 1
ATOM 3226 C C . GLU A 1 420 ? -9.750 14.046 -52.647 1.00 69.06 420 GLU A C 1
ATOM 3228 O O . GLU A 1 420 ? -10.961 14.275 -52.750 1.00 69.06 420 GLU A O 1
ATOM 3233 N N . ARG A 1 421 ? -9.261 12.843 -52.333 1.00 67.56 421 ARG A N 1
ATOM 3234 C CA . ARG A 1 421 ? -10.085 11.655 -52.101 1.00 67.56 421 ARG A CA 1
ATOM 3235 C C . ARG A 1 421 ? -9.738 10.978 -50.783 1.00 67.56 421 ARG A C 1
ATOM 3237 O O . ARG A 1 421 ? -8.583 10.966 -50.361 1.00 67.56 421 ARG A O 1
ATOM 3244 N N . THR A 1 422 ? -10.739 10.375 -50.171 1.00 73.81 422 THR A N 1
ATOM 3245 C CA . THR A 1 422 ? -10.628 9.590 -48.948 1.00 73.81 422 THR A CA 1
ATOM 3246 C C . THR A 1 422 ? -10.420 8.126 -49.313 1.00 73.81 422 THR A C 1
ATOM 3248 O O . THR A 1 422 ? -11.182 7.569 -50.101 1.00 73.81 422 THR A O 1
ATOM 3251 N N . VAL A 1 423 ? -9.389 7.502 -48.742 1.00 70.50 423 VAL A N 1
ATOM 3252 C CA . VAL A 1 423 ? -9.092 6.075 -48.902 1.00 70.50 423 VAL A CA 1
ATOM 3253 C C . VAL A 1 423 ? -9.497 5.338 -47.629 1.00 70.50 423 VAL A C 1
ATOM 3255 O O . VAL A 1 423 ? -8.975 5.620 -46.543 1.00 70.50 423 VAL A O 1
ATOM 3258 N N . SER A 1 424 ? -10.394 4.369 -47.776 1.00 70.69 424 SER A N 1
ATOM 3259 C CA . SER A 1 424 ? -10.917 3.554 -46.679 1.00 70.69 424 SER A CA 1
ATOM 3260 C C . SER A 1 424 ? -10.748 2.071 -46.985 1.00 70.69 424 SER A C 1
ATOM 3262 O O . SER A 1 424 ? -10.836 1.660 -48.140 1.00 70.69 424 SER A O 1
ATOM 3264 N N . THR A 1 425 ? -10.526 1.254 -45.963 1.00 71.62 425 THR A N 1
ATOM 3265 C CA . THR A 1 425 ? -10.654 -0.203 -46.059 1.00 71.62 425 THR A CA 1
ATOM 3266 C C . THR A 1 425 ? -12.032 -0.627 -45.583 1.00 71.62 425 THR A C 1
ATOM 3268 O O . THR A 1 425 ? -12.624 0.033 -44.732 1.00 71.62 425 THR A O 1
ATOM 3271 N N . TYR A 1 426 ? -12.549 -1.724 -46.124 1.00 77.44 426 TYR A N 1
ATOM 3272 C CA . TYR A 1 426 ? -13.774 -2.344 -45.645 1.00 77.44 426 TYR A CA 1
ATOM 3273 C C . TYR A 1 426 ? -13.576 -3.833 -45.384 1.00 77.44 426 TYR A C 1
ATOM 3275 O O . TYR A 1 426 ? -12.754 -4.482 -46.036 1.00 77.44 426 TYR A O 1
ATOM 3283 N N . ARG A 1 427 ? -14.338 -4.380 -44.439 1.00 74.12 427 ARG A N 1
ATOM 3284 C CA . ARG A 1 427 ? -14.369 -5.808 -44.116 1.00 74.12 427 ARG A CA 1
ATOM 3285 C C . ARG A 1 427 ? -15.745 -6.189 -43.585 1.00 74.12 427 ARG A C 1
ATOM 3287 O O . ARG A 1 427 ? -16.308 -5.466 -42.768 1.00 74.12 427 ARG A O 1
ATOM 3294 N N . VAL A 1 428 ? -16.280 -7.305 -44.070 1.00 64.62 428 VAL A N 1
ATOM 3295 C CA . VAL A 1 428 ? -17.558 -7.859 -43.616 1.00 64.62 428 VAL A CA 1
ATOM 3296 C C . VAL A 1 428 ? -17.315 -8.930 -42.559 1.00 64.62 428 VAL A C 1
ATOM 3298 O O . VAL A 1 428 ? -16.409 -9.751 -42.696 1.00 64.62 428 VAL A O 1
ATOM 3301 N N . PHE A 1 429 ? -18.149 -8.935 -41.528 1.00 69.69 429 PHE A N 1
ATOM 3302 C CA . PHE A 1 429 ? -18.183 -9.919 -40.457 1.00 69.69 429 PHE A CA 1
ATOM 3303 C C . PHE A 1 429 ? -19.561 -10.588 -40.425 1.00 69.69 429 PHE A C 1
ATOM 3305 O O . PHE A 1 429 ? -20.566 -9.944 -40.713 1.00 69.69 429 PHE A O 1
ATOM 3312 N N . HIS A 1 430 ? -19.611 -11.875 -40.096 1.00 62.22 430 HIS A N 1
ATOM 3313 C CA . HIS A 1 430 ? -20.840 -12.591 -39.762 1.00 62.22 430 HIS A CA 1
ATOM 3314 C C . HIS A 1 430 ? -20.641 -13.207 -38.384 1.00 62.22 430 HIS A C 1
ATOM 3316 O O . HIS A 1 430 ? -19.709 -13.991 -38.196 1.00 62.22 430 HIS A O 1
ATOM 3322 N N . ASP A 1 431 ? -21.456 -12.792 -37.417 1.00 67.50 431 ASP A N 1
ATOM 3323 C CA . ASP A 1 431 ? -21.326 -13.199 -36.013 1.00 67.50 431 ASP A CA 1
ATOM 3324 C C . ASP A 1 431 ? -19.891 -13.042 -35.499 1.00 67.50 431 ASP A C 1
ATOM 3326 O O . ASP A 1 431 ? -19.279 -13.959 -34.949 1.00 67.50 431 ASP A O 1
ATOM 3330 N N . ARG A 1 432 ? -19.342 -11.839 -35.722 1.00 60.31 432 ARG A N 1
ATOM 3331 C CA . ARG A 1 432 ? -18.008 -11.402 -35.271 1.00 60.31 432 ARG A CA 1
ATOM 3332 C C . ARG A 1 432 ? -16.831 -12.133 -35.926 1.00 60.31 432 ARG A C 1
ATOM 3334 O O . ARG A 1 432 ? -15.680 -11.794 -35.673 1.00 60.31 432 ARG A O 1
ATOM 3341 N N . ARG A 1 433 ? -17.083 -13.087 -36.827 1.00 64.88 433 ARG A N 1
ATOM 3342 C CA . ARG A 1 433 ? -16.044 -13.733 -37.637 1.00 64.88 433 ARG A CA 1
ATOM 3343 C C . ARG A 1 433 ? -15.922 -13.027 -38.985 1.00 64.88 433 ARG A C 1
ATOM 3345 O O . ARG A 1 433 ? -16.944 -12.797 -39.632 1.00 64.88 433 ARG A O 1
ATOM 3352 N N . PRO A 1 434 ? -14.708 -12.682 -39.443 1.00 58.41 434 PRO A N 1
ATOM 3353 C CA . PRO A 1 434 ? -14.538 -12.058 -40.748 1.00 58.41 434 PRO A CA 1
ATOM 3354 C C . PRO A 1 434 ? -15.000 -13.016 -41.852 1.00 58.41 434 PRO A C 1
ATOM 3356 O O . PRO A 1 434 ? -14.594 -14.179 -41.894 1.00 58.41 434 PRO A O 1
ATOM 3359 N N . VAL A 1 435 ? -15.843 -12.526 -42.760 1.00 74.44 435 VAL A N 1
ATOM 3360 C CA . VAL A 1 435 ? -16.311 -13.306 -43.908 1.00 74.44 435 VAL A CA 1
ATOM 3361 C C . VAL A 1 435 ? -15.208 -13.322 -44.959 1.00 74.44 435 VAL A C 1
ATOM 3363 O O . VAL A 1 435 ? -14.818 -12.283 -45.502 1.00 74.44 435 VAL A O 1
ATOM 3366 N N . ALA A 1 436 ? -14.685 -14.514 -45.241 1.00 70.44 436 ALA A N 1
ATOM 3367 C CA . ALA A 1 436 ? -13.612 -14.700 -46.207 1.00 70.44 436 ALA A CA 1
ATOM 3368 C C . ALA A 1 436 ? -14.004 -14.143 -47.591 1.00 70.44 436 ALA A C 1
ATOM 3370 O O . ALA A 1 436 ? -15.090 -14.410 -48.098 1.00 70.44 436 ALA A O 1
ATOM 3371 N N . GLY A 1 437 ? -13.116 -13.354 -48.203 1.00 67.50 437 GLY A N 1
ATOM 3372 C CA . GLY A 1 437 ? -13.314 -12.772 -49.538 1.00 67.50 437 GLY A CA 1
ATOM 3373 C C . GLY A 1 437 ? -14.137 -11.477 -49.594 1.00 67.50 437 GLY A C 1
ATOM 3374 O O . GLY A 1 437 ? -14.107 -10.806 -50.622 1.00 67.50 437 GLY A O 1
ATOM 3375 N N . LEU A 1 438 ? -14.804 -11.064 -48.508 1.00 72.69 438 LEU A N 1
ATOM 3376 C CA . LEU A 1 438 ? -15.590 -9.820 -48.446 1.00 72.69 438 LEU A CA 1
ATOM 3377 C C . LEU A 1 438 ? -14.858 -8.720 -47.666 1.00 72.69 438 LEU A C 1
ATOM 3379 O O . LEU A 1 438 ? -15.316 -8.212 -46.641 1.00 72.69 438 LEU A O 1
ATOM 3383 N N . SER A 1 439 ? -13.685 -8.344 -48.170 1.00 78.69 439 SER A N 1
ATOM 3384 C CA . SER A 1 439 ? -12.904 -7.216 -47.661 1.00 78.69 439 SER A CA 1
ATOM 3385 C C . SER A 1 439 ? -12.105 -6.559 -48.778 1.00 78.69 439 SER A C 1
ATOM 3387 O O . SER A 1 439 ? -11.664 -7.244 -49.698 1.00 78.69 439 SER A O 1
ATOM 3389 N N . GLY A 1 440 ? -11.874 -5.253 -48.690 1.00 68.94 440 GLY A N 1
ATOM 3390 C CA . GLY A 1 440 ? -11.153 -4.522 -49.726 1.00 68.94 440 GLY A CA 1
ATOM 3391 C C . GLY A 1 440 ? -10.901 -3.062 -49.379 1.00 68.94 440 GLY A C 1
ATOM 3392 O O . GLY A 1 440 ? -10.919 -2.665 -48.216 1.00 68.94 440 GLY A O 1
ATOM 3393 N N . MET A 1 441 ? -10.641 -2.253 -50.403 1.00 77.69 441 MET A N 1
ATOM 3394 C CA . MET A 1 441 ? -10.354 -0.826 -50.272 1.00 77.69 441 MET A CA 1
ATOM 3395 C C . MET A 1 441 ? -11.258 -0.031 -51.212 1.00 77.69 441 MET A C 1
ATOM 3397 O O . MET A 1 441 ? -11.451 -0.427 -52.360 1.00 77.69 441 MET A O 1
ATOM 3401 N N . ILE A 1 442 ? -11.796 1.088 -50.734 1.00 69.75 442 ILE A N 1
ATOM 3402 C CA . ILE A 1 442 ? -12.600 2.029 -51.520 1.00 69.75 442 ILE A CA 1
ATOM 3403 C C . ILE A 1 442 ? -11.969 3.420 -51.482 1.00 69.75 442 ILE A C 1
ATOM 3405 O O . ILE A 1 442 ? -11.292 3.791 -50.519 1.00 69.75 442 ILE A O 1
ATOM 3409 N N . CYS A 1 443 ? -12.159 4.180 -52.559 1.00 75.00 443 CYS A N 1
ATOM 3410 C CA . CYS A 1 443 ? -11.657 5.543 -52.697 1.00 75.00 443 CYS A CA 1
ATOM 3411 C C . CYS A 1 443 ? -12.799 6.460 -53.139 1.00 75.00 443 CYS A C 1
ATOM 3413 O O . CYS A 1 443 ? -13.296 6.308 -54.253 1.00 75.00 443 CYS A O 1
ATOM 3415 N N . GLU A 1 444 ? -13.173 7.431 -52.308 1.00 60.97 444 GLU A N 1
ATOM 3416 C CA . GLU A 1 444 ? -14.305 8.330 -52.568 1.00 60.97 444 GLU A CA 1
ATOM 3417 C C . GLU A 1 444 ? -13.868 9.798 -52.564 1.00 60.97 444 GLU A C 1
ATOM 3419 O O . GLU A 1 444 ? -12.952 10.187 -51.839 1.00 60.97 444 GLU A O 1
ATOM 3424 N N . ALA A 1 445 ? -14.491 10.631 -53.401 1.00 60.38 445 ALA A N 1
ATOM 3425 C CA . ALA A 1 445 ? -14.211 12.065 -53.431 1.00 60.38 445 ALA A CA 1
ATOM 3426 C C . ALA A 1 445 ? -14.758 12.744 -52.166 1.00 60.38 445 ALA A C 1
ATOM 3428 O O . ALA A 1 445 ? -15.839 12.395 -51.698 1.00 60.38 445 ALA A O 1
ATOM 3429 N N . ARG A 1 446 ? -14.028 13.729 -51.630 1.00 56.19 446 ARG A N 1
ATOM 3430 C CA . ARG A 1 446 ? -14.395 14.406 -50.379 1.00 56.19 446 ARG A CA 1
ATOM 3431 C C . ARG A 1 446 ? -15.802 15.021 -50.459 1.00 56.19 446 ARG A C 1
ATOM 3433 O O . ARG A 1 446 ? -16.046 15.897 -51.292 1.00 56.19 446 ARG A O 1
ATOM 3440 N N . GLY A 1 447 ? -16.707 14.553 -49.599 1.00 48.72 447 GLY A N 1
ATOM 3441 C CA . GLY A 1 447 ? -18.104 14.993 -49.525 1.00 48.72 447 GLY A CA 1
ATOM 3442 C C . GLY A 1 447 ? -18.382 15.973 -48.373 1.00 48.72 447 GLY A C 1
ATOM 3443 O O . GLY A 1 447 ? -17.512 16.187 -47.528 1.00 48.72 447 GLY A O 1
ATOM 3444 N N . PRO A 1 448 ? -19.597 16.554 -48.290 1.00 38.44 448 PRO A N 1
ATOM 3445 C CA . PRO A 1 448 ? -19.938 17.635 -47.349 1.00 38.44 448 PRO A CA 1
ATOM 3446 C C . PRO A 1 448 ? -19.864 17.282 -45.849 1.00 38.44 448 PRO A C 1
ATOM 3448 O O . PRO A 1 448 ? -20.020 18.169 -45.016 1.00 38.44 448 PRO A O 1
ATOM 3451 N N . GLY A 1 449 ? -19.640 16.010 -45.497 1.00 42.62 449 GLY A N 1
ATOM 3452 C CA . GLY A 1 449 ? -19.535 15.515 -44.116 1.00 42.62 449 GLY A CA 1
ATOM 3453 C C . GLY A 1 449 ? -18.111 15.200 -43.630 1.00 42.62 449 GLY A C 1
ATOM 3454 O O . GLY A 1 449 ? -17.950 14.710 -42.517 1.00 42.62 449 GLY A O 1
ATOM 3455 N N . ASP A 1 450 ? -17.069 15.464 -44.427 1.00 51.84 450 ASP A N 1
ATOM 3456 C CA . ASP A 1 450 ? -15.673 15.111 -44.106 1.00 51.84 450 ASP A CA 1
ATOM 3457 C C . ASP A 1 450 ? -14.955 16.147 -43.214 1.00 51.84 450 ASP A C 1
ATOM 3459 O O . ASP A 1 450 ? -14.001 16.811 -43.645 1.00 51.84 450 ASP A O 1
ATOM 3463 N N . ASN A 1 451 ? -15.409 16.261 -41.955 1.00 46.69 451 ASN A N 1
ATOM 3464 C CA . ASN A 1 451 ? -14.943 17.265 -40.980 1.00 46.69 451 ASN A CA 1
ATOM 3465 C C . ASN A 1 451 ? -14.145 16.711 -39.778 1.00 46.69 451 ASN A C 1
ATOM 3467 O O . ASN A 1 451 ? -13.789 17.482 -38.890 1.00 46.69 451 ASN A O 1
ATOM 3471 N N . SER A 1 452 ? -13.839 15.412 -39.720 1.00 46.06 452 SER A N 1
ATOM 3472 C CA . SER A 1 452 ? -13.047 14.819 -38.629 1.00 46.06 452 SER A CA 1
ATOM 3473 C C . SER A 1 452 ? -11.588 14.554 -39.029 1.00 46.06 452 SER A C 1
ATOM 3475 O O . SER A 1 452 ? -11.288 14.177 -40.165 1.00 46.06 452 SER A O 1
ATOM 3477 N N . ALA A 1 453 ? -10.667 14.771 -38.083 1.00 45.66 453 ALA A N 1
ATOM 3478 C CA . ALA A 1 453 ? -9.245 14.480 -38.252 1.00 45.66 453 ALA A CA 1
ATOM 3479 C C . ALA A 1 453 ? -8.995 12.961 -38.298 1.00 45.66 453 ALA A C 1
ATOM 3481 O O . ALA A 1 453 ? -9.604 12.190 -37.559 1.00 45.66 453 ALA A O 1
ATOM 3482 N N . THR A 1 454 ? -8.099 12.525 -39.184 1.00 45.91 454 THR A N 1
ATOM 3483 C CA . THR A 1 454 ? -7.654 11.128 -39.300 1.00 45.91 454 THR A CA 1
ATOM 3484 C C . THR A 1 454 ? -6.858 10.685 -38.071 1.00 45.91 454 THR A C 1
ATOM 3486 O O . THR A 1 454 ? -5.825 11.285 -37.789 1.00 45.91 454 THR A O 1
ATOM 3489 N N . GLY A 1 455 ? -7.288 9.586 -37.437 1.00 37.09 455 GLY A N 1
ATOM 3490 C CA . GLY A 1 455 ? -6.579 8.904 -36.344 1.00 37.09 455 GLY A CA 1
ATOM 3491 C C . GLY A 1 455 ? -6.865 9.509 -34.966 1.00 37.09 455 GLY A C 1
ATOM 3492 O O . GLY A 1 455 ? -6.664 10.701 -34.758 1.00 37.09 455 GLY A O 1
ATOM 3493 N N . LEU A 1 456 ? -7.366 8.686 -34.040 1.00 31.16 456 LEU A N 1
ATOM 3494 C CA . LEU A 1 456 ? -7.589 9.058 -32.638 1.00 31.16 456 LEU A CA 1
ATOM 3495 C C . LEU A 1 456 ? -6.236 9.253 -31.931 1.00 31.16 456 LEU A C 1
ATOM 3497 O O . LEU A 1 456 ? -5.319 8.460 -32.145 1.00 31.16 456 LEU A O 1
ATOM 3501 N N . ARG A 1 457 ? -6.139 10.345 -31.163 1.00 32.09 457 ARG A N 1
ATOM 3502 C CA . ARG A 1 457 ? -5.032 10.678 -30.255 1.00 32.09 457 ARG A CA 1
ATOM 3503 C C . ARG A 1 457 ? -5.015 9.771 -29.041 1.00 32.09 457 ARG A C 1
ATOM 3505 O O . ARG A 1 457 ? -6.129 9.431 -28.587 1.00 32.09 457 ARG A O 1
#

Foldseek 3Di:
DVVQPDPDPQCVVVSVVVVVCVVVVHDDDDPPDDDDDDDDDDDDDQADQDPDPLLVVLLVVLLVDQADFPPDDSLLSQLLQLLVSLQLCVQCVSLPRPCCVVFVQSNQAFPDPPQVCLVPPLVWDWDFDQDPVGTGIHIGGPHSNSNVNSVSSSCVDDVNPCLRVLSVLHSLSNCVRVVCVRVVDPCSSVSSLVSSSSCCSNQQAPLSNHGADVPRDPPDQPQPPFDWDLVLLCVLVADPQLSVLLVLLCPDPLQVLASLLVSLQLCVQCVNQVRPCCVVAVQSNQAFDDPLLVVLFDWDARPPDNVVHTTTGGPGSNSNSVSVVSCCVPPSLNPCLSVQRNTNLSNQVSCCCRVPVPDPCRSVSSVVSSVRTGDPDDDDDDDDDDDDDDDDDDDPQDPDAAKDKDKAFDDWDDDVPDAIKTKIKIFIDHRSHTDPPRIDIDIGGDDPPPDDDPDDD

Secondary structure (DSSP, 8-state):
-TTTT--SGGGHHHHHHHHHHHHHTS---------------SPPPTT-----HHHHHHHHHHHH-----TTS-HHHHHHTHHHHHHHHHHHHTTTTSHHHHHH--TT--B--TT-HHHHHHS-EEEEEEEETTEEEEEEEESSHHHHHHHHHHHHTSGGGTTHHHHHHH-HHHHHHHHHHHHT--TTHHHHHHHHHHHHHHTTSB-TTSPBPPTT----------PPB-HHHHHHTT--HHHHHHHHHHHT-TTTTTTHHHHHHHHHHHHTTTTSHHHHHH--TT--B--GGGTTT-EEEE-SS-GGG-EEEE-SSHHHHHHHHHHHHHH-GGGTTGGGGTT-HHHHHHHHHHHH-TT-TTHHHHHHHHHHHHB------PPP----------SSS--S--SEEEEEEEEEEE--TTS--EEEEEEEEEETTEEEEEEEEEEEEEPPTT--SPSS--